Protein AF-A0A0F9TA13-F1 (afdb_monomer_lite)

Structure (mmCIF, N/CA/C/O backbone):
data_AF-A0A0F9TA13-F1
#
_entry.id   AF-A0A0F9TA13-F1
#
loop_
_atom_site.group_PDB
_atom_site.id
_atom_site.type_symbol
_atom_site.label_atom_id
_atom_site.label_alt_id
_atom_site.label_comp_id
_atom_site.label_asym_id
_atom_site.label_entity_id
_atom_site.label_seq_id
_atom_site.pdbx_PDB_ins_code
_atom_site.Cartn_x
_atom_site.Cartn_y
_atom_site.Cartn_z
_atom_site.occupancy
_atom_site.B_iso_or_equiv
_atom_site.auth_seq_id
_atom_site.auth_comp_id
_atom_site.auth_asym_id
_atom_site.auth_atom_id
_atom_site.pdbx_PDB_model_num
ATOM 1 N N . MET A 1 1 ? 12.937 -21.326 61.844 1.00 35.56 1 MET A N 1
ATOM 2 C CA . MET A 1 1 ? 12.091 -21.502 60.640 1.00 35.56 1 MET A CA 1
ATOM 3 C C . MET A 1 1 ? 12.387 -20.356 59.679 1.00 35.56 1 MET A C 1
ATOM 5 O O . MET A 1 1 ? 12.631 -19.248 60.129 1.00 35.56 1 MET A O 1
ATOM 9 N N . ASN A 1 2 ? 12.500 -20.683 58.397 1.00 27.84 2 ASN A N 1
ATOM 10 C CA . ASN A 1 2 ? 13.215 -19.968 57.334 1.00 27.84 2 ASN A CA 1
ATOM 11 C C . ASN A 1 2 ? 12.408 -18.790 56.732 1.00 27.84 2 ASN A C 1
ATOM 13 O O . ASN A 1 2 ? 11.272 -19.032 56.329 1.00 27.84 2 ASN A O 1
ATOM 17 N N . PRO A 1 3 ? 12.978 -17.581 56.544 1.00 30.80 3 PRO A N 1
ATOM 18 C CA . PRO A 1 3 ? 12.531 -16.634 55.532 1.00 30.80 3 PRO A CA 1
ATOM 19 C C . PRO A 1 3 ? 13.522 -16.672 54.361 1.00 30.80 3 PRO A C 1
ATOM 21 O O . PRO A 1 3 ? 14.555 -16.007 54.359 1.00 30.80 3 PRO A O 1
ATOM 24 N N . LEU A 1 4 ? 13.214 -17.487 53.358 1.00 34.75 4 LEU A N 1
ATOM 25 C CA . LEU A 1 4 ? 13.948 -17.559 52.098 1.00 34.75 4 LEU A CA 1
ATOM 26 C C . LEU A 1 4 ? 12.934 -17.308 50.982 1.00 34.75 4 LEU A C 1
ATOM 28 O O . LEU A 1 4 ? 11.869 -17.918 50.999 1.00 34.75 4 LEU A O 1
ATOM 32 N N . LEU A 1 5 ? 13.311 -16.445 50.029 1.00 39.25 5 LEU A N 1
ATOM 33 C CA . LEU A 1 5 ? 12.600 -16.043 48.798 1.00 39.25 5 LEU A CA 1
ATOM 34 C C . LEU A 1 5 ? 11.870 -14.688 48.834 1.00 39.25 5 LEU A C 1
ATOM 36 O O . LEU A 1 5 ? 10.676 -14.592 48.581 1.00 39.25 5 LEU A O 1
ATOM 40 N N . LEU A 1 6 ? 12.644 -13.609 48.963 1.00 30.95 6 LEU A N 1
ATOM 41 C CA . LEU A 1 6 ? 12.427 -12.411 48.144 1.00 30.95 6 LEU A CA 1
ATOM 42 C C . LEU A 1 6 ? 13.760 -12.059 47.474 1.00 30.95 6 LEU A C 1
ATOM 44 O O . LEU A 1 6 ? 14.727 -11.657 48.114 1.00 30.95 6 LEU A O 1
ATOM 48 N N . GLY A 1 7 ? 13.826 -12.376 46.179 1.00 27.48 7 GLY A N 1
ATOM 49 C CA . GLY A 1 7 ? 15.048 -12.489 45.390 1.00 27.48 7 GLY A CA 1
ATOM 50 C C . GLY A 1 7 ? 15.785 -11.171 45.145 1.00 27.48 7 GLY A C 1
ATOM 51 O O . GLY A 1 7 ? 15.193 -10.128 44.870 1.00 27.48 7 GLY A O 1
ATOM 52 N N . GLY A 1 8 ? 17.117 -11.274 45.155 1.00 31.11 8 GLY A N 1
ATOM 53 C CA . GLY A 1 8 ? 18.114 -10.211 44.987 1.00 31.11 8 GLY A CA 1
ATOM 54 C C . GLY A 1 8 ? 18.139 -9.451 43.652 1.00 31.11 8 GLY A C 1
ATOM 55 O O . GLY A 1 8 ? 19.134 -8.797 43.356 1.00 31.11 8 GLY A O 1
ATOM 56 N N . ALA A 1 9 ? 17.068 -9.465 42.857 1.00 34.16 9 ALA A N 1
ATOM 57 C CA . ALA A 1 9 ? 16.970 -8.635 41.654 1.00 34.16 9 ALA A CA 1
ATOM 58 C C . ALA A 1 9 ? 16.663 -7.158 41.977 1.00 34.16 9 ALA A C 1
ATOM 60 O O . ALA A 1 9 ? 17.082 -6.266 41.241 1.00 34.16 9 ALA A O 1
ATOM 61 N N . PHE A 1 10 ? 15.982 -6.879 43.096 1.00 29.98 10 PHE A N 1
ATOM 62 C CA . PHE A 1 10 ? 15.597 -5.508 43.457 1.00 29.98 10 PHE A CA 1
ATOM 63 C C . PHE A 1 10 ? 16.761 -4.712 44.071 1.00 29.98 10 PHE A C 1
ATOM 65 O O . PHE A 1 10 ? 16.943 -3.535 43.767 1.00 29.98 10 PHE A O 1
ATOM 72 N N . VAL A 1 11 ? 17.622 -5.375 44.851 1.00 30.98 11 VAL A N 1
ATOM 73 C CA . VAL A 1 11 ? 18.817 -4.748 45.445 1.00 30.98 11 VAL A CA 1
ATOM 74 C C . VAL A 1 11 ? 19.888 -4.487 44.377 1.00 30.98 11 VAL A C 1
ATOM 76 O O . VAL A 1 11 ? 20.495 -3.421 44.374 1.00 30.98 11 VAL A O 1
ATOM 79 N N . ALA A 1 12 ? 20.051 -5.372 43.386 1.00 29.95 12 ALA A N 1
ATOM 80 C CA . ALA A 1 12 ? 20.989 -5.155 42.280 1.00 29.95 12 ALA A CA 1
ATOM 81 C C . ALA A 1 12 ? 20.586 -3.986 41.355 1.00 29.95 12 ALA A C 1
ATOM 83 O O . ALA A 1 12 ? 21.457 -3.287 40.831 1.00 29.95 12 ALA A O 1
ATOM 84 N N . ALA A 1 13 ? 19.283 -3.733 41.178 1.00 29.62 13 ALA A N 1
ATOM 85 C CA . ALA A 1 13 ? 18.782 -2.626 40.359 1.00 29.62 13 ALA A CA 1
ATOM 86 C C . ALA A 1 13 ? 18.942 -1.260 41.050 1.00 29.62 13 ALA A C 1
ATOM 88 O O . ALA A 1 13 ? 19.310 -0.285 40.394 1.00 29.62 13 ALA A O 1
ATOM 89 N N . VAL A 1 14 ? 18.745 -1.194 42.373 1.00 28.81 14 VAL A N 1
ATOM 90 C CA . VAL A 1 14 ? 18.982 0.033 43.152 1.00 28.81 14 VAL A CA 1
ATOM 91 C C . VAL A 1 14 ? 20.484 0.308 43.286 1.00 28.81 14 VAL A C 1
ATOM 93 O O . VAL A 1 14 ? 20.907 1.445 43.094 1.00 28.81 14 VAL A O 1
ATOM 96 N N . VAL A 1 15 ? 21.317 -0.722 43.472 1.00 27.41 15 VAL A N 1
ATOM 97 C CA . VAL A 1 15 ? 22.784 -0.567 43.495 1.00 27.41 15 VAL A CA 1
ATOM 98 C C . VAL A 1 15 ? 23.328 -0.170 42.112 1.00 27.41 15 VAL A C 1
ATOM 100 O O . VAL A 1 15 ? 24.152 0.731 42.025 1.00 27.41 15 VAL A O 1
ATOM 103 N N . SER A 1 16 ? 22.800 -0.704 41.005 1.00 31.11 16 SER A N 1
ATOM 104 C CA . SER A 1 16 ? 23.242 -0.302 39.653 1.00 31.11 16 SER A CA 1
ATOM 105 C C . SER A 1 16 ? 22.784 1.107 39.239 1.00 31.11 16 SER A C 1
ATOM 107 O O . SER A 1 16 ? 23.442 1.750 38.422 1.00 31.11 16 SER A O 1
ATOM 109 N N . TYR A 1 17 ? 21.674 1.613 39.791 1.00 27.62 17 TYR A N 1
ATOM 110 C CA . TYR A 1 17 ? 21.208 2.984 39.534 1.00 27.62 17 TYR A CA 1
ATOM 111 C C . TYR A 1 17 ? 21.927 4.023 40.412 1.00 27.62 17 TYR A C 1
ATOM 113 O O . TYR A 1 17 ? 22.114 5.164 39.988 1.00 27.62 17 TYR A O 1
ATOM 121 N N . VAL A 1 18 ? 22.381 3.625 41.606 1.00 27.25 18 VAL A N 1
ATOM 122 C CA . VAL A 1 18 ? 23.138 4.487 42.529 1.00 27.25 18 VAL A CA 1
ATOM 123 C C . VAL A 1 18 ? 24.630 4.571 42.157 1.00 27.25 18 VAL A C 1
ATOM 125 O O . VAL A 1 18 ? 25.215 5.641 42.300 1.00 27.25 18 VAL A O 1
ATOM 128 N N . MET A 1 19 ? 25.227 3.535 41.554 1.00 31.58 19 MET A N 1
ATOM 129 C CA . MET A 1 19 ? 26.654 3.539 41.162 1.00 31.58 19 MET A CA 1
ATOM 130 C C . MET A 1 19 ? 26.990 4.405 39.929 1.00 31.58 19 MET A C 1
ATOM 132 O O . MET A 1 19 ? 28.149 4.727 39.691 1.00 31.58 19 MET A O 1
ATOM 136 N N . LEU A 1 20 ? 25.996 4.869 39.161 1.00 40.44 20 LEU A N 1
ATOM 137 C CA . LEU A 1 20 ? 26.227 5.803 38.044 1.00 40.44 20 LEU A CA 1
ATOM 138 C C . LEU A 1 20 ? 26.488 7.253 38.485 1.00 40.44 20 LEU A C 1
ATOM 140 O O . LEU A 1 20 ? 26.792 8.094 37.634 1.00 40.44 20 LEU A O 1
ATOM 144 N N . LYS A 1 21 ? 26.337 7.581 39.777 1.00 40.66 21 LYS A N 1
ATOM 145 C CA . LYS A 1 21 ? 26.528 8.957 40.256 1.00 40.66 21 LYS A CA 1
ATOM 146 C C . LYS A 1 21 ? 27.988 9.354 40.469 1.00 40.66 21 LYS A C 1
ATOM 148 O O . LYS A 1 21 ? 28.242 10.556 40.405 1.00 40.66 21 LYS A O 1
ATOM 153 N N . ASP A 1 22 ? 28.916 8.412 40.650 1.00 45.69 22 ASP A N 1
ATOM 154 C CA . ASP A 1 22 ? 30.284 8.766 41.060 1.00 45.69 22 ASP A CA 1
ATOM 155 C C . ASP A 1 22 ? 31.398 8.385 40.076 1.00 45.69 22 ASP A C 1
ATOM 157 O O . ASP A 1 22 ? 32.318 9.178 39.914 1.00 45.69 22 ASP A O 1
ATOM 161 N N . GLU A 1 23 ? 31.308 7.296 39.307 1.00 49.09 23 GLU A N 1
ATOM 162 C CA . GLU A 1 23 ? 32.462 6.857 38.489 1.00 49.09 23 GLU A CA 1
ATOM 163 C C . GLU A 1 23 ? 32.744 7.685 37.219 1.00 49.09 23 GLU A C 1
ATOM 165 O O . GLU A 1 23 ? 33.771 7.484 36.577 1.00 49.09 23 GLU A O 1
ATOM 170 N N . LYS A 1 24 ? 31.860 8.606 36.804 1.00 58.12 24 LYS A N 1
ATOM 171 C CA . LYS A 1 24 ? 32.035 9.365 35.541 1.00 58.12 24 LYS A CA 1
ATOM 172 C C . LYS A 1 24 ? 31.733 10.857 35.628 1.00 58.12 24 LYS A C 1
ATOM 174 O O . LYS A 1 24 ? 31.448 11.474 34.601 1.00 58.12 24 LYS A O 1
ATOM 179 N N . LYS A 1 25 ? 31.790 11.463 36.820 1.00 58.28 25 LYS A N 1
ATOM 180 C CA . LYS A 1 25 ? 31.711 12.935 36.940 1.00 58.28 25 LYS A CA 1
ATOM 181 C C . LYS A 1 25 ? 32.805 13.626 36.113 1.00 58.28 25 LYS A C 1
ATOM 183 O O . LYS A 1 25 ? 32.534 14.661 35.515 1.00 58.28 25 LYS A O 1
ATOM 188 N N . ASP A 1 26 ? 33.957 12.978 35.959 1.00 69.75 26 ASP A N 1
ATOM 189 C CA . ASP A 1 26 ? 35.107 13.495 35.207 1.00 69.75 26 ASP A CA 1
ATOM 190 C C . ASP A 1 26 ? 34.941 13.473 33.680 1.00 69.75 26 ASP A C 1
ATOM 192 O O . ASP A 1 26 ? 35.743 14.067 32.962 1.00 69.75 26 ASP A O 1
ATOM 196 N N . CYS A 1 27 ? 33.883 12.837 33.166 1.00 78.56 27 CYS A N 1
ATOM 197 C CA . CYS A 1 27 ? 33.589 12.794 31.733 1.00 78.56 27 CYS A CA 1
ATOM 198 C C . CYS A 1 27 ? 32.769 13.983 31.227 1.00 78.56 27 CYS A C 1
ATOM 200 O O . CYS A 1 27 ? 32.523 14.068 30.023 1.00 78.56 27 CYS A O 1
ATOM 202 N N . PHE A 1 28 ? 32.287 14.853 32.115 1.00 85.31 28 PHE A N 1
ATOM 203 C CA . PHE A 1 28 ? 31.413 15.959 31.744 1.00 85.31 28 PHE A CA 1
ATOM 204 C C . PHE A 1 28 ? 32.121 17.287 31.984 1.00 85.31 28 PHE A C 1
ATOM 206 O O . PHE A 1 28 ? 32.594 17.575 33.082 1.00 85.31 28 PHE A O 1
ATOM 213 N N . ASP A 1 29 ? 32.195 18.089 30.931 1.00 84.56 29 ASP A N 1
ATOM 214 C CA . ASP A 1 29 ? 32.702 19.450 31.005 1.00 84.56 29 ASP A CA 1
ATOM 215 C C . ASP A 1 29 ? 31.663 20.352 31.712 1.00 84.56 29 ASP A C 1
ATOM 217 O O . ASP A 1 29 ? 30.452 20.130 31.620 1.00 84.56 29 ASP A O 1
ATOM 221 N N . ALA A 1 30 ? 32.131 21.331 32.493 1.00 79.75 30 ALA A N 1
ATOM 222 C CA . ALA A 1 30 ? 31.290 22.084 33.434 1.00 79.75 30 ALA A CA 1
ATOM 223 C C . ALA A 1 30 ? 30.252 23.002 32.757 1.00 79.75 30 ALA A C 1
ATOM 225 O O . ALA A 1 30 ? 29.269 23.391 33.382 1.00 79.75 30 ALA A O 1
ATOM 226 N N . ASP A 1 31 ? 30.465 23.336 31.486 1.00 84.44 31 ASP A N 1
ATOM 227 C CA . ASP A 1 31 ? 29.668 24.252 30.668 1.00 84.44 31 ASP A CA 1
ATOM 228 C C . ASP A 1 31 ? 28.636 23.536 29.773 1.00 84.44 31 ASP A C 1
ATOM 230 O O . ASP A 1 31 ? 28.027 24.146 28.892 1.00 84.44 31 ASP A O 1
ATOM 234 N N . MET A 1 32 ? 28.421 22.233 29.975 1.00 82.25 32 MET A N 1
ATOM 235 C CA . MET A 1 32 ? 27.413 21.472 29.236 1.00 82.25 32 MET A CA 1
ATOM 236 C C . MET A 1 32 ? 25.986 21.854 29.652 1.00 82.25 32 MET A C 1
ATOM 238 O O . MET A 1 32 ? 25.635 21.836 30.834 1.00 82.25 32 MET A O 1
ATOM 242 N N . SER A 1 33 ? 25.113 22.103 28.671 1.00 82.38 33 SER A N 1
ATOM 243 C CA . SER A 1 33 ? 23.681 22.294 28.920 1.00 82.38 33 SER A CA 1
ATOM 244 C C . SER A 1 33 ? 23.007 21.006 29.432 1.00 82.38 33 SER A C 1
ATOM 246 O O . SER A 1 33 ? 23.504 19.896 29.198 1.00 82.38 33 SER A O 1
ATOM 248 N N . PRO A 1 34 ? 21.828 21.099 30.081 1.00 81.19 34 PRO A N 1
ATOM 249 C CA . PRO A 1 34 ? 21.088 19.921 30.539 1.00 81.19 34 PRO A CA 1
ATOM 250 C C . PRO A 1 34 ? 20.777 18.903 29.428 1.00 81.19 34 PRO A C 1
ATOM 252 O O . PRO A 1 34 ? 20.804 17.694 29.673 1.00 81.19 34 PRO A O 1
ATOM 255 N N . GLU A 1 35 ? 20.521 19.369 28.201 1.00 75.88 35 GLU A N 1
ATOM 256 C CA . GLU A 1 35 ? 20.248 18.510 27.041 1.00 75.88 35 GLU A CA 1
ATOM 257 C C . GLU A 1 35 ? 21.508 17.775 26.559 1.00 75.88 35 GLU A C 1
ATOM 259 O O . GLU A 1 35 ? 21.477 16.556 26.348 1.00 75.88 35 GLU A O 1
ATOM 264 N N . GLU A 1 36 ? 22.636 18.485 26.452 1.00 80.75 36 GLU A N 1
ATOM 265 C CA . GLU A 1 36 ? 23.940 17.906 26.102 1.00 80.75 36 GLU A CA 1
ATOM 266 C C . GLU A 1 36 ? 24.371 16.869 27.148 1.00 80.75 36 GLU A C 1
ATOM 268 O O . GLU A 1 36 ? 24.821 15.772 26.801 1.00 80.75 36 GLU A O 1
ATOM 273 N N . LEU A 1 37 ? 24.149 17.164 28.432 1.00 81.94 37 LEU A N 1
ATOM 274 C CA . LEU A 1 37 ? 24.442 16.257 29.538 1.00 81.94 37 LEU A CA 1
ATOM 275 C C . LEU A 1 37 ? 23.575 14.989 29.485 1.00 81.94 37 LEU A C 1
ATOM 277 O O . LEU A 1 37 ? 24.076 13.882 29.701 1.00 81.94 37 LEU A O 1
ATOM 281 N N . ALA A 1 38 ? 22.281 15.116 29.173 1.00 77.38 38 ALA A N 1
ATOM 282 C CA . ALA A 1 38 ? 21.377 13.973 29.033 1.00 77.38 38 ALA A CA 1
ATOM 283 C C . ALA A 1 38 ? 21.780 13.061 27.860 1.00 77.38 38 ALA A C 1
ATOM 285 O O . ALA A 1 38 ? 21.792 11.830 27.997 1.00 77.38 38 ALA A O 1
ATOM 286 N N . MET A 1 39 ? 22.164 13.653 26.726 1.00 78.31 39 MET A N 1
ATOM 287 C CA . MET A 1 39 ? 22.656 12.921 25.560 1.00 78.31 39 MET A CA 1
ATOM 288 C C . MET A 1 39 ? 23.977 12.199 25.859 1.00 78.31 39 MET A C 1
ATOM 290 O O . MET A 1 39 ? 24.097 10.999 25.592 1.00 78.31 39 MET A O 1
ATOM 294 N N . ALA A 1 40 ? 24.942 12.892 26.468 1.00 79.25 40 ALA A N 1
ATOM 295 C CA . ALA A 1 40 ? 26.235 12.328 26.844 1.00 79.25 40 ALA A CA 1
ATOM 296 C C . ALA A 1 40 ? 26.086 11.158 27.831 1.00 79.25 40 ALA A C 1
ATOM 298 O O . ALA A 1 40 ? 26.635 10.075 27.607 1.00 79.25 40 ALA A O 1
ATOM 299 N N . LYS A 1 41 ? 25.243 11.318 28.861 1.00 84.19 41 LYS A N 1
ATOM 300 C CA . LYS A 1 41 ? 24.898 10.241 29.803 1.00 84.19 41 LYS A CA 1
ATOM 301 C C . LYS A 1 41 ? 24.250 9.052 29.107 1.00 84.19 41 LYS A C 1
ATOM 303 O O . LYS A 1 41 ? 24.547 7.916 29.459 1.00 84.19 41 LYS A O 1
ATOM 308 N N . SER A 1 42 ? 23.381 9.278 28.116 1.00 82.75 42 SER A N 1
ATOM 309 C CA . SER A 1 42 ? 22.766 8.192 27.342 1.00 82.75 42 SER A CA 1
ATOM 310 C C . SER A 1 42 ? 23.789 7.379 26.554 1.00 82.75 42 SER A C 1
ATOM 312 O O . SER A 1 42 ? 23.647 6.159 26.462 1.00 82.75 42 SER A O 1
ATOM 314 N N . LEU A 1 43 ? 24.802 8.029 25.981 1.00 77.94 43 LEU A N 1
ATOM 315 C CA . LEU A 1 43 ? 25.863 7.333 25.262 1.00 77.94 43 LEU A CA 1
ATOM 316 C C . LEU A 1 43 ? 26.733 6.538 26.236 1.00 77.94 43 LEU A C 1
ATOM 318 O O . LEU A 1 43 ? 26.937 5.350 26.007 1.00 77.94 43 LEU A O 1
ATOM 322 N N . LEU A 1 44 ? 27.147 7.128 27.358 1.00 81.56 44 LEU A N 1
ATOM 323 C CA . LEU A 1 44 ? 28.079 6.520 28.318 1.00 81.56 44 LEU A CA 1
ATOM 324 C C . LEU A 1 44 ? 27.477 5.459 29.259 1.00 81.56 44 LEU A C 1
ATOM 326 O O . LEU A 1 44 ? 28.219 4.917 30.080 1.00 81.56 44 LEU A O 1
ATOM 330 N N . ARG A 1 45 ? 26.178 5.126 29.149 1.00 81.06 45 ARG A N 1
ATOM 331 C CA . ARG A 1 45 ? 25.548 4.103 30.012 1.00 81.06 45 ARG A CA 1
ATOM 332 C C . ARG A 1 45 ? 26.308 2.763 29.975 1.00 81.06 45 ARG A C 1
ATOM 334 O O . ARG A 1 45 ? 26.846 2.393 28.927 1.00 81.06 45 ARG A O 1
ATOM 341 N N . PRO A 1 46 ? 26.329 1.988 31.064 1.00 70.62 46 PRO A N 1
ATOM 342 C CA . PRO A 1 46 ? 26.849 0.628 31.026 1.00 70.62 46 PRO A CA 1
ATOM 343 C C . PRO A 1 46 ? 26.062 -0.235 30.027 1.00 70.62 46 PRO A C 1
ATOM 345 O O . PRO A 1 46 ? 24.930 0.083 29.646 1.00 70.62 46 PRO A O 1
ATOM 348 N N . GLU A 1 47 ? 26.693 -1.305 29.548 1.00 65.31 47 GLU A N 1
ATOM 349 C CA . GLU A 1 47 ? 25.964 -2.350 28.832 1.00 65.31 47 GLU A CA 1
ATOM 350 C C . GLU A 1 47 ? 25.038 -3.062 29.819 1.00 65.31 47 GLU A C 1
ATOM 352 O O . GLU A 1 47 ? 25.390 -3.274 30.978 1.00 65.31 47 GLU A O 1
ATOM 357 N N . THR A 1 48 ? 23.860 -3.457 29.350 1.00 58.88 48 THR A N 1
ATOM 358 C CA . THR A 1 48 ? 23.028 -4.421 30.075 1.00 58.88 48 THR A CA 1
ATOM 359 C C . THR A 1 48 ? 23.203 -5.763 29.378 1.00 58.88 48 THR A C 1
ATOM 361 O O . THR A 1 48 ? 23.148 -5.829 28.147 1.00 58.88 48 THR A O 1
ATOM 364 N N . GLY A 1 49 ? 23.496 -6.823 30.138 1.00 48.28 49 GLY A N 1
ATOM 365 C CA . GLY A 1 49 ? 23.711 -8.160 29.583 1.00 48.28 49 GLY A CA 1
ATOM 366 C C . GLY A 1 49 ? 22.504 -8.584 28.745 1.00 48.28 49 GLY A C 1
ATOM 367 O O . GLY A 1 49 ? 21.433 -8.829 29.290 1.00 48.28 49 GLY A O 1
ATOM 368 N N . GLY A 1 50 ? 22.657 -8.608 27.417 1.00 56.38 50 GLY A N 1
ATOM 369 C CA . GLY A 1 50 ? 21.561 -8.857 26.472 1.00 56.38 50 GLY A CA 1
ATOM 370 C C . GLY A 1 50 ? 21.469 -7.880 25.293 1.00 56.38 50 GLY A C 1
ATOM 371 O O . GLY A 1 50 ? 20.607 -8.055 24.427 1.00 56.38 50 GLY A O 1
ATOM 372 N N . GLU A 1 51 ? 22.329 -6.860 25.211 1.00 68.19 51 GLU A N 1
ATOM 373 C CA . GLU A 1 51 ? 22.346 -5.954 24.057 1.00 68.19 51 GLU A CA 1
ATOM 374 C C . GLU A 1 51 ? 22.775 -6.696 22.767 1.00 68.19 51 GLU A C 1
ATOM 376 O O . GLU A 1 51 ? 23.808 -7.359 22.708 1.00 68.19 51 GLU A O 1
ATOM 381 N N . GLN A 1 52 ? 21.941 -6.630 21.720 1.00 77.44 52 GLN A N 1
ATOM 382 C CA . GLN A 1 52 ? 22.200 -7.303 20.438 1.00 77.44 52 GLN A CA 1
ATOM 383 C C . GLN A 1 52 ? 23.462 -6.739 19.761 1.00 77.44 52 GLN A C 1
ATOM 385 O O . GLN A 1 52 ? 23.657 -5.524 19.750 1.00 77.44 52 GLN A O 1
ATOM 390 N N . LEU A 1 53 ? 24.263 -7.597 19.114 1.00 77.38 53 LEU A N 1
ATOM 391 C CA . LEU A 1 53 ? 25.531 -7.227 18.458 1.00 77.38 53 LEU A CA 1
ATOM 392 C C . LEU A 1 53 ? 25.399 -6.014 17.513 1.00 77.38 53 LEU A C 1
ATOM 394 O O . LEU A 1 53 ? 26.229 -5.109 17.549 1.00 77.38 53 LEU A O 1
ATOM 398 N N . ASP A 1 54 ? 24.318 -5.938 16.732 1.00 78.06 54 ASP A N 1
ATOM 399 C CA . ASP A 1 54 ? 24.059 -4.814 15.819 1.00 78.06 54 ASP A CA 1
ATOM 400 C C . ASP A 1 54 ? 23.796 -3.487 16.554 1.00 78.06 54 ASP A C 1
ATOM 402 O O . ASP A 1 54 ? 24.153 -2.411 16.064 1.00 78.06 54 ASP A O 1
ATOM 406 N N . LYS A 1 55 ? 23.192 -3.543 17.750 1.00 81.94 55 LYS A N 1
ATOM 407 C CA . LYS A 1 55 ? 22.976 -2.361 18.599 1.00 81.94 55 LYS A CA 1
ATOM 408 C C . LYS A 1 55 ? 24.296 -1.862 19.175 1.00 81.94 55 LYS A C 1
ATOM 410 O O . LYS A 1 55 ? 24.534 -0.657 19.118 1.00 81.94 55 LYS A O 1
ATOM 415 N N . LEU A 1 56 ? 25.164 -2.774 19.621 1.00 81.25 56 LEU A N 1
ATOM 416 C CA . LEU A 1 56 ? 26.515 -2.443 20.081 1.00 81.25 56 LEU A CA 1
ATOM 417 C C . LEU A 1 56 ? 27.315 -1.761 18.966 1.00 81.25 56 LEU A C 1
ATOM 419 O O . LEU A 1 56 ? 27.799 -0.651 19.161 1.00 81.25 56 LEU A O 1
ATOM 423 N N . ILE A 1 57 ? 27.341 -2.335 17.756 1.00 81.88 57 ILE A N 1
ATOM 424 C CA . ILE A 1 57 ? 28.031 -1.748 16.590 1.00 81.88 57 ILE A CA 1
ATOM 425 C C . ILE A 1 57 ? 27.522 -0.331 16.288 1.00 81.88 57 ILE A C 1
ATOM 427 O O . ILE A 1 57 ? 28.308 0.603 16.098 1.00 81.88 57 ILE A O 1
ATOM 431 N N . LYS A 1 58 ? 26.197 -0.144 16.255 1.00 85.88 58 LYS A N 1
ATOM 432 C CA . LYS A 1 58 ? 25.591 1.166 15.986 1.00 85.88 58 LYS A CA 1
ATOM 433 C C . LYS A 1 58 ? 25.937 2.186 17.073 1.00 85.88 58 LYS A C 1
ATOM 435 O O . LYS A 1 58 ? 26.257 3.333 16.758 1.00 85.88 58 LYS A O 1
ATOM 440 N N . ARG A 1 59 ? 25.889 1.772 18.339 1.00 84.31 59 ARG A N 1
ATOM 441 C CA . ARG A 1 59 ? 26.191 2.610 19.499 1.00 84.31 59 ARG A CA 1
ATOM 442 C C . ARG A 1 59 ? 27.655 3.045 19.517 1.00 84.31 59 ARG A C 1
ATOM 444 O O . ARG A 1 59 ? 27.913 4.239 19.648 1.00 84.31 59 ARG A O 1
ATOM 451 N N . THR A 1 60 ? 28.584 2.124 19.272 1.00 88.12 60 THR A N 1
ATOM 452 C CA . THR A 1 60 ? 30.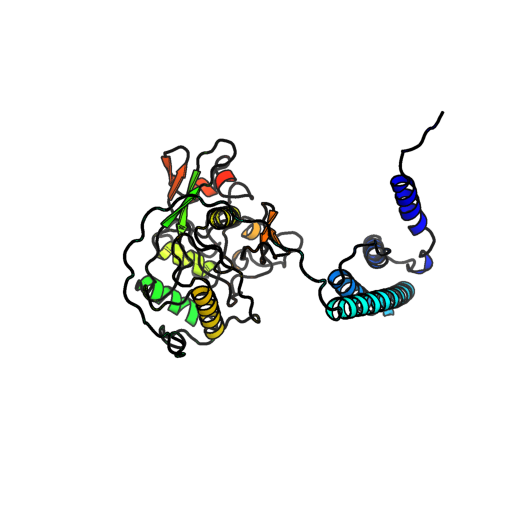014 2.417 19.101 1.00 88.12 60 THR A CA 1
ATOM 453 C C . THR A 1 60 ? 30.243 3.454 18.002 1.00 88.12 60 THR A C 1
ATOM 455 O O . THR A 1 60 ? 30.955 4.437 18.209 1.00 88.12 60 THR A O 1
ATOM 458 N N . ARG A 1 61 ? 29.583 3.310 16.842 1.00 89.38 61 ARG A N 1
ATOM 459 C CA . ARG A 1 61 ? 29.688 4.293 15.750 1.00 89.38 61 ARG A CA 1
ATOM 460 C C . ARG A 1 61 ? 29.189 5.676 16.171 1.00 89.38 61 ARG A C 1
ATOM 462 O O . ARG A 1 61 ? 29.830 6.676 15.857 1.00 89.38 61 ARG A O 1
ATOM 469 N N . HIS A 1 62 ? 28.060 5.744 16.874 1.00 85.50 62 HIS A N 1
ATOM 470 C CA . HIS A 1 62 ? 27.531 7.011 17.379 1.00 85.50 62 HIS A CA 1
ATOM 471 C C . HIS A 1 62 ? 28.475 7.663 18.398 1.00 85.50 62 HIS A C 1
ATOM 473 O O . HIS A 1 62 ? 28.667 8.873 18.329 1.00 85.50 62 HIS A O 1
ATOM 479 N N . MET A 1 63 ? 29.114 6.885 19.280 1.00 86.94 63 MET A N 1
ATOM 480 C CA . MET A 1 63 ? 30.122 7.400 20.217 1.00 86.94 63 MET A CA 1
ATOM 481 C C . MET A 1 63 ? 31.320 8.013 19.490 1.00 86.94 63 MET A C 1
ATOM 483 O O . MET A 1 63 ? 31.729 9.113 19.841 1.00 86.94 63 MET A O 1
ATOM 487 N N . ARG A 1 64 ? 31.839 7.367 18.436 1.00 91.12 64 ARG A N 1
ATOM 488 C CA . ARG A 1 64 ? 32.954 7.906 17.630 1.00 91.12 64 ARG A CA 1
ATOM 489 C C . ARG A 1 64 ? 32.596 9.229 16.950 1.00 91.12 64 ARG A C 1
ATOM 491 O O . ARG A 1 64 ? 33.403 10.156 16.927 1.00 91.12 64 ARG A O 1
ATOM 498 N N . VAL A 1 65 ? 31.381 9.330 16.406 1.00 86.00 65 VAL A N 1
ATOM 499 C CA . VAL A 1 65 ? 30.888 10.574 15.790 1.00 86.00 65 VAL A CA 1
ATOM 500 C C . VAL A 1 65 ? 30.721 11.667 16.845 1.00 86.00 65 VAL A C 1
ATOM 502 O O . VAL A 1 65 ? 31.203 12.779 16.644 1.00 86.00 65 VAL A O 1
ATOM 505 N N . ALA A 1 66 ? 30.100 11.345 17.982 1.00 83.00 66 ALA A N 1
ATOM 506 C CA . ALA A 1 66 ? 29.918 12.278 19.087 1.00 83.00 66 ALA A CA 1
ATOM 507 C C . ALA A 1 66 ? 31.261 12.759 19.656 1.00 83.00 66 ALA A C 1
ATOM 509 O O . ALA A 1 66 ? 31.420 13.953 19.878 1.00 83.00 66 ALA A O 1
ATOM 510 N N . ALA A 1 67 ? 32.255 11.877 19.791 1.00 87.56 67 ALA A N 1
ATOM 511 C CA . ALA A 1 67 ? 33.599 12.244 20.227 1.00 87.56 67 ALA A CA 1
ATOM 512 C C . ALA A 1 67 ? 34.268 13.223 19.251 1.00 87.56 67 ALA A C 1
ATOM 514 O O . ALA A 1 67 ? 34.860 14.211 19.670 1.00 87.56 67 ALA A O 1
ATOM 515 N N . LYS A 1 68 ? 34.122 13.006 17.935 1.00 91.06 68 LYS A N 1
ATOM 516 C CA . LYS A 1 68 ? 34.665 13.921 16.918 1.00 91.06 68 LYS A CA 1
ATOM 517 C C . LYS A 1 68 ? 34.039 15.316 16.996 1.00 91.06 68 LYS A C 1
ATOM 519 O O . LYS A 1 68 ? 34.757 16.296 16.830 1.00 91.06 68 LYS A O 1
ATOM 524 N N . ILE A 1 69 ? 32.731 15.396 17.244 1.00 85.50 69 ILE A N 1
ATOM 525 C CA . ILE A 1 69 ? 32.010 16.669 17.412 1.00 85.50 69 ILE A CA 1
ATOM 526 C C . ILE A 1 69 ? 32.419 17.345 18.728 1.00 85.50 69 ILE A C 1
ATOM 528 O O . ILE A 1 69 ? 32.678 18.544 18.753 1.00 85.50 69 ILE A O 1
ATOM 532 N N . ALA A 1 70 ? 32.526 16.565 19.806 1.00 84.06 70 ALA A N 1
ATOM 533 C CA . ALA A 1 70 ? 32.895 17.039 21.134 1.00 84.06 70 ALA A CA 1
ATOM 534 C C . ALA A 1 70 ? 34.364 17.477 21.235 1.00 84.06 70 ALA A C 1
ATOM 536 O O . ALA A 1 70 ? 34.678 18.287 22.093 1.00 84.06 70 ALA A O 1
ATOM 537 N N . LYS A 1 71 ? 35.261 16.997 20.362 1.00 91.06 71 LYS A N 1
ATOM 538 C CA . LYS A 1 71 ? 36.722 17.166 20.481 1.00 91.06 71 LYS A CA 1
ATOM 539 C C . LYS A 1 71 ? 37.185 18.591 20.804 1.00 91.06 71 LYS A C 1
ATOM 541 O O . LYS A 1 71 ? 38.100 18.747 21.604 1.00 91.06 71 LYS A O 1
ATOM 546 N N . THR A 1 72 ? 36.589 19.599 20.170 1.00 85.19 72 THR A N 1
ATOM 547 C CA . THR A 1 72 ? 37.016 21.000 20.321 1.00 85.19 72 THR A CA 1
ATOM 548 C C . THR A 1 72 ? 36.360 21.692 21.515 1.00 85.19 72 THR A C 1
ATOM 550 O O . THR A 1 72 ? 37.015 22.478 22.186 1.00 85.19 72 THR A O 1
ATOM 553 N N . LYS A 1 73 ? 35.073 21.418 21.768 1.00 85.44 73 LYS A N 1
ATOM 554 C CA . LYS A 1 73 ? 34.270 22.118 22.787 1.00 85.44 73 LYS A CA 1
ATOM 555 C C . LYS A 1 73 ? 34.290 21.410 24.149 1.00 85.44 73 LYS A C 1
ATOM 557 O O . LYS A 1 73 ? 34.298 22.066 25.174 1.00 85.44 73 LYS A O 1
ATOM 562 N N . TYR A 1 74 ? 34.336 20.080 24.140 1.00 90.44 74 TYR A N 1
ATOM 563 C CA . TYR A 1 74 ? 34.186 19.191 25.296 1.00 90.44 74 TYR A CA 1
ATOM 564 C C . TYR A 1 74 ? 35.266 18.091 25.273 1.00 90.44 74 TYR A C 1
ATOM 566 O O . TYR A 1 74 ? 34.993 16.929 24.927 1.00 90.44 74 TYR A O 1
ATOM 574 N N . PRO A 1 75 ? 36.537 18.447 25.544 1.00 86.81 75 PRO A N 1
ATOM 575 C CA . PRO A 1 75 ? 37.664 17.531 25.399 1.00 86.81 75 PRO A CA 1
ATOM 576 C C . PRO A 1 75 ? 37.597 16.350 26.378 1.00 86.81 75 PRO A C 1
ATOM 578 O O . PRO A 1 75 ? 37.963 15.236 25.988 1.00 86.81 75 PRO A O 1
ATOM 581 N N . LYS A 1 76 ? 37.072 16.547 27.600 1.00 88.12 76 LYS A N 1
ATOM 582 C CA . LYS A 1 76 ? 36.898 15.463 28.582 1.00 88.12 76 LYS A CA 1
ATOM 583 C C . LYS A 1 76 ? 35.857 14.457 28.107 1.00 88.12 76 LYS A C 1
ATOM 585 O O . LYS A 1 76 ? 36.121 13.253 28.070 1.00 88.12 76 LYS A O 1
ATOM 590 N N . LEU A 1 77 ? 34.714 14.949 27.625 1.00 86.94 77 LEU A N 1
ATOM 591 C CA . LEU A 1 77 ? 33.681 14.092 27.047 1.00 86.94 77 LEU A CA 1
ATOM 592 C C . LEU A 1 77 ? 34.188 13.328 25.817 1.00 86.94 77 LEU A C 1
ATOM 594 O O . LEU A 1 77 ? 33.920 12.134 25.667 1.00 86.94 77 LEU A O 1
ATOM 598 N N . SER A 1 78 ? 34.938 13.995 24.937 1.00 88.38 78 SER A N 1
ATOM 599 C CA . SER A 1 78 ? 35.542 13.370 23.757 1.00 88.38 78 SER A CA 1
ATOM 600 C C . SER A 1 78 ? 36.483 12.215 24.126 1.00 88.38 78 SER A C 1
ATOM 602 O O . SER A 1 78 ? 36.453 11.170 23.467 1.00 88.38 78 SER A O 1
ATOM 604 N N . ALA A 1 79 ? 37.296 12.367 25.176 1.00 89.62 79 ALA A N 1
ATOM 605 C CA . ALA A 1 79 ? 38.170 11.303 25.667 1.00 89.62 79 ALA A CA 1
ATOM 606 C C . ALA A 1 79 ? 37.356 10.101 26.179 1.00 89.62 79 ALA A C 1
ATOM 608 O O . ALA A 1 79 ? 37.516 8.994 25.660 1.00 89.62 79 ALA A O 1
ATOM 609 N N . CYS A 1 80 ? 36.392 10.335 27.076 1.00 88.69 80 CYS A N 1
ATOM 610 C CA . CYS A 1 80 ? 35.549 9.273 27.633 1.00 88.69 80 CYS A CA 1
ATOM 611 C C . CYS A 1 80 ? 34.719 8.529 26.573 1.00 88.69 80 CYS A C 1
ATOM 613 O O . CYS A 1 80 ? 34.510 7.318 26.665 1.00 88.69 80 CYS A O 1
ATOM 615 N N . LEU A 1 81 ? 34.223 9.231 25.548 1.00 87.31 81 LEU A N 1
ATOM 616 C CA . LEU A 1 81 ? 33.481 8.604 24.451 1.00 87.31 81 LEU A CA 1
ATOM 617 C C . LEU A 1 81 ? 34.376 7.701 23.593 1.00 87.31 81 LEU A C 1
ATOM 619 O O . LEU A 1 81 ? 33.917 6.648 23.147 1.00 87.31 81 LEU A O 1
ATOM 623 N N . ASN A 1 82 ? 35.632 8.091 23.355 1.00 90.06 82 ASN A N 1
ATOM 624 C CA . ASN A 1 82 ? 36.582 7.271 22.601 1.00 90.06 82 ASN A CA 1
ATOM 625 C C . ASN A 1 82 ? 37.026 6.033 23.383 1.00 90.06 82 ASN A C 1
ATOM 627 O O . ASN A 1 82 ? 37.077 4.949 22.803 1.00 90.06 82 ASN A O 1
ATOM 631 N N . GLU A 1 83 ? 37.304 6.185 24.676 1.00 89.94 83 GLU A N 1
ATOM 632 C CA . GLU A 1 83 ? 37.639 5.075 25.569 1.00 89.94 83 GLU A CA 1
ATOM 633 C C . GLU A 1 83 ? 36.490 4.065 25.625 1.00 89.94 83 GLU A C 1
ATOM 635 O O . GLU A 1 83 ? 36.667 2.888 25.306 1.00 89.94 83 GLU A O 1
ATOM 640 N N . ARG A 1 84 ? 35.264 4.542 25.873 1.00 86.31 84 ARG A N 1
ATOM 641 C CA . ARG A 1 84 ? 34.089 3.668 25.910 1.00 86.31 84 ARG A CA 1
ATOM 642 C C . ARG A 1 84 ? 33.822 2.994 24.565 1.00 86.31 84 ARG A C 1
ATOM 644 O O . ARG A 1 84 ? 33.433 1.830 24.531 1.00 86.31 84 ARG A O 1
ATOM 651 N N . ALA A 1 85 ? 34.036 3.689 23.447 1.00 87.00 85 ALA A N 1
ATOM 652 C CA . ALA A 1 85 ? 33.923 3.075 22.128 1.00 87.00 85 ALA A CA 1
ATOM 653 C C . ALA A 1 85 ? 34.942 1.937 21.939 1.00 87.00 85 ALA A C 1
ATOM 655 O O . ALA A 1 85 ? 34.579 0.900 21.387 1.00 87.00 85 ALA A O 1
ATOM 656 N N . ALA A 1 86 ? 36.178 2.094 22.423 1.00 88.38 86 ALA A N 1
ATOM 657 C CA . ALA A 1 86 ? 37.203 1.053 22.355 1.00 88.38 86 ALA A CA 1
ATOM 658 C C . ALA A 1 86 ? 36.837 -0.183 23.199 1.00 88.38 86 ALA A C 1
ATOM 660 O O . ALA A 1 86 ? 36.984 -1.313 22.728 1.00 88.38 86 ALA A O 1
ATOM 661 N N . GLU A 1 87 ? 36.280 0.017 24.396 1.00 86.81 87 GLU A N 1
ATOM 662 C CA . GLU A 1 87 ? 35.755 -1.075 25.228 1.00 86.81 87 GLU A CA 1
ATOM 663 C C . GLU A 1 87 ? 34.651 -1.854 24.498 1.00 86.81 87 GLU A C 1
ATOM 665 O O . GLU A 1 87 ? 34.700 -3.084 24.413 1.00 86.81 87 GLU A O 1
ATOM 670 N N . LEU A 1 88 ? 33.686 -1.148 23.894 1.00 83.75 88 LEU A N 1
ATOM 671 C CA . LEU A 1 88 ? 32.614 -1.782 23.120 1.00 83.75 88 LEU A CA 1
ATOM 672 C C . LEU A 1 88 ? 33.160 -2.526 21.892 1.00 83.75 88 LEU A C 1
ATOM 674 O O . LEU A 1 88 ? 32.677 -3.605 21.557 1.00 83.75 88 LEU A O 1
ATOM 678 N N . GLU A 1 89 ? 34.175 -1.990 21.209 1.00 88.62 89 GLU A N 1
ATOM 679 C CA . GLU A 1 89 ? 34.833 -2.677 20.089 1.00 88.62 89 GLU A CA 1
ATOM 680 C C . GLU A 1 89 ? 35.475 -4.001 20.530 1.00 88.62 89 GLU A C 1
ATOM 682 O O . GLU A 1 89 ? 35.388 -4.991 19.796 1.00 88.62 89 GLU A O 1
ATOM 687 N N . ALA A 1 90 ? 36.063 -4.061 21.729 1.00 85.50 90 ALA A N 1
ATOM 688 C CA . ALA A 1 90 ? 36.597 -5.300 22.293 1.00 85.50 90 ALA A CA 1
ATOM 689 C C . ALA A 1 90 ? 35.484 -6.332 22.568 1.00 85.50 90 ALA A C 1
ATOM 691 O O . ALA A 1 90 ? 35.622 -7.503 22.195 1.00 85.50 90 ALA A O 1
ATOM 692 N N . VAL A 1 91 ? 34.348 -5.897 23.128 1.00 83.81 91 VAL A N 1
ATOM 693 C CA . VAL A 1 91 ? 33.163 -6.748 23.353 1.00 83.81 91 VAL A CA 1
ATOM 694 C C . VAL A 1 91 ? 32.586 -7.265 22.030 1.00 83.81 91 VAL A C 1
ATOM 696 O O . VAL A 1 91 ? 32.299 -8.460 21.898 1.00 83.81 91 VAL A O 1
ATOM 699 N N . ILE A 1 92 ? 32.476 -6.402 21.016 1.00 83.38 92 ILE A N 1
ATOM 700 C CA . ILE A 1 92 ? 32.002 -6.756 19.669 1.00 83.38 92 ILE A CA 1
ATOM 701 C C . ILE A 1 92 ? 32.916 -7.814 19.040 1.00 83.38 92 ILE A C 1
ATOM 703 O O . ILE A 1 92 ? 32.420 -8.814 18.517 1.00 83.38 92 ILE A O 1
ATOM 707 N N . ARG A 1 93 ? 34.244 -7.636 19.116 1.00 84.44 93 ARG A N 1
ATOM 708 C CA . ARG A 1 93 ? 35.221 -8.603 18.580 1.00 84.44 93 ARG A CA 1
ATOM 709 C C . ARG A 1 93 ? 35.103 -9.966 19.260 1.00 84.44 93 ARG A C 1
ATOM 711 O O . ARG A 1 93 ? 35.060 -10.979 18.562 1.00 84.44 93 ARG A O 1
ATOM 718 N N . LYS A 1 94 ? 34.996 -9.995 20.594 1.00 83.19 94 LYS A N 1
ATOM 719 C CA . LYS A 1 94 ? 34.806 -11.233 21.367 1.00 83.19 94 LYS A CA 1
ATOM 720 C C . LYS A 1 94 ? 33.511 -11.945 20.961 1.00 83.19 94 LYS A C 1
ATOM 722 O O . LYS A 1 94 ? 33.539 -13.112 20.576 1.00 83.19 94 LYS A O 1
ATOM 727 N N . THR A 1 95 ? 32.403 -11.206 20.921 1.00 79.19 95 THR A N 1
ATOM 728 C CA . THR A 1 95 ? 31.076 -11.734 20.564 1.00 79.19 95 THR A CA 1
ATOM 729 C C . THR A 1 95 ? 31.035 -12.272 19.128 1.00 79.19 95 THR A C 1
ATOM 731 O O . THR A 1 95 ? 30.491 -13.347 18.878 1.00 79.19 95 THR A O 1
ATOM 734 N N . ALA A 1 96 ? 31.650 -11.572 18.170 1.00 76.19 96 ALA A N 1
ATOM 735 C CA . ALA A 1 96 ? 31.745 -12.030 16.783 1.00 76.19 96 ALA A CA 1
ATOM 736 C C . ALA A 1 96 ? 32.608 -13.301 16.641 1.00 76.19 96 ALA A C 1
ATOM 738 O O . ALA A 1 96 ? 32.268 -14.195 15.857 1.00 76.19 96 ALA A O 1
ATOM 739 N N . GLY A 1 97 ? 33.690 -13.413 17.421 1.00 72.75 97 GLY A N 1
ATOM 740 C CA . GLY A 1 97 ? 34.526 -14.613 17.497 1.00 72.75 97 GLY A CA 1
ATOM 741 C C . GLY A 1 97 ? 33.765 -15.836 18.020 1.00 72.75 97 GLY A C 1
ATOM 742 O O . GLY A 1 97 ? 33.831 -16.910 17.414 1.00 72.75 97 GLY A O 1
ATOM 743 N N . ASP A 1 98 ? 32.974 -15.662 19.078 1.00 70.62 98 ASP A N 1
ATOM 744 C CA . ASP A 1 98 ? 32.163 -16.732 19.675 1.00 70.62 98 ASP A CA 1
ATOM 745 C C . ASP A 1 98 ? 31.049 -17.216 18.731 1.00 70.62 98 ASP A C 1
ATOM 747 O O . ASP A 1 98 ? 30.791 -18.419 18.620 1.00 70.62 98 ASP A O 1
ATOM 751 N N . VAL A 1 99 ? 30.432 -16.304 17.968 1.00 62.25 99 VAL A N 1
ATOM 752 C CA . VAL A 1 99 ? 29.450 -16.647 16.921 1.00 62.25 99 VAL A CA 1
ATOM 753 C C . VAL A 1 99 ? 30.093 -17.462 15.794 1.00 62.25 99 VAL A C 1
ATOM 755 O O . VAL A 1 99 ? 29.485 -18.414 15.296 1.00 62.25 99 VAL A O 1
ATOM 758 N N . LYS A 1 100 ? 31.330 -17.131 15.400 1.00 66.31 100 LYS A N 1
ATOM 759 C CA . LYS A 1 100 ? 32.069 -17.867 14.363 1.00 66.31 100 LYS A CA 1
ATOM 760 C C . LYS A 1 100 ? 32.461 -19.274 14.837 1.00 66.31 100 LYS A C 1
ATOM 762 O O . LYS A 1 100 ? 32.300 -20.220 14.070 1.00 66.31 100 LYS A O 1
ATOM 767 N N . LYS A 1 101 ? 32.871 -19.437 16.104 1.00 63.22 101 LYS A N 1
ATOM 768 C CA . LYS A 1 101 ? 33.150 -20.753 16.715 1.00 63.22 101 LYS A CA 1
ATOM 769 C C . LYS A 1 101 ? 31.895 -21.628 16.829 1.00 63.22 101 LYS A C 1
ATOM 771 O O . LYS A 1 101 ? 31.953 -22.802 16.481 1.00 63.22 101 LYS A O 1
ATOM 776 N N . LYS A 1 102 ? 30.743 -21.065 17.221 1.00 59.81 102 LYS A N 1
ATOM 777 C CA . LYS A 1 102 ? 29.466 -21.810 17.285 1.00 59.81 102 LYS A CA 1
ATOM 778 C C . LYS A 1 102 ? 28.968 -22.297 15.921 1.00 59.81 102 LYS A C 1
ATOM 780 O O . LYS A 1 102 ? 28.342 -23.347 15.857 1.00 59.81 102 LYS A O 1
ATOM 785 N N . LYS A 1 103 ? 29.249 -21.568 14.835 1.00 58.53 103 LYS A N 1
ATOM 786 C CA . LYS A 1 103 ? 28.916 -21.998 13.462 1.00 58.53 103 LYS A CA 1
ATOM 787 C C . LYS A 1 103 ? 29.855 -23.074 12.902 1.00 58.53 103 LYS A C 1
ATOM 789 O O . LYS A 1 103 ? 29.474 -23.738 11.946 1.00 58.53 103 LYS A O 1
ATOM 794 N N . ALA A 1 104 ? 31.055 -23.225 13.465 1.00 51.47 104 ALA A N 1
ATOM 795 C CA . ALA A 1 104 ? 32.045 -24.217 13.039 1.00 51.47 104 ALA A CA 1
ATOM 796 C C . ALA A 1 104 ? 31.933 -25.560 13.790 1.00 51.47 104 ALA A C 1
ATOM 798 O O . ALA A 1 104 ? 32.598 -26.521 13.413 1.00 51.47 104 ALA A O 1
ATOM 799 N N . ALA A 1 105 ? 31.110 -25.643 14.841 1.00 42.66 105 ALA A N 1
ATOM 800 C CA . ALA A 1 105 ? 30.874 -26.888 15.565 1.00 42.66 105 ALA A CA 1
ATOM 801 C C . ALA A 1 105 ? 29.923 -27.812 14.769 1.00 42.66 105 ALA A C 1
ATOM 803 O O . ALA A 1 105 ? 28.877 -27.342 14.311 1.00 42.66 105 ALA A O 1
ATOM 804 N N . PRO A 1 106 ? 30.245 -29.110 14.596 1.00 43.25 106 PRO A N 1
ATOM 805 C CA . PRO A 1 106 ? 29.370 -30.048 13.899 1.00 43.25 106 PRO A CA 1
ATOM 806 C C . PRO A 1 106 ? 28.048 -30.249 14.664 1.00 43.25 106 PRO A C 1
ATOM 808 O O . PRO A 1 106 ? 28.035 -30.204 15.898 1.00 43.25 106 PRO A O 1
ATOM 811 N N . PRO A 1 107 ? 26.922 -30.461 13.959 1.00 40.97 107 PRO A N 1
ATOM 812 C CA . PRO A 1 107 ? 25.615 -30.574 14.593 1.00 40.97 107 PRO A CA 1
ATOM 813 C C . PRO A 1 107 ? 25.506 -31.860 15.434 1.00 40.97 107 PRO A C 1
ATOM 815 O O . PRO A 1 107 ? 26.012 -32.908 15.022 1.00 40.97 107 PRO A O 1
ATOM 818 N N . PRO A 1 108 ? 24.818 -31.823 16.591 1.00 40.62 108 PRO A N 1
ATOM 819 C CA . PRO A 1 108 ? 24.556 -33.023 17.376 1.00 40.62 108 PRO A CA 1
ATOM 820 C C . PRO A 1 108 ? 23.615 -33.976 16.620 1.00 40.62 108 PRO A C 1
ATOM 822 O O . PRO A 1 108 ? 22.670 -33.547 15.954 1.00 40.62 108 PRO A O 1
ATOM 825 N N . LYS A 1 109 ? 23.894 -35.283 16.723 1.00 37.53 109 LYS A N 1
ATOM 826 C CA . LYS A 1 109 ? 23.142 -36.366 16.067 1.00 37.53 109 LYS A CA 1
ATOM 827 C C . LYS A 1 109 ? 21.659 -36.331 16.467 1.00 37.53 109 LYS A C 1
ATOM 829 O O . LYS A 1 109 ? 21.330 -36.252 17.647 1.00 37.53 109 LYS A O 1
ATOM 834 N N . ALA A 1 110 ? 20.776 -36.403 15.471 1.00 35.19 110 ALA A N 1
ATOM 835 C CA . ALA A 1 110 ? 19.327 -36.365 15.649 1.00 35.19 110 ALA A CA 1
ATOM 836 C C . ALA A 1 110 ? 18.778 -37.674 16.250 1.00 35.19 110 ALA A C 1
ATOM 838 O O . ALA A 1 110 ? 19.121 -38.765 15.798 1.00 35.19 110 ALA A O 1
ATOM 839 N N . ALA A 1 111 ? 17.889 -37.541 17.237 1.00 35.78 111 ALA A N 1
ATOM 840 C CA . ALA A 1 111 ? 17.102 -38.624 17.826 1.00 35.78 111 ALA A CA 1
ATOM 841 C C . ALA A 1 111 ? 15.881 -38.997 16.941 1.00 35.78 111 ALA A C 1
ATOM 843 O O . ALA A 1 111 ? 15.421 -38.160 16.155 1.00 35.78 111 ALA A O 1
ATOM 844 N N . PRO A 1 112 ? 15.347 -40.233 17.041 1.00 35.78 112 PRO A N 1
ATOM 845 C CA . PRO A 1 112 ? 14.380 -40.776 16.084 1.00 35.78 112 PRO A CA 1
ATOM 846 C C . PRO A 1 112 ? 12.964 -40.193 16.236 1.00 35.78 112 PRO A C 1
ATOM 848 O O . PRO A 1 112 ? 12.491 -39.906 17.336 1.00 35.78 112 PRO A O 1
ATOM 851 N N . LYS A 1 113 ? 12.273 -40.033 15.098 1.00 33.56 113 LYS A N 1
ATOM 852 C CA . LYS A 1 113 ? 10.908 -39.488 14.988 1.00 33.56 113 LYS A CA 1
ATOM 853 C C . LYS A 1 113 ? 9.840 -40.533 15.347 1.00 33.56 113 LYS A C 1
ATOM 855 O O . LYS A 1 113 ? 9.921 -41.672 14.900 1.00 33.56 113 LYS A O 1
ATOM 860 N N . LYS A 1 114 ? 8.805 -40.108 16.084 1.00 30.64 114 LYS A N 1
ATOM 861 C CA . LYS A 1 114 ? 7.556 -40.862 16.323 1.00 30.64 114 LYS A CA 1
ATOM 862 C C . LYS A 1 114 ? 6.568 -40.742 15.139 1.00 30.64 114 LYS A C 1
ATOM 864 O O . LYS A 1 114 ? 6.679 -39.778 14.378 1.00 30.64 114 LYS A O 1
ATOM 869 N N . PRO A 1 115 ? 5.622 -41.694 14.975 1.00 31.39 115 PRO A N 1
ATOM 870 C CA . PRO A 1 115 ? 4.832 -41.852 13.755 1.00 31.39 115 PRO A CA 1
ATOM 871 C C . PRO A 1 115 ? 3.617 -40.917 13.660 1.00 31.39 115 PRO A C 1
ATOM 873 O O . PRO A 1 115 ? 3.074 -40.453 14.661 1.00 31.39 115 PRO A O 1
ATOM 876 N N . ALA A 1 116 ? 3.219 -40.659 12.413 1.00 31.48 116 ALA A N 1
ATOM 877 C CA . ALA A 1 116 ? 2.148 -39.760 12.002 1.00 31.48 116 ALA A CA 1
ATOM 878 C C . ALA A 1 116 ? 0.745 -40.373 12.163 1.00 31.48 116 ALA A C 1
ATOM 880 O O . ALA A 1 116 ? 0.545 -41.563 11.932 1.00 31.48 116 ALA A O 1
ATOM 881 N N . VAL A 1 117 ? -0.235 -39.521 12.478 1.00 28.75 117 VAL A N 1
ATOM 882 C CA . VAL A 1 117 ? -1.670 -39.836 12.450 1.00 28.75 117 VAL A CA 1
ATOM 883 C C . VAL A 1 117 ? -2.255 -39.342 11.124 1.00 28.75 117 VAL A C 1
ATOM 885 O O . VAL A 1 117 ? -2.146 -38.162 10.794 1.00 28.75 117 VAL A O 1
ATOM 888 N N . GLN A 1 118 ? -2.866 -40.254 10.367 1.00 31.23 118 GLN A N 1
ATOM 889 C CA . GLN A 1 118 ? -3.629 -39.978 9.148 1.00 31.23 118 GLN A CA 1
ATOM 890 C C . GLN A 1 118 ? -5.032 -39.455 9.481 1.00 31.23 118 GLN A C 1
ATOM 892 O O . GLN A 1 118 ? -5.688 -40.015 10.356 1.00 31.23 118 GLN A O 1
ATOM 897 N N . LYS A 1 119 ? -5.539 -38.484 8.707 1.00 31.31 119 LYS A N 1
ATOM 898 C CA . LYS A 1 119 ? -6.980 -38.318 8.443 1.00 31.31 119 LYS A CA 1
ATOM 899 C C . LYS A 1 119 ? -7.231 -37.696 7.062 1.00 31.31 119 LYS A C 1
ATOM 901 O O . LYS A 1 119 ? -6.746 -36.606 6.788 1.00 31.31 119 LYS A O 1
ATOM 906 N N . GLY A 1 120 ? -8.070 -38.385 6.280 1.00 27.25 120 GLY A N 1
ATOM 907 C CA . GLY A 1 120 ? -9.112 -37.800 5.423 1.00 27.25 120 GLY A CA 1
ATOM 908 C C . GLY A 1 120 ? -8.739 -37.409 3.992 1.00 27.25 120 GLY A C 1
ATOM 909 O O . GLY A 1 120 ? -8.299 -36.292 3.755 1.00 27.25 120 GLY A O 1
ATOM 910 N N . ALA A 1 121 ? -9.019 -38.300 3.038 1.00 28.64 121 ALA A N 1
ATOM 911 C CA . ALA A 1 121 ? -9.039 -38.022 1.602 1.00 28.64 121 ALA A CA 1
ATOM 912 C C . ALA A 1 121 ? -10.390 -37.420 1.160 1.00 28.64 121 ALA A C 1
ATOM 914 O O . ALA A 1 121 ? -11.439 -37.891 1.592 1.00 28.64 121 ALA A O 1
ATOM 915 N N . VAL A 1 122 ? -10.347 -36.426 0.266 1.00 29.88 122 VAL A N 1
ATOM 916 C CA . VAL A 1 122 ? -11.460 -35.885 -0.549 1.00 29.88 122 VAL A CA 1
ATOM 917 C C . VAL A 1 122 ? -10.855 -35.526 -1.929 1.00 29.88 122 VAL A C 1
ATOM 919 O O . VAL A 1 122 ? -9.679 -35.155 -1.966 1.00 29.88 122 VAL A O 1
ATOM 922 N N . PRO A 1 123 ? -11.553 -35.740 -3.066 1.00 27.23 123 PRO A N 1
ATOM 923 C CA . PRO A 1 123 ? -10.927 -36.230 -4.296 1.00 27.23 123 PRO A CA 1
ATOM 924 C C . PRO A 1 123 ? -10.269 -35.158 -5.175 1.00 27.23 123 PRO A C 1
ATOM 926 O O . PRO A 1 123 ? -10.666 -33.995 -5.204 1.00 27.23 123 PRO A O 1
ATOM 929 N N . SER A 1 124 ? -9.272 -35.613 -5.936 1.00 25.44 124 SER A N 1
ATOM 930 C CA . SER A 1 124 ? -8.565 -34.877 -6.985 1.00 25.44 124 SER A CA 1
ATOM 931 C C . SER A 1 124 ? -9.491 -34.427 -8.122 1.00 25.44 124 SER A C 1
ATOM 933 O O . SER A 1 124 ? -10.234 -35.255 -8.648 1.00 25.44 124 SER A O 1
ATOM 935 N N . PRO A 1 125 ? -9.358 -33.191 -8.628 1.00 29.12 125 PRO A N 1
ATOM 936 C CA . PRO A 1 125 ? -9.597 -32.912 -10.031 1.00 29.12 125 PRO A CA 1
ATOM 937 C C . PRO A 1 125 ? -8.357 -33.298 -10.854 1.00 29.12 125 PRO A C 1
ATOM 939 O O . PRO A 1 125 ? -7.218 -33.013 -10.481 1.00 29.12 125 PRO A O 1
ATOM 942 N N . THR A 1 126 ? -8.613 -33.976 -11.967 1.00 28.78 126 THR A N 1
ATOM 943 C CA . THR A 1 126 ? -7.693 -34.428 -13.020 1.00 28.78 126 THR A CA 1
ATOM 944 C C . THR A 1 126 ? -6.620 -33.387 -13.386 1.00 28.78 126 THR A C 1
ATOM 946 O O . THR A 1 126 ? -6.930 -32.196 -13.471 1.00 28.78 126 THR A O 1
ATOM 949 N N . PRO A 1 127 ? -5.363 -33.802 -13.641 1.00 28.94 127 PRO A N 1
ATOM 950 C CA . PRO A 1 127 ? -4.290 -32.875 -13.966 1.00 28.94 127 PRO A CA 1
ATOM 951 C C . PRO A 1 127 ? -4.487 -32.284 -15.366 1.00 28.94 127 PRO A C 1
ATOM 953 O O . PRO A 1 127 ? -4.545 -33.010 -16.358 1.00 28.94 127 PRO A O 1
ATOM 956 N N . ALA A 1 128 ? -4.543 -30.954 -15.449 1.00 29.34 128 ALA A N 1
ATOM 957 C CA . ALA A 1 128 ? -4.253 -30.256 -16.694 1.00 29.34 128 ALA A CA 1
ATOM 958 C C . ALA A 1 128 ? -2.773 -30.479 -17.059 1.00 29.34 128 ALA A C 1
ATOM 960 O O . ALA A 1 128 ? -1.904 -30.515 -16.185 1.00 29.34 128 ALA A O 1
ATOM 961 N N . ALA A 1 129 ? -2.536 -30.681 -18.353 1.00 28.25 129 ALA A N 1
ATOM 962 C CA . ALA A 1 129 ? -1.321 -31.200 -18.971 1.00 28.25 129 ALA A CA 1
ATOM 963 C C . ALA A 1 129 ? 0.007 -30.537 -18.526 1.00 28.25 129 ALA A C 1
ATOM 965 O O . ALA A 1 129 ? 0.039 -29.355 -18.176 1.00 28.25 129 ALA A O 1
ATOM 966 N N . PRO A 1 130 ? 1.131 -31.281 -18.575 1.00 32.94 130 PRO A N 1
ATOM 967 C CA . PRO A 1 130 ? 2.441 -30.775 -18.197 1.00 32.94 130 PRO A CA 1
ATOM 968 C C . PRO A 1 130 ? 3.091 -29.972 -19.330 1.00 32.94 130 PRO A C 1
ATOM 970 O O . PRO A 1 130 ? 3.056 -30.370 -20.490 1.00 32.94 130 PRO A O 1
ATOM 973 N N . GLY A 1 131 ? 3.801 -28.907 -18.952 1.00 29.62 131 GLY A N 1
ATOM 974 C CA . GLY A 1 131 ? 4.926 -28.400 -19.737 1.00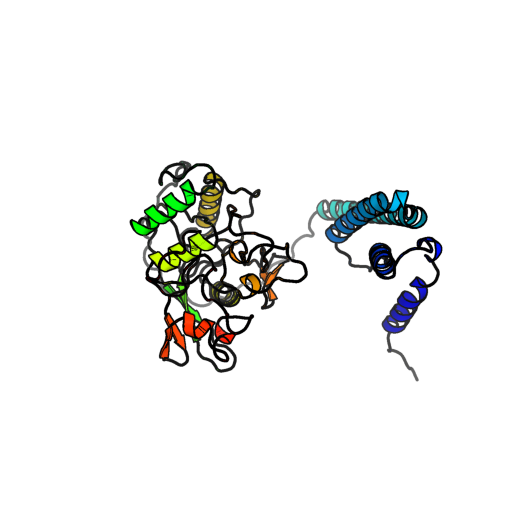 29.62 131 GLY A CA 1
ATOM 975 C C . GLY A 1 131 ? 4.704 -27.059 -20.426 1.00 29.62 131 GLY A C 1
ATOM 976 O O . GLY A 1 131 ? 4.552 -26.993 -21.637 1.00 29.62 131 GLY A O 1
ATOM 977 N N . ALA A 1 132 ? 4.853 -25.973 -19.669 1.00 28.38 132 ALA A N 1
ATOM 978 C CA . ALA A 1 132 ? 5.496 -24.781 -20.206 1.00 28.38 132 ALA A CA 1
ATOM 979 C C . ALA A 1 132 ? 6.842 -24.637 -19.492 1.00 28.38 132 ALA A C 1
ATOM 981 O O . ALA A 1 132 ? 6.930 -24.186 -18.348 1.00 28.38 132 ALA A O 1
ATOM 982 N N . THR A 1 133 ? 7.902 -25.082 -20.160 1.00 27.02 133 THR A N 1
ATOM 983 C CA . THR A 1 133 ? 9.269 -24.667 -19.857 1.00 27.02 133 THR A CA 1
ATOM 984 C C . THR A 1 133 ? 9.316 -23.144 -19.921 1.00 27.02 133 THR A C 1
ATOM 986 O O . THR A 1 133 ? 9.270 -22.561 -21.002 1.00 27.02 133 THR A O 1
ATOM 989 N N . MET A 1 134 ? 9.384 -22.492 -18.761 1.00 38.06 134 MET A N 1
ATOM 990 C CA . MET A 1 134 ? 9.758 -21.083 -18.667 1.00 38.06 134 MET A CA 1
ATOM 991 C C . MET A 1 134 ? 11.219 -20.986 -19.094 1.00 38.06 134 MET A C 1
ATOM 993 O O . MET A 1 134 ? 12.127 -21.186 -18.287 1.00 38.06 134 MET A O 1
ATOM 997 N N . GLY A 1 135 ? 11.428 -20.754 -20.389 1.00 29.09 135 GLY A N 1
ATOM 998 C CA . GLY A 1 135 ? 12.718 -20.356 -20.920 1.00 29.09 135 GLY A CA 1
ATOM 999 C C . GLY A 1 135 ? 13.226 -19.128 -20.169 1.00 29.09 135 GLY A C 1
ATOM 1000 O O . GLY A 1 135 ? 12.452 -18.267 -19.749 1.00 29.09 135 GLY A O 1
ATOM 1001 N N . ASP A 1 136 ? 14.542 -19.049 -20.019 1.00 32.81 136 ASP A N 1
ATOM 1002 C CA . ASP A 1 136 ? 15.289 -17.970 -19.361 1.00 32.81 136 ASP A CA 1
ATOM 1003 C C . ASP A 1 136 ? 15.213 -16.621 -20.119 1.00 32.81 136 ASP A C 1
ATOM 1005 O O . ASP A 1 136 ? 16.027 -15.715 -19.952 1.00 32.81 136 ASP A O 1
ATOM 1009 N N . THR A 1 137 ? 14.212 -16.453 -20.982 1.00 36.53 137 THR A N 1
ATOM 1010 C CA . THR A 1 137 ? 13.887 -15.190 -21.630 1.00 36.53 137 THR A CA 1
ATOM 1011 C C . THR A 1 137 ? 13.058 -14.370 -20.661 1.00 36.53 137 THR A C 1
ATOM 1013 O O . THR A 1 137 ? 11.858 -14.592 -20.536 1.00 36.53 137 THR A O 1
ATOM 1016 N N . THR A 1 138 ? 13.699 -13.433 -19.965 1.00 37.84 138 THR A N 1
ATOM 1017 C CA . THR A 1 138 ? 13.057 -12.359 -19.191 1.00 37.84 138 THR A CA 1
ATOM 1018 C C . THR A 1 138 ? 11.873 -11.775 -19.981 1.00 37.84 138 THR A C 1
ATOM 1020 O O . THR A 1 138 ? 12.105 -10.977 -20.891 1.00 37.84 138 THR A O 1
ATOM 1023 N N . PRO A 1 139 ? 10.602 -12.104 -19.679 1.00 39.69 139 PRO A N 1
ATOM 1024 C CA . PRO A 1 139 ? 9.486 -11.409 -20.292 1.00 39.69 139 PRO A CA 1
ATOM 1025 C C . PRO A 1 139 ? 9.372 -10.107 -19.508 1.00 39.69 139 PRO A C 1
ATOM 1027 O O . PRO A 1 139 ? 8.895 -10.111 -18.371 1.00 39.69 139 PRO A O 1
ATOM 1030 N N . GLY A 1 140 ? 9.900 -9.000 -20.036 1.00 44.91 140 GLY A N 1
ATOM 1031 C CA . GLY A 1 140 ? 9.660 -7.736 -19.355 1.00 44.91 140 GLY A CA 1
ATOM 1032 C C . GLY A 1 140 ? 10.521 -6.532 -19.684 1.00 44.91 140 GLY A C 1
ATOM 1033 O O . GLY A 1 140 ? 9.992 -5.427 -19.669 1.00 44.91 140 GLY A O 1
ATOM 1034 N N . LEU A 1 141 ? 11.807 -6.657 -20.019 1.00 47.25 141 LEU A N 1
ATOM 1035 C CA . LEU A 1 141 ? 12.545 -5.450 -20.410 1.00 47.25 141 LEU A CA 1
ATOM 1036 C C . LEU A 1 141 ? 12.084 -4.983 -21.796 1.00 47.25 141 LEU A C 1
ATOM 1038 O O . LEU A 1 141 ? 12.556 -5.471 -22.812 1.00 47.25 141 LEU A O 1
ATOM 1042 N N . GLY A 1 142 ? 11.122 -4.058 -21.826 1.00 55.81 142 GLY A N 1
ATOM 1043 C CA . GLY A 1 142 ? 10.623 -3.419 -23.046 1.00 55.81 142 GLY A CA 1
ATOM 1044 C C . GLY A 1 142 ? 9.179 -3.750 -23.431 1.00 55.81 142 GLY A C 1
ATOM 1045 O O . GLY A 1 142 ? 8.612 -3.016 -24.231 1.00 55.81 142 GLY A O 1
ATOM 1046 N N . THR A 1 143 ? 8.531 -4.756 -22.826 1.00 71.00 143 THR A N 1
ATOM 1047 C CA . THR A 1 143 ? 7.180 -5.216 -23.238 1.00 71.00 143 THR A CA 1
ATOM 1048 C C . THR A 1 143 ? 6.108 -4.125 -23.167 1.00 71.00 143 THR A C 1
ATOM 1050 O O . THR A 1 143 ? 5.181 -4.104 -23.969 1.00 71.00 143 THR A O 1
ATOM 1053 N N . PHE A 1 144 ? 6.253 -3.190 -22.229 1.00 86.19 144 PHE A N 1
ATOM 1054 C CA . PHE A 1 144 ? 5.327 -2.071 -22.039 1.00 86.19 144 PHE A CA 1
ATOM 1055 C C . PHE A 1 144 ? 5.923 -0.715 -22.458 1.00 86.19 144 PHE A C 1
ATOM 1057 O O . PHE A 1 144 ? 5.329 0.328 -22.192 1.00 86.19 144 PHE A O 1
ATOM 1064 N N . GLY A 1 145 ? 7.114 -0.707 -23.076 1.00 89.69 145 GLY A N 1
ATOM 1065 C CA . GLY A 1 145 ? 7.800 0.525 -23.489 1.00 89.69 145 GLY A CA 1
ATOM 1066 C C . GLY A 1 145 ? 8.116 1.482 -22.333 1.00 89.69 145 GLY A C 1
ATOM 1067 O O . GLY A 1 145 ? 8.124 2.695 -22.520 1.00 89.69 145 GLY A O 1
ATOM 1068 N N . LEU A 1 146 ? 8.317 0.958 -21.118 1.00 93.06 146 LEU A N 1
ATOM 1069 C CA . LEU A 1 146 ? 8.596 1.781 -19.940 1.00 93.06 146 LEU A CA 1
ATOM 1070 C C . LEU A 1 146 ? 10.033 2.327 -19.984 1.00 93.06 146 LEU A C 1
ATOM 1072 O O . LEU A 1 146 ? 10.962 1.540 -20.191 1.00 93.06 146 LEU A O 1
ATOM 1076 N N . PRO A 1 147 ? 10.253 3.627 -19.700 1.00 94.25 147 PRO A N 1
ATOM 1077 C CA . PRO A 1 147 ? 11.594 4.181 -19.535 1.00 94.25 147 PRO A CA 1
ATOM 1078 C C . PRO A 1 147 ? 12.433 3.386 -18.527 1.00 94.25 147 PRO A C 1
ATOM 1080 O O . PRO A 1 147 ? 11.921 2.920 -17.509 1.00 94.25 147 PRO A O 1
ATOM 1083 N N . ALA A 1 148 ? 13.738 3.239 -18.779 1.00 91.88 148 ALA A N 1
ATOM 1084 C CA . ALA A 1 148 ? 14.623 2.413 -17.947 1.00 91.88 148 ALA A CA 1
ATOM 1085 C C . ALA A 1 148 ? 14.776 2.939 -16.505 1.00 91.88 148 ALA A C 1
ATOM 1087 O O . ALA A 1 148 ? 14.884 2.160 -15.550 1.00 91.88 148 ALA A O 1
ATOM 1088 N N . LYS A 1 149 ? 14.780 4.265 -16.347 1.00 92.25 149 LYS A N 1
ATOM 1089 C CA . LYS A 1 149 ? 14.827 4.952 -15.053 1.00 92.25 149 LYS A CA 1
ATOM 1090 C C . LYS A 1 149 ? 13.419 5.364 -14.634 1.00 92.25 149 LYS A C 1
ATOM 1092 O O . LYS A 1 149 ? 12.573 5.668 -15.470 1.00 92.25 149 LYS A O 1
ATOM 1097 N N . HIS A 1 150 ? 13.190 5.391 -13.326 1.00 94.44 150 HIS A N 1
ATOM 1098 C CA . HIS A 1 150 ? 12.022 6.063 -12.771 1.00 94.44 150 HIS A CA 1
ATOM 1099 C C . HIS A 1 150 ? 12.084 7.569 -13.052 1.00 94.44 150 HIS A C 1
ATOM 1101 O O . HIS A 1 150 ? 13.164 8.160 -13.066 1.00 94.44 150 HIS A O 1
ATOM 1107 N N . GLY A 1 151 ? 10.920 8.164 -13.285 1.00 93.94 151 GLY A N 1
ATOM 1108 C CA . GLY A 1 151 ? 10.730 9.582 -13.556 1.00 93.94 151 GLY A CA 1
ATOM 1109 C C . GLY A 1 151 ? 9.317 9.838 -14.092 1.00 93.94 151 GLY A C 1
ATOM 1110 O O . GLY A 1 151 ? 8.584 8.870 -14.318 1.00 93.94 151 GLY A O 1
ATOM 1111 N N . PRO A 1 152 ? 8.943 11.108 -14.330 1.00 95.38 152 PRO A N 1
ATOM 1112 C CA . PRO A 1 152 ? 7.605 11.483 -14.800 1.00 95.38 152 PRO A CA 1
ATOM 1113 C C . PRO A 1 152 ? 7.150 10.693 -16.033 1.00 95.38 152 PRO A C 1
ATOM 1115 O O . PRO A 1 152 ? 6.107 10.057 -15.996 1.00 95.38 152 PRO A O 1
ATOM 1118 N N . ALA A 1 153 ? 8.013 10.559 -17.047 1.00 95.75 153 ALA A N 1
ATOM 1119 C CA . ALA A 1 153 ? 7.700 9.802 -18.262 1.00 95.75 153 ALA A CA 1
ATOM 1120 C C . ALA A 1 153 ? 7.309 8.332 -18.004 1.00 95.75 153 ALA A C 1
ATOM 1122 O O . ALA A 1 153 ? 6.531 7.753 -18.761 1.00 95.75 153 ALA A O 1
ATOM 1123 N N . ARG A 1 154 ? 7.839 7.700 -16.945 1.00 96.00 154 ARG A N 1
ATOM 1124 C CA . AR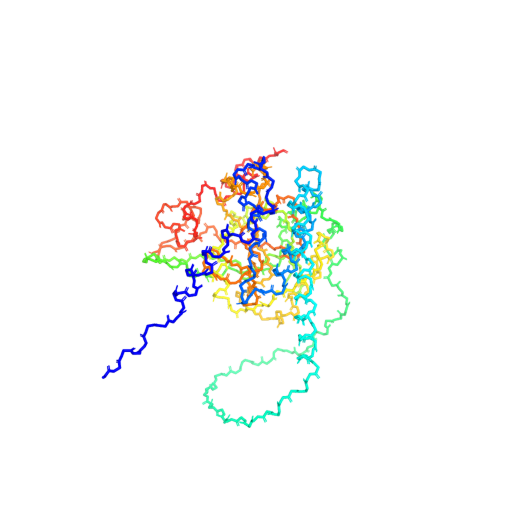G A 1 154 ? 7.444 6.333 -16.578 1.00 96.00 154 ARG A CA 1
ATOM 1125 C C . ARG A 1 154 ? 6.104 6.310 -15.848 1.00 96.00 154 ARG A C 1
ATOM 1127 O O . ARG A 1 154 ? 5.312 5.412 -16.109 1.00 96.00 154 ARG A O 1
ATOM 1134 N N . GLU A 1 155 ? 5.866 7.264 -14.950 1.00 96.69 155 GLU A N 1
ATOM 1135 C CA . GLU A 1 155 ? 4.583 7.419 -14.250 1.00 96.69 155 GLU A CA 1
ATOM 1136 C C . GLU A 1 155 ? 3.449 7.651 -15.260 1.00 96.69 155 GLU A C 1
ATOM 1138 O O . GLU A 1 155 ? 2.458 6.922 -15.242 1.00 96.69 155 GLU A O 1
ATOM 1143 N N . ASP A 1 156 ? 3.650 8.573 -16.205 1.00 96.62 156 ASP A N 1
ATOM 1144 C CA . ASP A 1 156 ? 2.684 8.907 -17.257 1.00 96.62 156 ASP A CA 1
ATOM 1145 C C . ASP A 1 156 ? 2.413 7.707 -18.168 1.00 96.62 156 ASP A C 1
ATOM 1147 O O . ASP A 1 156 ? 1.262 7.395 -18.472 1.00 96.62 156 ASP A O 1
ATOM 1151 N N . LYS A 1 157 ? 3.464 6.967 -18.553 1.00 96.94 157 LYS A N 1
ATOM 1152 C CA . LYS A 1 157 ? 3.301 5.758 -19.368 1.00 96.94 157 LYS A CA 1
ATOM 1153 C C . LYS A 1 157 ? 2.521 4.668 -18.631 1.00 96.94 157 LYS A C 1
ATOM 1155 O O . LYS A 1 157 ? 1.697 4.004 -19.252 1.00 96.94 157 LYS A O 1
ATOM 1160 N N . ILE A 1 158 ? 2.755 4.478 -17.331 1.00 97.19 158 ILE A N 1
ATOM 1161 C CA . ILE A 1 158 ? 1.991 3.515 -16.522 1.00 97.19 158 ILE A CA 1
ATOM 1162 C C . ILE A 1 158 ? 0.526 3.952 -16.416 1.00 97.19 158 ILE A C 1
ATOM 1164 O O . ILE A 1 158 ? -0.355 3.121 -16.618 1.00 97.19 158 ILE A O 1
ATOM 1168 N N . LEU A 1 159 ? 0.253 5.234 -16.154 1.00 97.56 159 LEU A N 1
ATOM 1169 C CA . LEU A 1 159 ? -1.113 5.768 -16.110 1.00 97.56 159 LEU A CA 1
ATOM 1170 C C . LEU A 1 159 ? -1.850 5.574 -17.441 1.00 97.56 159 LEU A C 1
ATOM 1172 O O . LEU A 1 159 ? -2.994 5.124 -17.433 1.00 97.56 159 LEU A O 1
ATOM 1176 N N . ALA A 1 160 ? -1.190 5.846 -18.570 1.00 96.50 160 ALA A N 1
ATOM 1177 C CA . ALA A 1 160 ? -1.757 5.626 -19.899 1.00 96.50 160 ALA A CA 1
ATOM 1178 C C . ALA A 1 160 ? -2.102 4.147 -20.129 1.00 96.50 160 ALA A C 1
ATOM 1180 O O . ALA A 1 160 ? -3.228 3.826 -20.490 1.00 96.50 160 ALA A O 1
ATOM 1181 N N . LEU A 1 161 ? -1.179 3.230 -19.821 1.00 96.12 161 LEU A N 1
ATOM 1182 C CA . LEU A 1 161 ? -1.420 1.788 -19.954 1.00 96.12 161 LEU A CA 1
ATOM 1183 C C . LEU A 1 161 ? -2.564 1.298 -19.051 1.00 96.12 161 LEU A C 1
ATOM 1185 O O . LEU A 1 161 ? -3.339 0.432 -19.450 1.00 96.12 161 LEU A O 1
ATOM 1189 N N . VAL A 1 162 ? -2.687 1.847 -17.841 1.00 96.38 162 VAL A N 1
ATOM 1190 C CA . VAL A 1 162 ? -3.820 1.570 -16.946 1.00 96.38 162 VAL A CA 1
ATOM 1191 C C . VAL A 1 162 ? -5.133 2.055 -17.564 1.00 96.38 162 VAL A C 1
ATOM 1193 O O . VAL A 1 162 ? -6.104 1.302 -17.565 1.00 96.38 162 VAL A O 1
ATOM 1196 N N . ALA A 1 163 ? -5.162 3.273 -18.111 1.00 94.38 163 ALA A N 1
ATOM 1197 C CA . ALA A 1 163 ? -6.341 3.841 -18.767 1.00 94.38 163 ALA A CA 1
ATOM 1198 C C . ALA A 1 163 ? -6.746 3.062 -20.033 1.00 94.38 163 ALA A C 1
ATOM 1200 O O . ALA A 1 163 ? -7.930 2.896 -20.304 1.00 94.38 163 ALA A O 1
ATOM 1201 N N . GLU A 1 164 ? -5.770 2.514 -20.759 1.00 94.44 164 GLU A N 1
ATOM 1202 C CA . GLU A 1 164 ? -5.964 1.601 -21.893 1.00 94.44 164 GLU A CA 1
ATOM 1203 C C . GLU A 1 164 ? -6.421 0.188 -21.469 1.00 94.44 164 GLU A C 1
ATOM 1205 O O . GLU A 1 164 ? -6.600 -0.688 -22.315 1.00 94.44 164 GLU A O 1
ATOM 1210 N N . GLY A 1 165 ? -6.565 -0.084 -20.167 1.00 94.12 165 GLY A N 1
ATOM 1211 C CA . GLY A 1 165 ? -6.972 -1.395 -19.662 1.00 94.12 165 GLY A CA 1
ATOM 1212 C C . GLY A 1 165 ? -5.896 -2.477 -19.789 1.00 94.12 165 GLY A C 1
ATOM 1213 O O . GLY A 1 165 ? -6.210 -3.663 -19.721 1.00 94.12 165 GLY A O 1
ATOM 1214 N N . ARG A 1 166 ? -4.614 -2.110 -19.934 1.00 95.69 166 ARG A N 1
ATOM 1215 C CA . ARG A 1 166 ? -3.471 -3.044 -20.056 1.00 95.69 166 ARG A CA 1
ATOM 1216 C C . ARG A 1 166 ? -3.057 -3.661 -18.716 1.00 95.69 166 ARG A C 1
ATOM 1218 O O . ARG A 1 166 ? -1.869 -3.829 -18.436 1.00 95.69 166 ARG A O 1
ATOM 1225 N N . LEU A 1 167 ? -4.037 -3.987 -17.882 1.00 96.00 167 LEU A N 1
ATOM 1226 C CA . LEU A 1 167 ? -3.856 -4.603 -16.578 1.00 96.00 167 LEU A CA 1
ATOM 1227 C C . LEU A 1 167 ? -4.103 -6.105 -16.651 1.00 96.00 167 LEU A C 1
ATOM 1229 O O . LEU A 1 167 ? -5.064 -6.564 -17.268 1.00 96.00 167 LEU A O 1
ATOM 1233 N N . ARG A 1 168 ? -3.292 -6.857 -15.904 1.00 96.06 168 ARG A N 1
ATOM 1234 C CA . ARG A 1 168 ? -3.602 -8.247 -15.587 1.00 96.06 168 ARG A CA 1
ATOM 1235 C C . ARG A 1 168 ? -4.994 -8.293 -14.939 1.00 96.06 168 ARG A C 1
ATOM 1237 O O . ARG A 1 168 ? -5.229 -7.520 -14.003 1.00 96.06 168 ARG A O 1
ATOM 1244 N N . PRO A 1 169 ? -5.874 -9.233 -15.331 1.00 95.81 169 PRO A N 1
ATOM 1245 C CA . PRO A 1 169 ? -7.146 -9.431 -14.649 1.00 95.81 169 PRO A CA 1
ATOM 1246 C C . PRO A 1 169 ? -6.954 -9.647 -13.142 1.00 95.81 169 PRO A C 1
ATOM 1248 O O . PRO A 1 169 ? -6.177 -10.507 -12.717 1.00 95.81 169 PRO A O 1
ATOM 1251 N N . PHE A 1 170 ? -7.676 -8.874 -12.336 1.00 96.69 170 PHE A N 1
ATOM 1252 C CA . PHE A 1 170 ? -7.645 -8.942 -10.876 1.00 96.69 170 PHE A CA 1
ATOM 1253 C C . PHE A 1 170 ? -9.032 -9.252 -10.317 1.00 96.69 170 PHE A C 1
ATOM 1255 O O . PHE A 1 170 ? -10.053 -9.037 -10.974 1.00 96.69 170 PHE A O 1
ATOM 1262 N N . LYS A 1 171 ? -9.075 -9.764 -9.087 1.00 97.94 171 LYS A N 1
ATOM 1263 C CA . LYS A 1 171 ? -10.324 -10.075 -8.380 1.00 97.94 171 LYS A CA 1
ATOM 1264 C C . LYS A 1 171 ? -10.393 -9.316 -7.065 1.00 97.94 171 LYS A C 1
ATOM 1266 O O . LYS A 1 171 ? -9.385 -9.104 -6.400 1.00 97.94 171 LYS A O 1
ATOM 1271 N N . TRP A 1 172 ? -11.606 -8.965 -6.664 1.00 98.56 172 TRP A N 1
ATOM 1272 C CA . TRP A 1 172 ? -11.884 -8.418 -5.342 1.00 98.56 172 TRP A CA 1
ATOM 1273 C C . TRP A 1 172 ? -12.062 -9.558 -4.335 1.00 98.56 172 TRP A C 1
ATOM 1275 O O . TRP A 1 172 ? -12.894 -10.444 -4.528 1.00 98.56 172 TRP A O 1
ATOM 1285 N N . LYS A 1 173 ? -11.275 -9.542 -3.262 1.00 98.75 173 LYS A N 1
ATOM 1286 C CA . LYS A 1 173 ? -11.319 -10.509 -2.163 1.00 98.75 173 LYS A CA 1
ATOM 1287 C C . LYS A 1 173 ? -11.852 -9.837 -0.912 1.00 98.75 173 LYS A C 1
ATOM 1289 O O . LYS A 1 173 ? -11.338 -8.795 -0.513 1.00 98.75 173 LYS A O 1
ATOM 1294 N N . ALA A 1 174 ? -12.888 -10.432 -0.330 1.00 98.69 174 ALA A N 1
ATOM 1295 C CA . ALA A 1 174 ? -13.433 -9.988 0.942 1.00 98.69 174 ALA A CA 1
ATOM 1296 C C . ALA A 1 174 ? -12.387 -10.177 2.049 1.00 98.69 174 ALA A C 1
ATOM 1298 O O . ALA A 1 174 ? -11.708 -11.202 2.096 1.00 98.69 174 ALA A O 1
ATOM 1299 N N . VAL A 1 175 ? -12.269 -9.177 2.911 1.00 98.81 175 VAL A N 1
ATOM 1300 C CA . VAL A 1 175 ? -11.444 -9.176 4.116 1.00 98.81 175 VAL A CA 1
ATOM 1301 C C . VAL A 1 175 ? -12.348 -8.753 5.259 1.00 98.81 175 VAL A C 1
ATOM 1303 O O . VAL A 1 175 ? -12.949 -7.676 5.214 1.00 98.81 175 VAL A O 1
ATOM 1306 N N . ASP A 1 176 ? -12.440 -9.606 6.274 1.00 98.75 176 ASP A N 1
ATOM 1307 C CA . ASP A 1 176 ? -13.151 -9.287 7.504 1.00 98.75 176 ASP A CA 1
ATOM 1308 C C . ASP A 1 176 ? -12.367 -8.220 8.280 1.00 98.75 176 ASP A C 1
ATOM 1310 O O . ASP A 1 176 ? -11.180 -8.371 8.581 1.00 98.75 176 ASP A O 1
ATOM 1314 N N . CYS A 1 177 ? -13.034 -7.114 8.574 1.00 98.44 177 CYS A N 1
ATOM 1315 C CA . CYS A 1 177 ? -12.514 -5.983 9.331 1.00 98.44 177 CYS A CA 1
ATOM 1316 C C . CYS A 1 177 ? -13.246 -5.791 10.659 1.00 98.44 177 CYS A C 1
ATOM 1318 O O . CYS A 1 177 ? -13.110 -4.741 11.292 1.00 98.44 177 CYS A O 1
ATOM 1320 N N . SER A 1 178 ? -14.030 -6.781 11.085 1.00 98.19 178 SER A N 1
ATOM 1321 C CA . SER A 1 178 ? -14.859 -6.680 12.276 1.00 98.19 178 SER A CA 1
ATOM 1322 C C . SER A 1 178 ? -14.032 -6.364 13.524 1.00 98.19 178 SER A C 1
ATOM 1324 O O . SER A 1 178 ? -12.952 -6.915 13.753 1.00 98.19 178 SER A O 1
ATOM 1326 N N . ARG A 1 179 ? -14.525 -5.430 14.339 1.00 96.44 179 ARG A N 1
ATOM 1327 C CA . ARG A 1 179 ? -13.847 -4.970 15.558 1.00 96.44 179 ARG A CA 1
ATOM 1328 C C . ARG A 1 179 ? -14.858 -4.408 16.542 1.00 96.44 179 ARG A C 1
ATOM 1330 O O . ARG A 1 179 ? -15.677 -3.581 16.159 1.00 96.44 179 ARG A O 1
ATOM 1337 N N . GLU A 1 180 ? -14.748 -4.803 17.811 1.00 94.19 180 GLU A N 1
ATOM 1338 C CA . GLU A 1 180 ? -15.495 -4.184 18.922 1.00 94.19 180 GLU A CA 1
ATOM 1339 C C . GLU A 1 180 ? -17.006 -4.059 18.634 1.00 94.19 180 GLU A C 1
ATOM 1341 O O . GLU A 1 180 ? -17.590 -2.985 18.747 1.00 94.19 180 GLU A O 1
ATOM 1346 N N . GLY A 1 181 ? -17.627 -5.158 18.192 1.00 94.81 181 GLY A N 1
ATOM 1347 C CA . GLY A 1 181 ? -19.062 -5.214 17.883 1.00 94.81 181 GLY A CA 1
ATOM 1348 C C . GLY A 1 181 ? -19.465 -4.668 16.507 1.00 94.81 181 GLY A C 1
ATOM 1349 O O . GLY A 1 181 ? -20.599 -4.883 16.089 1.00 94.81 181 GLY A O 1
ATOM 1350 N N . ILE A 1 182 ? -18.557 -4.028 15.766 1.00 97.38 182 ILE A N 1
ATOM 1351 C CA . ILE A 1 182 ? -18.796 -3.618 14.378 1.00 97.38 182 ILE A CA 1
ATOM 1352 C C . ILE A 1 182 ? -18.535 -4.820 13.475 1.00 97.38 182 ILE A C 1
ATOM 1354 O O . ILE A 1 182 ? -17.393 -5.273 13.390 1.00 97.38 182 ILE A O 1
ATOM 1358 N N . LYS A 1 183 ? -19.562 -5.314 12.774 1.00 98.31 183 LYS A N 1
ATOM 1359 C CA . LYS A 1 183 ? -19.374 -6.271 11.676 1.00 98.31 183 LYS A CA 1
ATOM 1360 C C . LYS A 1 183 ? -18.965 -5.491 10.438 1.00 98.31 183 LYS A C 1
ATOM 1362 O O . LYS A 1 183 ? -19.725 -4.630 10.005 1.00 98.31 183 LYS A O 1
ATOM 1367 N N . CYS A 1 184 ? -17.790 -5.756 9.883 1.00 98.69 184 CYS A N 1
ATOM 1368 C CA . CYS A 1 184 ? -17.267 -4.990 8.755 1.00 98.69 184 CYS A CA 1
ATOM 1369 C C . CYS A 1 184 ? -16.589 -5.912 7.748 1.00 98.69 184 CYS A C 1
ATOM 1371 O O . CYS A 1 184 ? -15.761 -6.729 8.123 1.00 98.69 184 CYS A O 1
ATOM 1373 N N . THR A 1 185 ? -16.879 -5.734 6.465 1.00 98.88 185 THR A N 1
ATOM 1374 C CA . THR A 1 185 ? -16.159 -6.368 5.360 1.00 98.88 185 THR A CA 1
ATOM 1375 C C . THR A 1 185 ? -15.720 -5.299 4.374 1.00 98.88 185 THR A C 1
ATOM 1377 O O . THR A 1 185 ? -16.502 -4.432 3.983 1.00 98.88 185 THR A O 1
ATOM 1380 N N . VAL A 1 186 ? -14.461 -5.364 3.955 1.00 98.88 186 VAL A N 1
ATOM 1381 C CA . VAL A 1 186 ? -13.945 -4.587 2.822 1.00 98.88 186 VAL A CA 1
ATOM 1382 C C . VAL A 1 186 ? -13.482 -5.541 1.734 1.00 98.88 186 VAL A C 1
ATOM 1384 O O . VAL A 1 186 ? -13.211 -6.710 1.997 1.00 98.88 186 VAL A O 1
ATOM 1387 N N . TRP A 1 187 ? -13.348 -5.047 0.508 1.00 98.88 187 TRP A N 1
ATOM 1388 C CA . TRP A 1 187 ? -12.794 -5.837 -0.585 1.00 98.88 187 TRP A CA 1
ATOM 1389 C C . TRP A 1 187 ? -11.454 -5.275 -1.025 1.00 98.88 187 TRP A C 1
ATOM 1391 O O . TRP A 1 187 ? -11.348 -4.096 -1.348 1.00 98.88 187 TRP A O 1
ATOM 1401 N N . VAL A 1 188 ? -10.434 -6.121 -1.077 1.00 98.88 188 VAL A N 1
ATOM 1402 C CA . VAL A 1 188 ? -9.081 -5.764 -1.524 1.00 98.88 188 VAL A CA 1
ATOM 1403 C C . VAL A 1 188 ? -8.742 -6.506 -2.809 1.00 98.88 188 VAL A C 1
ATOM 1405 O O . VAL A 1 188 ? -9.347 -7.533 -3.112 1.00 98.88 188 VAL A O 1
ATOM 1408 N N . LEU A 1 189 ? -7.767 -6.013 -3.567 1.00 98.62 189 LEU A N 1
ATOM 1409 C CA . LEU A 1 189 ? -7.238 -6.772 -4.702 1.00 98.62 189 LEU A CA 1
ATOM 1410 C C . LEU A 1 189 ? -6.646 -8.117 -4.241 1.00 98.62 189 LEU A C 1
ATOM 1412 O O . LEU A 1 189 ? -5.921 -8.170 -3.241 1.00 98.62 189 LEU A O 1
ATOM 1416 N N . ASP A 1 190 ? -6.920 -9.189 -4.985 1.00 98.31 190 ASP A N 1
ATOM 1417 C CA . ASP A 1 190 ? -6.380 -10.536 -4.758 1.00 98.31 190 ASP A CA 1
ATOM 1418 C C . ASP A 1 190 ? -4.844 -10.565 -4.788 1.00 98.31 190 ASP A C 1
ATOM 1420 O O . ASP A 1 190 ? -4.212 -11.285 -4.018 1.00 98.31 190 ASP A O 1
ATOM 1424 N N . ASP A 1 191 ? -4.241 -9.691 -5.585 1.00 98.31 191 ASP A N 1
ATOM 1425 C CA . ASP A 1 191 ? -2.802 -9.444 -5.681 1.00 98.31 191 ASP A CA 1
ATOM 1426 C C . ASP A 1 191 ? -2.521 -7.923 -5.712 1.00 98.31 191 ASP A C 1
ATOM 1428 O O . ASP A 1 191 ? -3.429 -7.115 -5.542 1.00 98.31 191 ASP A O 1
ATOM 1432 N N . ALA A 1 192 ? -1.278 -7.489 -5.906 1.00 98.12 192 ALA A N 1
ATOM 1433 C CA . ALA A 1 192 ? -1.009 -6.129 -6.366 1.00 98.12 192 ALA A CA 1
ATOM 1434 C C . ALA A 1 192 ? -1.388 -5.973 -7.847 1.00 98.12 192 ALA A C 1
ATOM 1436 O O . ALA A 1 192 ? -1.354 -6.942 -8.612 1.00 98.12 192 ALA A O 1
ATOM 1437 N N . LEU A 1 193 ? -1.684 -4.741 -8.272 1.00 98.25 193 LEU A N 1
ATOM 1438 C CA . LEU A 1 193 ? -1.870 -4.446 -9.689 1.00 98.25 193 LEU A CA 1
ATOM 1439 C C . LEU A 1 193 ? -0.614 -4.791 -10.490 1.00 98.25 193 LEU A C 1
ATOM 1441 O O . LEU A 1 193 ? 0.525 -4.604 -10.046 1.00 98.25 193 LEU A O 1
ATOM 1445 N N . ALA A 1 194 ? -0.851 -5.267 -11.705 1.00 97.81 194 ALA A N 1
ATOM 1446 C CA . ALA A 1 194 ? 0.187 -5.612 -12.649 1.00 97.81 194 ALA A CA 1
ATOM 1447 C C . ALA A 1 194 ? -0.230 -5.225 -14.066 1.00 97.81 194 ALA A C 1
ATOM 1449 O O . ALA A 1 194 ? -1.404 -5.327 -14.414 1.00 97.81 194 ALA A O 1
ATOM 1450 N N . LEU A 1 195 ? 0.737 -4.804 -14.878 1.00 97.25 195 LEU A N 1
ATOM 1451 C CA . LEU A 1 195 ? 0.550 -4.599 -16.312 1.00 97.25 195 LEU A CA 1
ATOM 1452 C C . LEU A 1 195 ? 0.693 -5.937 -17.032 1.00 97.25 195 LEU A C 1
ATOM 1454 O O . LEU A 1 195 ? 1.591 -6.703 -16.681 1.00 97.25 195 LEU A O 1
ATOM 1458 N N . GLY A 1 196 ? -0.135 -6.188 -18.044 1.00 94.31 196 GLY A N 1
ATOM 1459 C CA . GLY A 1 196 ? -0.073 -7.398 -18.867 1.00 94.31 196 GLY A CA 1
ATOM 1460 C C . GLY A 1 196 ? -1.354 -8.217 -18.854 1.00 94.31 196 GLY A C 1
ATOM 1461 O O . GLY A 1 196 ? -2.439 -7.666 -18.707 1.00 94.31 196 GLY A O 1
ATOM 1462 N N . ASP A 1 197 ? -1.218 -9.525 -19.033 1.00 89.75 197 ASP A N 1
ATOM 1463 C CA . ASP A 1 197 ? -2.327 -10.479 -19.063 1.00 89.75 197 ASP A CA 1
ATOM 1464 C C . ASP A 1 197 ? -2.206 -11.516 -17.928 1.00 89.75 197 ASP A C 1
ATOM 1466 O O . ASP A 1 197 ? -1.425 -11.353 -16.986 1.00 89.75 197 ASP A O 1
ATOM 1470 N N . ALA A 1 198 ? -3.035 -12.561 -17.959 1.00 88.44 198 ALA A N 1
ATOM 1471 C CA . ALA A 1 198 ? -3.052 -13.591 -16.922 1.00 88.44 198 ALA A CA 1
ATOM 1472 C C . ALA A 1 198 ? -1.748 -14.413 -16.841 1.00 88.44 198 ALA A C 1
ATOM 1474 O O . ALA A 1 198 ? -1.439 -14.936 -15.767 1.00 88.44 198 ALA A O 1
ATOM 1475 N N . GLU A 1 199 ? -0.995 -14.508 -17.938 1.00 85.25 199 GLU A N 1
ATOM 1476 C CA . GLU A 1 199 ? 0.208 -15.332 -18.086 1.00 85.25 199 GLU A CA 1
ATOM 1477 C C . GLU A 1 199 ? 1.491 -14.498 -18.019 1.00 85.25 199 GLU A C 1
ATOM 1479 O O . GLU A 1 199 ? 2.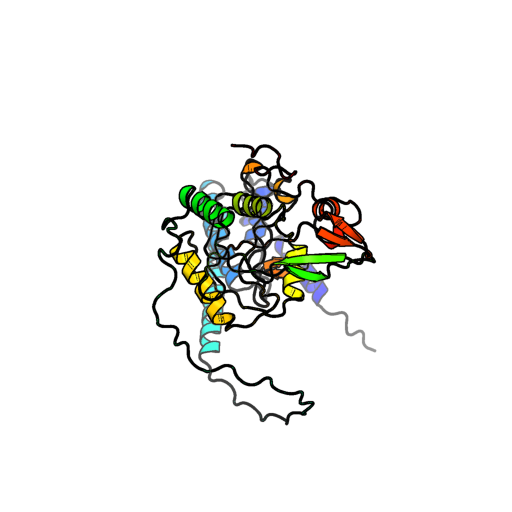473 -14.896 -17.390 1.00 85.25 199 GLU A O 1
ATOM 1484 N N . LYS A 1 200 ? 1.486 -13.325 -18.658 1.00 88.62 200 LYS A N 1
ATOM 1485 C CA . LYS A 1 200 ? 2.641 -12.447 -18.839 1.00 88.62 200 LYS A CA 1
ATOM 1486 C C . LYS A 1 200 ? 2.339 -11.083 -18.251 1.00 88.62 200 LYS A C 1
ATOM 1488 O O . LYS A 1 200 ? 1.706 -10.235 -18.880 1.00 88.62 200 LYS A O 1
ATOM 1493 N N . PHE A 1 201 ? 2.834 -10.855 -17.039 1.00 95.00 201 PHE A N 1
ATOM 1494 C CA . PHE A 1 201 ? 2.596 -9.605 -16.333 1.00 95.00 201 PHE A CA 1
ATOM 1495 C C . PHE A 1 201 ? 3.761 -9.154 -15.460 1.00 95.00 201 PHE A C 1
ATOM 1497 O O . PHE A 1 201 ? 4.623 -9.936 -15.054 1.00 95.00 201 PHE A O 1
ATOM 1504 N N . VAL A 1 202 ? 3.744 -7.867 -15.120 1.00 95.81 202 VAL A N 1
ATOM 1505 C CA . VAL A 1 202 ? 4.683 -7.248 -14.185 1.00 95.81 202 VAL A CA 1
ATOM 1506 C C . VAL A 1 202 ? 3.939 -6.413 -13.150 1.00 95.81 202 VAL A C 1
ATOM 1508 O O . VAL A 1 202 ? 3.185 -5.502 -13.493 1.00 95.81 202 VAL A O 1
ATOM 1511 N N . ARG A 1 203 ? 4.171 -6.697 -11.865 1.00 97.31 203 ARG A N 1
ATOM 1512 C CA . ARG A 1 203 ? 3.777 -5.793 -10.776 1.00 97.31 203 ARG A CA 1
ATOM 1513 C C . ARG A 1 203 ? 4.622 -4.537 -10.863 1.00 97.31 203 ARG A C 1
ATOM 1515 O O . ARG A 1 203 ? 5.848 -4.629 -10.919 1.00 97.31 203 ARG A O 1
ATOM 1522 N N . PHE A 1 204 ? 3.976 -3.382 -10.863 1.00 96.94 204 PHE A N 1
ATOM 1523 C CA . PHE A 1 204 ? 4.657 -2.118 -11.104 1.00 96.94 204 PHE A CA 1
ATOM 1524 C C . PHE A 1 204 ? 4.747 -1.242 -9.856 1.00 96.94 204 PHE A C 1
ATOM 1526 O O . PHE A 1 204 ? 3.925 -1.337 -8.941 1.00 96.94 204 PHE A O 1
ATOM 1533 N N . ASN A 1 205 ? 5.763 -0.377 -9.845 1.00 96.62 205 ASN A N 1
ATOM 1534 C CA . ASN A 1 205 ? 6.001 0.606 -8.801 1.00 96.62 205 ASN A CA 1
ATOM 1535 C C . ASN A 1 205 ? 5.833 2.033 -9.346 1.00 96.62 205 ASN A C 1
ATOM 1537 O O . ASN A 1 205 ? 6.372 2.401 -10.392 1.00 96.62 205 ASN A O 1
ATOM 1541 N N . VAL A 1 206 ? 5.077 2.838 -8.611 1.00 97.62 206 VAL A N 1
ATOM 1542 C CA . VAL A 1 206 ? 4.747 4.234 -8.933 1.00 97.62 206 VAL A CA 1
ATOM 1543 C C . VAL A 1 206 ? 4.858 5.088 -7.677 1.00 97.62 206 VAL A C 1
ATOM 1545 O O . VAL A 1 206 ? 4.991 4.547 -6.575 1.00 97.62 206 VAL A O 1
ATOM 1548 N N . GLN A 1 207 ? 4.805 6.408 -7.823 1.00 97.12 207 GLN A N 1
ATOM 1549 C CA . GLN A 1 207 ? 4.718 7.333 -6.692 1.00 97.12 207 GLN A CA 1
ATOM 1550 C C . GLN A 1 207 ? 3.390 7.171 -5.935 1.00 97.12 207 GLN A C 1
ATOM 1552 O O . GLN A 1 207 ? 2.430 6.583 -6.440 1.00 97.12 207 GLN A O 1
ATOM 1557 N N . HIS A 1 208 ? 3.336 7.675 -4.699 1.00 96.12 208 HIS A N 1
ATOM 1558 C CA . HIS A 1 208 ? 2.150 7.556 -3.838 1.00 96.12 208 HIS A CA 1
ATOM 1559 C C . HIS A 1 208 ? 0.907 8.195 -4.473 1.00 96.12 208 HIS A C 1
ATOM 1561 O O . HIS A 1 208 ? -0.136 7.553 -4.576 1.00 96.12 208 HIS A O 1
ATOM 1567 N N . ASP A 1 209 ? 1.040 9.424 -4.971 1.00 95.56 209 ASP A N 1
ATOM 1568 C CA . ASP A 1 209 ? -0.048 10.143 -5.633 1.00 95.56 209 ASP A CA 1
ATOM 1569 C C . ASP A 1 209 ? -0.462 9.482 -6.951 1.00 95.56 209 ASP A C 1
ATOM 1571 O O . ASP A 1 209 ? -1.651 9.424 -7.252 1.00 95.56 209 ASP A O 1
ATOM 1575 N N . THR A 1 210 ? 0.477 8.925 -7.716 1.00 97.69 210 THR A N 1
ATOM 1576 C CA . THR A 1 210 ? 0.152 8.124 -8.904 1.00 97.69 210 THR A CA 1
ATOM 1577 C C . THR A 1 210 ? -0.629 6.861 -8.555 1.00 97.69 210 THR A C 1
ATOM 1579 O O . THR A 1 210 ? -1.601 6.547 -9.239 1.00 97.69 210 THR A O 1
ATOM 1582 N N . ALA A 1 211 ? -0.263 6.144 -7.488 1.00 97.88 211 ALA A N 1
ATOM 1583 C CA . ALA A 1 211 ? -1.017 4.971 -7.044 1.00 97.88 211 ALA A CA 1
ATOM 1584 C C . ALA A 1 211 ? -2.472 5.334 -6.697 1.00 97.88 211 ALA A C 1
ATOM 1586 O O . ALA A 1 211 ? -3.400 4.595 -7.024 1.00 97.88 211 ALA A O 1
ATOM 1587 N N . ASP A 1 212 ? -2.677 6.500 -6.087 1.00 96.44 212 ASP A N 1
ATOM 1588 C CA . ASP A 1 212 ? -4.006 7.005 -5.751 1.00 96.44 212 ASP A CA 1
ATOM 1589 C C . ASP A 1 212 ? -4.789 7.467 -7.001 1.00 96.44 212 ASP A C 1
ATOM 1591 O O . ASP A 1 212 ? -5.962 7.122 -7.164 1.00 96.44 212 ASP A O 1
ATOM 1595 N N . LYS A 1 213 ? -4.126 8.132 -7.964 1.00 97.38 213 LYS A N 1
ATOM 1596 C CA . LYS A 1 213 ? -4.696 8.451 -9.293 1.00 97.38 213 LYS A CA 1
ATOM 1597 C C . LYS A 1 213 ? -5.137 7.197 -10.050 1.00 97.38 213 LYS A C 1
ATOM 1599 O O . LYS A 1 213 ? -6.191 7.215 -10.678 1.00 97.38 213 LYS A O 1
ATOM 1604 N N . ILE A 1 214 ? -4.379 6.101 -9.963 1.00 98.00 214 ILE A N 1
ATOM 1605 C CA . ILE A 1 214 ? -4.773 4.800 -10.527 1.00 98.00 214 ILE A CA 1
ATOM 1606 C C . ILE A 1 214 ? -6.065 4.299 -9.872 1.00 98.00 214 ILE A C 1
ATOM 1608 O O . ILE A 1 214 ? -6.964 3.837 -10.571 1.00 98.00 214 ILE A O 1
ATOM 1612 N N . GLY A 1 215 ? -6.203 4.440 -8.550 1.00 97.31 215 GLY A N 1
ATOM 1613 C CA . GLY A 1 215 ? -7.450 4.131 -7.848 1.00 97.31 215 GLY A CA 1
ATOM 1614 C C . GLY A 1 215 ? -8.642 4.932 -8.381 1.00 97.31 215 GLY A C 1
ATOM 1615 O O . GLY A 1 215 ? -9.703 4.359 -8.635 1.00 97.31 215 GLY A O 1
ATOM 1616 N N . VAL A 1 216 ? -8.460 6.237 -8.617 1.00 96.06 216 VAL A N 1
ATOM 1617 C CA . VAL A 1 216 ? -9.480 7.096 -9.247 1.00 96.06 216 VAL A CA 1
ATOM 1618 C C . VAL A 1 216 ? -9.822 6.606 -10.656 1.00 96.06 216 VAL A C 1
ATOM 1620 O O . VAL A 1 216 ? -10.998 6.380 -10.941 1.00 96.06 216 VAL A O 1
ATOM 1623 N N . ALA A 1 217 ? -8.814 6.385 -11.503 1.00 95.00 217 ALA A N 1
ATOM 1624 C CA . ALA A 1 217 ? -8.983 5.959 -12.894 1.00 95.00 217 ALA A CA 1
ATOM 1625 C C . ALA A 1 217 ? -9.707 4.608 -13.024 1.00 95.00 217 ALA A C 1
ATOM 1627 O O . ALA A 1 217 ? -10.490 4.413 -13.947 1.00 95.00 217 ALA A O 1
ATOM 1628 N N . LEU A 1 218 ? -9.512 3.700 -12.064 1.00 95.62 218 LEU A N 1
ATOM 1629 C CA . LEU A 1 218 ? -10.177 2.394 -12.023 1.00 95.62 218 LEU A CA 1
ATOM 1630 C C . LEU A 1 218 ? -11.576 2.431 -11.384 1.00 95.62 218 LEU A C 1
ATOM 1632 O O . LEU A 1 218 ? -12.097 1.399 -10.976 1.00 95.62 218 LEU A O 1
ATOM 1636 N N . GLY A 1 219 ? -12.203 3.606 -11.301 1.00 94.19 219 GLY A N 1
ATOM 1637 C CA . GLY A 1 219 ? -13.592 3.748 -10.865 1.00 94.19 219 GLY A CA 1
ATOM 1638 C C . GLY A 1 219 ? -13.770 4.244 -9.432 1.00 94.19 219 GLY A C 1
ATOM 1639 O O . GLY A 1 219 ? -14.847 4.043 -8.862 1.00 94.19 219 GLY A O 1
ATOM 1640 N N . GLY A 1 220 ? -12.758 4.906 -8.858 1.00 95.44 220 GLY A N 1
ATOM 1641 C CA . GLY A 1 220 ? -12.850 5.589 -7.562 1.00 95.44 220 GLY A CA 1
ATOM 1642 C C . GLY A 1 220 ? -12.414 4.755 -6.356 1.00 95.44 220 GLY A C 1
ATOM 1643 O O . GLY A 1 220 ? -12.920 4.964 -5.259 1.00 95.44 220 GLY A O 1
ATOM 1644 N N . HIS A 1 221 ? -11.493 3.812 -6.535 1.00 97.62 221 HIS A N 1
ATOM 1645 C CA . HIS A 1 221 ? -10.916 2.986 -5.470 1.00 97.62 221 HIS A CA 1
ATOM 1646 C C . HIS A 1 221 ? -9.881 3.745 -4.629 1.00 97.62 221 HIS A C 1
ATOM 1648 O O . HIS A 1 221 ? -9.433 4.829 -5.015 1.00 97.62 221 HIS A O 1
ATOM 1654 N N . TYR A 1 222 ? -9.521 3.187 -3.473 1.00 98.38 222 TYR A N 1
ATOM 1655 C CA . TYR A 1 222 ? -8.672 3.848 -2.476 1.00 98.38 222 TYR A CA 1
ATOM 1656 C C . TYR A 1 222 ? -7.407 3.043 -2.193 1.00 98.38 222 TYR A C 1
ATOM 1658 O O . TYR A 1 222 ? -7.405 1.814 -2.294 1.00 98.38 222 TYR A O 1
ATOM 1666 N N . LEU A 1 223 ? -6.340 3.732 -1.789 1.00 98.50 223 LEU A N 1
ATOM 1667 C CA . LEU A 1 223 ? -5.197 3.074 -1.163 1.00 98.50 223 LEU A CA 1
ATOM 1668 C C . LEU A 1 223 ? -5.613 2.478 0.195 1.00 98.50 223 LEU A C 1
ATOM 1670 O O . LEU A 1 223 ? -6.489 3.025 0.870 1.00 98.50 223 LEU A O 1
ATOM 1674 N N . PRO A 1 224 ? -5.009 1.357 0.621 1.00 98.50 224 PRO A N 1
ATOM 1675 C CA . PRO A 1 224 ? -5.343 0.741 1.898 1.00 98.50 224 PRO A CA 1
ATOM 1676 C C . PRO A 1 224 ? -4.820 1.563 3.082 1.00 98.50 224 PRO A C 1
ATOM 1678 O O . PRO A 1 224 ? -3.894 2.361 2.954 1.00 98.50 224 PRO A O 1
ATOM 1681 N N . THR A 1 225 ? -5.368 1.317 4.267 1.00 98.62 225 THR A N 1
ATOM 1682 C CA . THR A 1 225 ? -4.747 1.712 5.539 1.00 98.62 225 THR A CA 1
ATOM 1683 C C . THR A 1 225 ? -3.754 0.641 5.997 1.00 98.62 225 THR A C 1
ATOM 1685 O O . THR A 1 225 ? -3.720 -0.476 5.468 1.00 98.62 225 THR A O 1
ATOM 1688 N N . THR A 1 226 ? -2.970 0.937 7.034 1.00 98.12 226 THR A N 1
ATOM 1689 C CA . THR A 1 226 ? -2.124 -0.074 7.690 1.00 98.12 226 THR A CA 1
ATOM 1690 C C . THR A 1 226 ? -2.943 -1.245 8.234 1.00 98.12 226 THR A C 1
ATOM 1692 O O . THR A 1 226 ? -2.563 -2.396 8.034 1.00 98.12 226 THR A O 1
ATOM 1695 N N . ARG A 1 227 ? -4.105 -0.964 8.832 1.00 98.62 227 ARG A N 1
ATOM 1696 C CA . ARG A 1 227 ? -5.012 -1.976 9.380 1.00 98.62 227 ARG A CA 1
ATOM 1697 C C . ARG A 1 227 ? -5.579 -2.901 8.303 1.00 98.62 227 ARG A C 1
ATOM 1699 O O . ARG A 1 227 ? -5.559 -4.114 8.476 1.00 98.62 227 ARG A O 1
ATOM 1706 N N . ILE A 1 228 ? -6.041 -2.357 7.173 1.00 98.81 228 ILE A N 1
ATOM 1707 C CA . ILE A 1 228 ? -6.534 -3.182 6.056 1.00 98.81 228 ILE A CA 1
ATOM 1708 C C . ILE A 1 228 ? -5.405 -4.065 5.511 1.00 98.81 228 ILE A C 1
ATOM 1710 O O . ILE A 1 228 ? -5.628 -5.239 5.221 1.00 98.81 228 ILE A O 1
ATOM 1714 N N . MET A 1 229 ? -4.183 -3.534 5.407 1.00 98.62 229 MET A N 1
ATOM 1715 C CA . MET A 1 229 ? -3.020 -4.321 4.985 1.00 98.62 229 MET A CA 1
ATOM 1716 C C . MET A 1 229 ? -2.677 -5.449 5.967 1.00 98.62 229 MET A C 1
ATOM 1718 O O . MET A 1 229 ? -2.363 -6.554 5.527 1.00 98.62 229 MET A O 1
ATOM 1722 N N . ASP A 1 230 ? -2.745 -5.182 7.272 1.00 98.62 230 ASP A N 1
ATOM 1723 C CA . ASP A 1 230 ? -2.537 -6.175 8.329 1.00 98.62 230 ASP A CA 1
ATOM 1724 C C . ASP A 1 230 ? -3.570 -7.307 8.239 1.00 98.62 230 ASP A C 1
ATOM 1726 O O . ASP A 1 230 ? -3.199 -8.481 8.182 1.00 98.62 230 ASP A O 1
ATOM 1730 N N . LEU A 1 231 ? -4.854 -6.956 8.134 1.00 98.81 231 LEU A N 1
ATOM 1731 C CA . LEU A 1 231 ? -5.955 -7.916 8.039 1.00 98.81 231 LEU A CA 1
ATOM 1732 C C . LEU A 1 231 ? -5.895 -8.740 6.750 1.00 98.81 231 LEU A C 1
ATOM 1734 O O . LEU A 1 231 ? -6.064 -9.957 6.791 1.00 98.81 231 LEU A O 1
ATOM 1738 N N . ALA A 1 232 ? -5.579 -8.106 5.617 1.00 98.75 232 ALA A N 1
ATOM 1739 C CA . ALA A 1 232 ? -5.404 -8.804 4.348 1.00 98.75 232 ALA A CA 1
ATOM 1740 C C . ALA A 1 232 ? -4.241 -9.807 4.395 1.00 98.75 232 ALA A C 1
ATOM 1742 O O . ALA A 1 232 ? -4.305 -10.847 3.749 1.00 98.75 232 ALA A O 1
ATOM 1743 N N . TRP A 1 233 ? -3.170 -9.515 5.140 1.00 98.62 233 TRP A N 1
ATOM 1744 C CA . TRP A 1 233 ? -2.078 -10.468 5.334 1.00 98.62 233 TRP A CA 1
ATOM 1745 C C . TRP A 1 233 ? -2.475 -11.628 6.253 1.00 98.62 233 TRP A C 1
ATOM 1747 O O . TRP A 1 233 ? -2.163 -12.775 5.945 1.00 98.62 233 TRP A O 1
ATOM 1757 N N . GLN A 1 234 ? -3.187 -11.353 7.349 1.00 98.38 234 GLN A N 1
ATOM 1758 C CA . GLN A 1 234 ? -3.663 -12.387 8.276 1.00 98.38 234 GLN A CA 1
ATOM 1759 C C . GLN A 1 234 ? -4.677 -13.346 7.636 1.00 98.38 234 GLN A C 1
ATOM 1761 O O . GLN A 1 234 ? -4.719 -14.515 8.005 1.00 98.38 234 GLN A O 1
ATOM 1766 N N . GLN A 1 235 ? -5.469 -12.856 6.680 1.00 98.69 235 GLN A N 1
ATOM 1767 C CA . GLN A 1 235 ? -6.493 -13.620 5.956 1.00 98.69 235 GLN A CA 1
ATOM 1768 C C . GLN A 1 235 ? -6.017 -14.100 4.575 1.00 98.69 235 GLN A C 1
ATOM 1770 O O . GLN A 1 235 ? -6.826 -14.503 3.744 1.00 98.69 235 GLN A O 1
ATOM 1775 N N . ALA A 1 236 ? -4.715 -14.024 4.288 1.00 98.56 236 ALA A N 1
ATOM 1776 C CA . ALA A 1 236 ? -4.182 -14.405 2.988 1.00 98.56 236 ALA A CA 1
ATOM 1777 C C . ALA A 1 236 ? -4.253 -15.923 2.759 1.00 98.56 236 ALA A C 1
ATOM 1779 O O . ALA A 1 236 ? -3.734 -16.706 3.554 1.00 98.56 236 ALA A O 1
ATOM 1780 N N . ASP A 1 237 ? -4.791 -16.321 1.605 1.00 98.56 237 ASP A N 1
ATOM 1781 C CA . ASP A 1 237 ? -4.760 -17.706 1.117 1.00 98.56 237 ASP A CA 1
ATOM 1782 C C . ASP A 1 237 ? -3.316 -18.150 0.811 1.00 98.56 237 ASP A C 1
ATOM 1784 O O . ASP A 1 237 ? -2.937 -19.311 0.972 1.00 98.56 237 ASP A O 1
ATOM 1788 N N . VAL A 1 238 ? -2.489 -17.207 0.342 1.00 98.50 238 VAL A N 1
ATOM 1789 C CA . VAL A 1 238 ? -1.103 -17.454 -0.060 1.00 98.50 238 VAL A CA 1
ATOM 1790 C C . VAL A 1 238 ? -0.184 -16.469 0.645 1.00 98.50 238 VAL A C 1
ATOM 1792 O O . VAL A 1 238 ? -0.080 -15.304 0.255 1.00 98.50 238 VAL A O 1
ATOM 1795 N N . VAL A 1 239 ? 0.543 -16.971 1.644 1.00 98.12 239 VAL A N 1
ATOM 1796 C CA . VAL A 1 239 ? 1.571 -16.195 2.340 1.00 98.12 239 VAL A CA 1
ATOM 1797 C C . VAL A 1 239 ? 2.929 -16.375 1.662 1.00 98.12 239 VAL A C 1
ATOM 1799 O O . VAL A 1 239 ? 3.462 -17.487 1.592 1.00 98.12 239 VAL A O 1
ATOM 1802 N N . LEU A 1 240 ? 3.488 -15.280 1.147 1.00 97.94 240 LEU A N 1
ATOM 1803 C CA . LEU A 1 240 ? 4.808 -15.240 0.510 1.00 97.94 240 LEU A CA 1
ATOM 1804 C C . LEU A 1 240 ? 5.870 -14.681 1.461 1.00 97.94 240 LEU A C 1
ATOM 1806 O O . LEU A 1 240 ? 5.568 -13.971 2.422 1.00 97.94 240 LEU A O 1
ATOM 1810 N N . ARG A 1 241 ? 7.139 -15.000 1.212 1.00 96.75 241 ARG A N 1
ATOM 1811 C CA . ARG A 1 241 ? 8.256 -14.382 1.921 1.00 96.75 241 ARG A CA 1
ATOM 1812 C C . ARG A 1 241 ? 8.700 -13.135 1.160 1.00 96.75 241 ARG A C 1
ATOM 1814 O O . ARG A 1 241 ? 8.692 -13.092 -0.066 1.00 96.75 241 ARG A O 1
ATOM 1821 N N . PRO A 1 242 ? 9.168 -12.104 1.872 1.00 96.56 242 PRO A N 1
ATOM 1822 C CA . PRO A 1 242 ? 9.837 -10.994 1.222 1.00 96.56 242 PRO A CA 1
ATOM 1823 C C . PRO A 1 242 ? 11.051 -11.436 0.401 1.00 96.56 242 PRO A C 1
ATOM 1825 O O . PRO A 1 242 ? 11.834 -12.283 0.838 1.00 96.56 242 PRO A O 1
ATOM 1828 N N . HIS A 1 243 ? 11.256 -10.769 -0.735 1.00 95.31 243 HIS A N 1
ATOM 1829 C CA . HIS A 1 243 ? 12.432 -10.913 -1.593 1.00 95.31 243 HIS A CA 1
ATOM 1830 C C . HIS A 1 243 ? 13.256 -9.612 -1.621 1.00 95.31 243 HIS A C 1
ATOM 1832 O O . HIS A 1 243 ? 13.157 -8.849 -2.583 1.00 95.31 243 HIS A O 1
ATOM 1838 N N . PRO A 1 244 ? 14.052 -9.311 -0.574 1.00 92.94 244 PRO A N 1
ATOM 1839 C CA . PRO A 1 244 ? 14.911 -8.135 -0.563 1.00 92.94 244 PRO A CA 1
ATOM 1840 C C . PRO A 1 244 ? 15.953 -8.156 -1.683 1.00 92.94 244 PRO A C 1
ATOM 1842 O O . PRO A 1 244 ? 16.526 -9.191 -2.019 1.00 92.94 244 PRO A O 1
ATOM 1845 N N . ARG A 1 245 ? 16.228 -6.974 -2.225 1.00 92.06 245 ARG A N 1
ATOM 1846 C CA . ARG A 1 245 ? 17.224 -6.677 -3.255 1.00 92.06 245 ARG A CA 1
ATOM 1847 C C . ARG A 1 245 ? 17.935 -5.361 -2.900 1.00 92.06 245 ARG A C 1
ATOM 1849 O O . ARG A 1 245 ? 17.407 -4.588 -2.091 1.00 92.06 245 ARG A O 1
ATOM 1856 N N . PRO A 1 246 ? 19.104 -5.069 -3.498 1.00 92.75 246 PRO A N 1
ATOM 1857 C CA . PRO A 1 246 ? 19.686 -3.733 -3.429 1.00 92.75 246 PRO A CA 1
ATOM 1858 C C . PRO A 1 246 ? 18.661 -2.671 -3.844 1.00 92.75 246 PRO A C 1
ATOM 1860 O O . PRO A 1 246 ? 17.932 -2.864 -4.820 1.00 92.75 246 PRO A O 1
ATOM 1863 N N . ILE A 1 247 ? 18.587 -1.574 -3.085 1.00 90.88 247 ILE A N 1
ATOM 1864 C CA . ILE A 1 247 ? 17.623 -0.498 -3.337 1.00 90.88 247 ILE A CA 1
ATOM 1865 C C . ILE A 1 247 ? 17.876 0.083 -4.726 1.00 90.88 247 ILE A C 1
ATOM 1867 O O . ILE A 1 247 ? 18.990 0.473 -5.063 1.00 90.88 247 ILE A O 1
ATOM 1871 N N . THR A 1 248 ? 16.819 0.132 -5.527 1.00 93.50 248 THR A N 1
ATOM 1872 C CA . THR A 1 248 ? 16.831 0.687 -6.875 1.00 93.50 248 THR A CA 1
ATOM 1873 C C . THR A 1 248 ? 15.423 1.114 -7.257 1.00 93.50 248 THR A C 1
ATOM 1875 O O . THR A 1 248 ? 14.453 0.468 -6.857 1.00 93.50 248 THR A O 1
ATOM 1878 N N . SER A 1 249 ? 15.322 2.180 -8.044 1.00 94.00 249 SER A N 1
ATOM 1879 C CA . SER A 1 249 ? 14.083 2.647 -8.666 1.00 94.00 249 SER A CA 1
ATOM 1880 C C . SER A 1 249 ? 13.992 2.251 -10.145 1.00 94.00 249 SER A C 1
ATOM 1882 O O . SER A 1 249 ? 13.018 2.590 -10.816 1.00 94.00 249 SER A O 1
ATOM 1884 N N . THR A 1 250 ? 14.990 1.541 -10.686 1.00 94.81 250 THR A N 1
ATOM 1885 C CA . THR A 1 250 ? 15.017 1.196 -12.111 1.00 94.81 250 THR A CA 1
ATOM 1886 C C . THR A 1 250 ? 13.878 0.261 -12.486 1.00 94.81 250 THR A C 1
ATOM 1888 O O . THR A 1 250 ? 13.418 -0.567 -11.696 1.00 94.81 250 THR A O 1
ATOM 1891 N N . THR A 1 251 ? 13.452 0.374 -13.736 1.00 94.31 251 THR A N 1
ATOM 1892 C CA . THR A 1 251 ? 12.435 -0.492 -14.324 1.00 94.31 251 THR A CA 1
ATOM 1893 C C . THR A 1 251 ? 12.889 -1.952 -14.297 1.00 94.31 251 THR A C 1
ATOM 1895 O O . THR A 1 251 ? 12.129 -2.815 -13.881 1.00 94.31 251 THR A O 1
ATOM 1898 N N . GLU A 1 252 ? 14.165 -2.233 -14.571 1.00 93.56 252 GLU A N 1
ATOM 1899 C CA . GLU A 1 252 ? 14.730 -3.581 -14.396 1.00 93.56 252 GLU A CA 1
ATOM 1900 C C . GLU A 1 252 ? 14.624 -4.096 -12.947 1.00 93.56 252 GLU A C 1
ATOM 1902 O O . GLU A 1 252 ? 14.281 -5.250 -12.696 1.00 93.56 252 GLU A O 1
ATOM 1907 N N . GLY A 1 253 ? 14.855 -3.236 -11.951 1.00 94.31 253 GLY A N 1
ATOM 1908 C CA . GLY A 1 253 ? 14.661 -3.602 -10.548 1.00 94.31 253 GLY A CA 1
ATOM 1909 C C . GLY A 1 253 ? 13.230 -4.056 -10.247 1.00 94.31 253 GLY A C 1
ATOM 1910 O O . GLY A 1 253 ? 13.039 -5.072 -9.577 1.00 94.31 253 GLY A O 1
ATOM 1911 N N . MET A 1 254 ? 12.248 -3.335 -10.791 1.00 95.19 254 MET A N 1
ATOM 1912 C CA . MET A 1 254 ? 10.820 -3.653 -10.699 1.00 95.19 254 MET A CA 1
ATOM 1913 C C . MET A 1 254 ? 10.488 -5.003 -11.364 1.00 95.19 254 MET A C 1
ATOM 1915 O O . MET A 1 254 ? 9.864 -5.852 -10.726 1.00 95.19 254 MET A O 1
ATOM 1919 N N . TYR A 1 255 ? 10.977 -5.265 -12.585 1.00 94.75 255 TYR A N 1
ATOM 1920 C CA . TYR A 1 255 ? 10.785 -6.561 -13.259 1.00 94.75 255 TYR A CA 1
ATOM 1921 C C . TYR A 1 255 ? 11.376 -7.719 -12.459 1.00 94.75 255 TYR A C 1
ATOM 1923 O O . TYR A 1 255 ? 10.689 -8.706 -12.184 1.00 94.75 255 TYR A O 1
ATOM 1931 N N . ARG A 1 256 ? 12.628 -7.588 -12.007 1.00 95.00 256 ARG A N 1
ATOM 1932 C CA . ARG A 1 256 ? 13.291 -8.629 -11.208 1.00 95.00 256 ARG A CA 1
ATOM 1933 C C . ARG A 1 256 ? 12.558 -8.919 -9.900 1.00 95.00 256 ARG A C 1
ATOM 1935 O O . ARG A 1 256 ? 12.543 -10.072 -9.459 1.00 95.00 256 ARG A O 1
ATOM 1942 N N . HIS A 1 257 ? 11.963 -7.904 -9.273 1.00 96.50 257 HIS A N 1
ATOM 1943 C CA . HIS A 1 257 ? 11.131 -8.092 -8.084 1.00 96.50 257 HIS A CA 1
ATOM 1944 C C . HIS A 1 257 ? 9.867 -8.882 -8.417 1.00 96.50 257 HIS A C 1
ATOM 1946 O O . HIS A 1 257 ? 9.638 -9.929 -7.812 1.00 96.50 257 HIS A O 1
ATOM 1952 N N . SER A 1 258 ? 9.112 -8.456 -9.435 1.00 96.25 258 SER A N 1
ATOM 1953 C CA . SER A 1 258 ? 7.899 -9.155 -9.879 1.00 96.25 258 SER A CA 1
ATOM 1954 C C . SER A 1 258 ? 8.168 -10.626 -10.219 1.00 96.25 258 SER A C 1
ATOM 1956 O O . SER A 1 258 ? 7.416 -11.502 -9.796 1.00 96.25 258 SER A O 1
ATOM 1958 N N . LEU A 1 259 ? 9.280 -10.921 -10.901 1.00 95.19 259 LEU A N 1
ATOM 1959 C CA . LEU A 1 259 ? 9.691 -12.292 -11.218 1.00 95.19 259 LEU A CA 1
ATOM 1960 C C . LEU A 1 259 ? 10.024 -13.115 -9.970 1.00 95.19 259 LEU A C 1
ATOM 1962 O O . LEU A 1 259 ? 9.702 -14.298 -9.906 1.00 95.19 259 LEU A O 1
ATOM 1966 N N . SER A 1 260 ? 10.663 -12.508 -8.967 1.00 97.06 260 SER A N 1
ATOM 1967 C CA . SER A 1 260 ? 10.976 -13.193 -7.705 1.00 97.06 260 SER A CA 1
ATOM 1968 C C . SER A 1 260 ? 9.695 -13.588 -6.970 1.00 97.06 260 SER A C 1
ATOM 1970 O O . SER A 1 260 ? 9.579 -14.725 -6.515 1.00 97.06 260 SER A O 1
ATOM 1972 N N . VAL A 1 261 ? 8.715 -12.679 -6.946 1.00 97.44 261 VAL A N 1
ATOM 1973 C CA . VAL A 1 261 ? 7.390 -12.931 -6.375 1.00 97.44 261 VAL A CA 1
ATOM 1974 C C . VAL A 1 261 ? 6.669 -14.052 -7.125 1.00 97.44 261 VAL A C 1
ATOM 1976 O O . VAL A 1 261 ? 6.194 -14.983 -6.481 1.00 97.44 261 VAL A O 1
ATOM 1979 N N . GLU A 1 262 ? 6.631 -14.036 -8.462 1.00 96.31 262 GLU A N 1
ATOM 1980 C CA . GLU A 1 262 ? 5.968 -15.108 -9.228 1.00 96.31 262 GLU A CA 1
ATOM 1981 C C . GLU A 1 262 ? 6.638 -16.474 -9.049 1.00 96.31 262 GLU A C 1
ATOM 1983 O O . GLU A 1 262 ? 5.951 -17.486 -8.878 1.00 96.31 262 GLU A O 1
ATOM 1988 N N . ARG A 1 263 ? 7.976 -16.513 -9.008 1.00 96.75 263 ARG A N 1
ATOM 1989 C CA . ARG A 1 263 ? 8.733 -17.748 -8.748 1.00 96.75 263 ARG A CA 1
ATOM 1990 C C . ARG A 1 263 ? 8.416 -18.346 -7.383 1.00 96.75 263 ARG A C 1
ATOM 1992 O O . ARG A 1 263 ? 8.434 -19.567 -7.245 1.00 96.75 263 ARG A O 1
ATOM 1999 N N . GLU A 1 264 ? 8.144 -17.522 -6.372 1.00 97.31 264 GLU A N 1
ATOM 2000 C CA . GLU A 1 264 ? 7.683 -18.031 -5.082 1.00 97.31 264 GLU A CA 1
ATOM 2001 C C . GLU A 1 264 ? 6.196 -18.382 -5.107 1.00 97.31 264 GLU A C 1
ATOM 2003 O O . GLU A 1 264 ? 5.811 -19.415 -4.553 1.00 97.31 264 GLU A O 1
ATOM 2008 N N . ARG A 1 265 ? 5.355 -17.580 -5.770 1.00 97.06 265 ARG A N 1
ATOM 2009 C CA . ARG A 1 265 ? 3.912 -17.823 -5.880 1.00 97.06 265 ARG A CA 1
ATOM 2010 C C . ARG A 1 265 ? 3.620 -19.188 -6.498 1.00 97.06 265 ARG A C 1
ATOM 2012 O O . ARG A 1 265 ? 2.739 -19.877 -5.987 1.00 97.06 265 ARG A O 1
ATOM 2019 N N . LYS A 1 266 ? 4.391 -19.617 -7.507 1.00 96.06 266 LYS A N 1
ATOM 2020 C CA . LYS A 1 266 ? 4.282 -20.944 -8.156 1.00 96.06 266 LYS A CA 1
ATOM 2021 C C . LYS A 1 266 ? 2.845 -21.277 -8.576 1.00 96.06 266 LYS A C 1
ATOM 2023 O O . LYS A 1 266 ? 2.339 -22.353 -8.281 1.00 96.06 266 LYS A O 1
ATOM 2028 N N . GLY A 1 267 ? 2.157 -20.305 -9.174 1.00 94.31 267 GLY A N 1
ATOM 2029 C CA . GLY A 1 267 ? 0.776 -20.463 -9.639 1.00 94.31 267 GLY A CA 1
ATOM 2030 C C . GLY A 1 267 ? -0.298 -20.502 -8.545 1.00 94.31 267 GLY A C 1
ATOM 2031 O O . GLY A 1 267 ? -1.476 -20.517 -8.884 1.00 94.31 267 GLY A O 1
ATOM 2032 N N . ARG A 1 268 ? 0.056 -20.462 -7.250 1.00 97.25 268 ARG A N 1
ATOM 2033 C CA . ARG A 1 268 ? -0.929 -20.444 -6.156 1.00 97.25 268 ARG A CA 1
ATOM 2034 C C . ARG A 1 268 ? -1.846 -19.222 -6.264 1.00 97.25 268 ARG A C 1
ATOM 2036 O O . ARG A 1 268 ? -1.376 -18.095 -6.440 1.00 97.25 268 ARG A O 1
ATOM 2043 N N . THR A 1 269 ? -3.149 -19.448 -6.149 1.00 96.06 269 THR A N 1
ATOM 2044 C CA . THR A 1 269 ? -4.203 -18.438 -6.327 1.00 96.06 269 THR A CA 1
ATOM 2045 C C . THR A 1 269 ? -4.923 -18.130 -5.022 1.00 96.06 269 THR A C 1
ATOM 2047 O O . THR A 1 269 ? -4.929 -18.956 -4.118 1.00 96.06 269 THR A O 1
ATOM 2050 N N . GLY A 1 270 ? -5.596 -16.983 -4.964 1.00 97.38 270 GLY A N 1
ATOM 2051 C CA . GLY A 1 270 ? -6.304 -16.515 -3.774 1.00 97.38 270 GLY A CA 1
ATOM 2052 C C . GLY A 1 270 ? -5.862 -15.103 -3.416 1.00 97.38 270 GLY A C 1
ATOM 2053 O O . GLY A 1 270 ? -5.319 -14.404 -4.267 1.00 97.38 270 GLY A O 1
ATOM 2054 N N . LEU A 1 271 ? -6.097 -14.686 -2.178 1.00 98.62 271 LEU A N 1
ATOM 2055 C CA . LEU A 1 271 ? -5.510 -13.481 -1.613 1.00 98.62 271 LEU A CA 1
ATOM 2056 C C . LEU A 1 271 ? -4.019 -13.724 -1.332 1.00 98.62 271 LEU A C 1
ATOM 2058 O O . LEU A 1 271 ? -3.655 -14.486 -0.437 1.00 98.62 271 LEU A O 1
ATOM 2062 N N . VAL A 1 272 ? -3.151 -13.087 -2.115 1.00 98.56 272 VAL A N 1
ATOM 2063 C CA . VAL A 1 272 ? -1.696 -13.260 -2.050 1.00 98.56 272 VAL A CA 1
ATOM 2064 C C . VAL A 1 272 ? -1.075 -12.107 -1.278 1.00 98.56 272 VAL A C 1
ATOM 2066 O O . VAL A 1 272 ? -1.152 -10.951 -1.707 1.00 98.56 272 VAL A O 1
ATOM 2069 N N . ARG A 1 273 ? -0.423 -12.392 -0.146 1.00 98.06 273 ARG A N 1
ATOM 2070 C CA . ARG A 1 273 ? 0.265 -11.367 0.653 1.00 98.06 273 ARG A CA 1
ATOM 2071 C C . ARG A 1 273 ? 1.535 -11.881 1.340 1.00 98.06 273 ARG A C 1
ATOM 2073 O O . ARG A 1 273 ? 1.624 -13.047 1.691 1.00 98.06 273 ARG A O 1
ATOM 2080 N N . PRO A 1 274 ? 2.492 -10.993 1.638 1.00 97.25 274 PRO A N 1
ATOM 2081 C CA . PRO A 1 274 ? 2.730 -9.742 0.934 1.00 97.25 274 PRO A CA 1
ATOM 2082 C C . PRO A 1 274 ? 3.469 -10.008 -0.387 1.00 97.25 274 PRO A C 1
ATOM 2084 O O . PRO A 1 274 ? 4.382 -10.826 -0.438 1.00 97.25 274 PRO A O 1
ATOM 2087 N N . VAL A 1 275 ? 3.154 -9.251 -1.438 1.00 97.38 275 VAL A N 1
ATOM 2088 C CA . VAL A 1 275 ? 3.963 -9.227 -2.678 1.00 97.38 275 VAL A CA 1
ATOM 2089 C C . VAL A 1 275 ? 4.935 -8.037 -2.734 1.00 97.38 275 VAL A C 1
ATOM 2091 O O . VAL A 1 275 ? 5.808 -7.959 -3.595 1.00 97.38 275 VAL A O 1
ATOM 2094 N N . GLY A 1 276 ? 4.826 -7.119 -1.775 1.00 97.62 276 GLY A N 1
ATOM 2095 C CA . GLY A 1 276 ? 5.631 -5.907 -1.660 1.00 97.62 276 GLY A CA 1
ATOM 2096 C C . GLY A 1 276 ? 5.098 -4.987 -0.563 1.00 97.62 276 GLY A C 1
ATOM 2097 O O . GLY A 1 276 ? 4.173 -5.357 0.172 1.00 97.62 276 GLY A O 1
ATOM 2098 N N . LYS A 1 277 ? 5.685 -3.794 -0.463 1.00 96.75 277 LYS A N 1
ATOM 2099 C CA . LYS A 1 277 ? 5.231 -2.709 0.416 1.00 96.75 277 LYS A CA 1
ATOM 2100 C C . LYS A 1 277 ? 4.127 -1.902 -0.267 1.00 96.75 277 LYS A C 1
ATOM 2102 O O . LYS A 1 277 ? 4.172 -1.697 -1.477 1.00 96.75 277 LYS A O 1
ATOM 2107 N N . ALA A 1 278 ? 3.167 -1.437 0.517 1.00 96.62 278 ALA A N 1
ATOM 2108 C CA . ALA A 1 278 ? 2.042 -0.637 0.067 1.00 96.62 278 ALA A CA 1
ATOM 2109 C C . ALA A 1 278 ? 2.309 0.857 0.265 1.00 96.62 278 ALA A C 1
ATOM 2111 O O . ALA A 1 278 ? 2.821 1.274 1.307 1.00 96.62 278 ALA A O 1
ATOM 2112 N N . TRP A 1 279 ? 1.842 1.667 -0.678 1.00 96.81 279 TRP A N 1
ATOM 2113 C CA . TRP A 1 279 ? 1.425 3.023 -0.345 1.00 96.81 279 TRP A CA 1
ATOM 2114 C C . TRP A 1 279 ? 0.110 2.970 0.426 1.00 96.81 279 TRP A C 1
ATOM 2116 O O . TRP A 1 279 ? -0.803 2.251 0.023 1.00 96.81 279 TRP A O 1
ATOM 2126 N N . VAL A 1 280 ? 0.030 3.701 1.538 1.00 97.00 280 VAL A N 1
ATOM 2127 C CA . VAL A 1 280 ? -1.163 3.721 2.395 1.00 97.00 280 VAL A CA 1
ATOM 2128 C C . VAL A 1 280 ? -1.709 5.131 2.574 1.00 97.00 280 VAL A C 1
ATOM 2130 O O . VAL A 1 280 ? -0.949 6.107 2.572 1.00 97.00 280 VAL A O 1
ATOM 2133 N N . THR A 1 281 ? -3.022 5.236 2.760 1.00 95.81 281 THR A N 1
ATOM 2134 C CA . THR A 1 281 ? -3.663 6.465 3.246 1.00 95.81 281 THR A CA 1
ATOM 2135 C C . THR A 1 281 ? -3.490 6.548 4.762 1.00 95.81 281 THR A C 1
ATOM 2137 O O . THR A 1 281 ? -3.623 5.543 5.461 1.00 95.81 281 THR A O 1
ATOM 2140 N N . SER A 1 282 ? -3.144 7.734 5.272 1.00 95.00 282 SER A N 1
ATOM 2141 C CA . SER A 1 282 ? -2.835 7.934 6.690 1.00 95.00 282 SER A CA 1
ATOM 2142 C C . SER A 1 282 ? -2.946 9.397 7.135 1.00 95.00 282 SER A C 1
ATOM 2144 O O . SER A 1 282 ? -2.591 10.317 6.387 1.00 95.00 282 SER A O 1
ATOM 2146 N N . ASN A 1 283 ? -3.318 9.611 8.403 1.00 93.88 283 ASN A N 1
ATOM 2147 C CA . ASN A 1 283 ? -3.289 10.930 9.043 1.00 93.88 283 ASN A CA 1
ATOM 2148 C C . ASN A 1 283 ? -1.856 11.465 9.234 1.00 93.88 283 ASN A C 1
ATOM 2150 O O . ASN A 1 283 ? -1.676 12.679 9.356 1.00 93.88 283 ASN A O 1
ATOM 2154 N N . LEU A 1 284 ? -0.819 10.617 9.184 1.00 90.44 284 LEU A N 1
ATOM 2155 C CA . LEU A 1 284 ? 0.587 11.052 9.204 1.00 90.44 284 LEU A CA 1
ATOM 2156 C C . LEU A 1 284 ? 0.984 11.900 7.990 1.00 90.44 284 LEU A C 1
ATOM 2158 O O . LEU A 1 284 ? 1.958 12.649 8.058 1.00 90.44 284 LEU A O 1
ATOM 2162 N N . ILE A 1 285 ? 0.254 11.808 6.875 1.00 89.44 285 ILE A N 1
ATOM 2163 C CA . ILE A 1 285 ? 0.466 12.718 5.743 1.00 89.44 285 ILE A CA 1
ATOM 2164 C C . ILE A 1 285 ? 0.130 14.142 6.208 1.00 89.44 285 ILE A C 1
ATOM 2166 O O . ILE A 1 285 ? 0.941 15.059 6.074 1.00 89.44 285 ILE A O 1
ATOM 2170 N N . GLN A 1 286 ? -1.013 14.302 6.875 1.00 83.69 286 GLN A N 1
ATOM 2171 C CA . GLN A 1 286 ? -1.524 15.588 7.346 1.00 83.69 286 GLN A CA 1
ATOM 2172 C C . GLN A 1 286 ? -0.745 16.129 8.557 1.00 83.69 286 GLN A C 1
ATOM 2174 O O . GLN A 1 286 ? -0.344 17.294 8.585 1.00 83.69 286 GLN A O 1
ATOM 2179 N N . ARG A 1 287 ? -0.463 15.281 9.551 1.00 78.25 287 ARG A N 1
ATOM 2180 C CA . ARG A 1 287 ? 0.220 15.670 10.797 1.00 78.25 287 ARG A CA 1
ATOM 2181 C C . ARG A 1 287 ? 1.720 15.536 10.638 1.00 78.25 287 ARG A C 1
ATOM 2183 O O . ARG A 1 287 ? 2.194 14.447 10.357 1.00 78.25 287 ARG A O 1
ATOM 2190 N N . LYS A 1 288 ? 2.489 16.599 10.888 1.00 66.00 288 LYS A N 1
ATOM 2191 C CA . LYS A 1 288 ? 3.955 16.496 10.968 1.00 66.00 288 LYS A CA 1
ATOM 2192 C C . LYS A 1 288 ? 4.332 15.717 12.240 1.00 66.00 288 LYS A C 1
ATOM 2194 O O . LYS A 1 288 ? 4.108 16.243 13.330 1.00 66.00 288 LYS A O 1
ATOM 2199 N N . PRO A 1 289 ? 4.930 14.513 12.152 1.00 63.88 289 PRO A N 1
ATOM 2200 C CA . PRO A 1 289 ? 5.511 13.873 13.327 1.00 63.88 289 PRO A CA 1
ATOM 2201 C C . PRO A 1 289 ? 6.691 14.717 13.841 1.00 63.88 289 PRO A C 1
ATOM 2203 O O . PRO A 1 289 ? 7.473 15.191 13.012 1.00 63.88 289 PRO A O 1
ATOM 2206 N N . PRO A 1 290 ? 6.900 14.857 15.166 1.00 61.72 290 PRO A N 1
ATOM 2207 C CA . PRO A 1 290 ? 7.960 15.709 15.723 1.00 61.72 290 PRO A CA 1
ATOM 2208 C C . PRO A 1 290 ? 9.368 15.411 15.186 1.00 61.72 290 PRO A C 1
ATOM 2210 O O . PRO A 1 290 ? 10.196 16.307 15.078 1.00 61.72 290 PRO A O 1
ATOM 2213 N N . LYS A 1 291 ? 9.634 14.148 14.826 1.00 68.88 291 LYS A N 1
ATOM 2214 C CA . LYS A 1 291 ? 10.941 13.660 14.354 1.00 68.88 291 LYS A CA 1
ATOM 2215 C C . LYS A 1 291 ? 11.031 13.468 12.835 1.00 68.88 291 LYS A C 1
ATOM 2217 O O . LYS A 1 291 ? 12.061 13.004 12.354 1.00 68.88 291 LYS A O 1
ATOM 2222 N N . ALA A 1 292 ? 9.967 13.753 12.082 1.00 65.94 292 ALA A N 1
ATOM 2223 C CA . ALA A 1 292 ? 9.998 13.619 10.629 1.00 65.94 292 ALA A CA 1
ATOM 2224 C C . ALA A 1 292 ? 10.631 14.860 9.978 1.00 65.94 292 ALA A C 1
ATOM 2226 O O . ALA A 1 292 ? 10.463 15.972 10.494 1.00 65.94 292 ALA A O 1
ATOM 2227 N N . PRO A 1 293 ? 11.296 14.711 8.818 1.00 70.50 293 PRO A N 1
ATOM 2228 C CA . PRO A 1 293 ? 11.796 15.846 8.055 1.00 70.50 293 PRO A CA 1
ATOM 2229 C C . PRO A 1 293 ? 10.678 16.846 7.768 1.00 70.50 293 PRO A C 1
ATOM 2231 O O . PRO A 1 293 ? 9.565 16.464 7.397 1.00 70.50 293 PRO A O 1
ATOM 2234 N N . SER A 1 294 ? 10.975 18.136 7.924 1.00 77.62 294 SER A N 1
ATOM 2235 C CA . SER A 1 294 ? 10.033 19.188 7.551 1.00 77.62 294 SER A CA 1
ATOM 2236 C C . SER A 1 294 ? 9.843 19.161 6.033 1.00 77.62 294 SER A C 1
ATOM 2238 O O . SER A 1 294 ? 10.792 19.408 5.295 1.00 77.62 294 SER A O 1
ATOM 2240 N N . ARG A 1 295 ? 8.638 18.818 5.566 1.00 81.31 295 ARG A N 1
ATOM 2241 C CA . ARG A 1 295 ? 8.269 18.838 4.142 1.00 81.31 295 ARG A CA 1
ATOM 2242 C C . ARG A 1 295 ? 6.865 19.404 3.948 1.00 81.31 295 ARG A C 1
ATOM 2244 O O . ARG A 1 295 ? 6.022 19.190 4.841 1.00 81.31 295 ARG A O 1
ATOM 2251 N N . PRO A 1 296 ? 6.597 20.060 2.802 1.00 84.31 296 PRO A N 1
ATOM 2252 C CA . PRO A 1 296 ? 5.247 20.432 2.403 1.00 84.31 296 PRO A CA 1
ATOM 2253 C C . PRO A 1 296 ? 4.315 19.225 2.454 1.00 84.31 296 PRO A C 1
ATOM 2255 O O . PRO A 1 296 ? 4.722 18.100 2.166 1.00 84.31 296 PRO A O 1
ATOM 2258 N N . LEU A 1 297 ? 3.057 19.464 2.820 1.00 81.62 297 LEU A N 1
ATOM 2259 C CA . LEU A 1 297 ? 2.036 18.423 2.921 1.00 81.62 297 LEU A CA 1
ATOM 2260 C C . LEU A 1 297 ? 1.938 17.592 1.629 1.00 81.62 297 LEU A C 1
ATOM 2262 O O . LEU A 1 297 ? 1.905 16.367 1.685 1.00 81.62 297 LEU A O 1
ATOM 2266 N N . LYS A 1 298 ? 1.991 18.271 0.477 1.00 84.19 298 LYS A N 1
ATOM 2267 C CA . LYS A 1 298 ? 1.948 17.662 -0.856 1.00 84.19 298 LYS A CA 1
ATOM 2268 C C . LYS A 1 298 ? 3.123 16.734 -1.173 1.00 84.19 298 LYS A C 1
ATOM 2270 O O . LYS A 1 298 ? 3.041 16.022 -2.160 1.00 84.19 298 LYS A O 1
ATOM 2275 N N . ASP A 1 299 ? 4.198 16.735 -0.389 1.00 88.81 299 ASP A N 1
ATOM 2276 C CA . ASP A 1 299 ? 5.397 15.928 -0.656 1.00 88.81 299 ASP A CA 1
ATOM 2277 C C . ASP A 1 299 ? 5.550 14.754 0.316 1.00 88.81 299 ASP A C 1
ATOM 2279 O O . ASP A 1 299 ? 6.554 14.036 0.272 1.00 88.81 299 ASP A O 1
ATOM 2283 N N . ARG A 1 300 ? 4.583 14.550 1.215 1.00 90.69 300 ARG A N 1
ATOM 2284 C CA . ARG A 1 300 ? 4.611 13.482 2.218 1.00 90.69 300 ARG A CA 1
ATOM 2285 C C . ARG A 1 300 ? 3.889 12.249 1.701 1.00 90.69 300 ARG A C 1
ATOM 2287 O O . ARG A 1 300 ? 2.756 12.335 1.258 1.00 90.69 300 ARG A O 1
ATOM 2294 N N . ALA A 1 301 ? 4.516 11.094 1.861 1.00 93.00 301 ALA A N 1
ATOM 2295 C CA . ALA A 1 301 ? 3.919 9.806 1.551 1.00 93.00 301 ALA A CA 1
ATOM 2296 C C . ALA A 1 301 ? 4.133 8.844 2.720 1.00 93.00 301 ALA A C 1
ATOM 2298 O O . ALA A 1 301 ? 5.077 9.006 3.495 1.00 93.00 301 ALA A O 1
ATOM 2299 N N . VAL A 1 302 ? 3.270 7.836 2.843 1.00 93.75 302 VAL A N 1
ATOM 2300 C CA . VAL A 1 302 ? 3.432 6.771 3.839 1.00 93.75 302 VAL A CA 1
ATOM 2301 C C . VAL A 1 302 ? 3.552 5.439 3.124 1.00 93.75 302 VAL A C 1
ATOM 2303 O O . VAL A 1 302 ? 2.626 4.993 2.449 1.00 93.75 302 VAL A O 1
ATOM 2306 N N . ASN A 1 303 ? 4.718 4.820 3.282 1.00 93.44 303 ASN A N 1
ATOM 2307 C CA . ASN A 1 303 ? 4.999 3.469 2.818 1.00 93.44 303 ASN A CA 1
ATOM 2308 C C . ASN A 1 303 ? 4.900 2.500 4.003 1.00 93.44 303 ASN A C 1
ATOM 2310 O O . ASN A 1 303 ? 5.372 2.819 5.099 1.00 93.44 303 ASN A O 1
ATOM 2314 N N . PHE A 1 304 ? 4.304 1.329 3.797 1.00 96.44 304 PHE A N 1
ATOM 2315 C CA . PHE A 1 304 ? 4.010 0.385 4.869 1.00 96.44 304 PHE A CA 1
ATOM 2316 C C . PHE A 1 304 ? 3.988 -1.079 4.404 1.00 96.44 304 PHE A C 1
ATOM 2318 O O . PHE A 1 304 ? 3.611 -1.397 3.278 1.00 96.44 304 PHE A O 1
ATOM 2325 N N . GLY A 1 305 ? 4.325 -1.993 5.313 1.00 96.38 305 GLY A N 1
ATOM 2326 C CA . GLY A 1 305 ? 4.021 -3.416 5.199 1.00 96.38 305 GLY A CA 1
ATOM 2327 C C . GLY A 1 305 ? 5.220 -4.269 4.804 1.00 96.38 305 GLY A C 1
ATOM 2328 O O . GLY A 1 305 ? 6.317 -4.126 5.351 1.00 96.38 305 GLY A O 1
ATOM 2329 N N . TRP A 1 306 ? 4.989 -5.198 3.873 1.00 96.69 306 TRP A N 1
ATOM 2330 C CA . TRP A 1 306 ? 5.905 -6.301 3.562 1.00 96.69 306 TRP A CA 1
ATOM 2331 C C . TRP A 1 306 ? 6.135 -7.195 4.788 1.00 96.69 306 TRP A C 1
ATOM 2333 O O . TRP A 1 306 ? 7.245 -7.351 5.304 1.00 96.69 306 TRP A O 1
ATOM 2343 N N . HIS A 1 307 ? 5.012 -7.718 5.286 1.00 97.88 307 HIS A N 1
ATOM 2344 C CA . HIS A 1 307 ? 4.901 -8.600 6.442 1.00 97.88 307 HIS A CA 1
ATOM 2345 C C . HIS A 1 307 ? 5.814 -9.819 6.359 1.00 97.88 307 HIS A C 1
ATOM 2347 O O . HIS A 1 307 ? 6.004 -10.442 5.317 1.00 97.88 307 HIS A O 1
ATOM 2353 N N . SER A 1 308 ? 6.392 -10.188 7.490 1.00 96.06 308 SER A N 1
ATOM 2354 C CA . SER A 1 308 ? 7.189 -11.403 7.594 1.00 96.06 308 SER A CA 1
ATOM 2355 C C . SER A 1 308 ? 7.383 -11.740 9.048 1.00 96.06 308 SER A C 1
ATOM 2357 O O . SER A 1 308 ? 7.802 -10.883 9.815 1.00 96.06 308 SER A O 1
ATOM 2359 N N . ALA A 1 309 ? 7.206 -13.006 9.415 1.00 91.56 309 ALA A N 1
ATOM 2360 C CA . ALA A 1 309 ? 7.490 -13.478 10.769 1.00 91.56 309 ALA A CA 1
ATOM 2361 C C . ALA A 1 309 ? 8.928 -13.163 11.239 1.00 91.56 309 ALA A C 1
ATOM 2363 O O . ALA A 1 309 ? 9.184 -13.102 12.437 1.00 91.56 309 ALA A O 1
ATOM 2364 N N . LYS A 1 310 ? 9.867 -12.946 10.305 1.00 92.94 310 LYS A N 1
ATOM 2365 C CA . LYS A 1 310 ? 11.274 -12.618 10.591 1.00 92.94 310 LYS A CA 1
ATOM 2366 C C . LYS A 1 310 ? 11.573 -11.117 10.602 1.00 92.94 310 LYS A C 1
ATOM 2368 O O . LYS A 1 310 ? 12.726 -10.739 10.797 1.00 92.94 310 LYS A O 1
ATOM 2373 N N . ALA A 1 311 ? 10.590 -10.264 10.332 1.00 94.31 311 ALA A N 1
ATOM 2374 C CA . ALA A 1 311 ? 10.811 -8.830 10.312 1.00 94.31 311 ALA A CA 1
ATOM 2375 C C . ALA A 1 311 ? 10.982 -8.270 11.731 1.00 94.31 311 ALA A C 1
ATOM 2377 O O . ALA A 1 311 ? 10.283 -8.665 12.665 1.00 94.31 311 ALA A O 1
ATOM 2378 N N . SER A 1 312 ? 11.916 -7.331 11.879 1.00 94.12 312 SER A N 1
ATOM 2379 C CA . SER A 1 312 ? 12.177 -6.634 13.142 1.00 94.12 312 SER A CA 1
ATOM 2380 C C . SER A 1 312 ? 11.246 -5.442 13.371 1.00 94.12 312 SER A C 1
ATOM 2382 O O . SER A 1 312 ? 11.005 -5.072 14.519 1.00 94.12 312 SER A O 1
ATOM 2384 N N . GLY A 1 313 ? 10.723 -4.846 12.296 1.00 95.38 313 GLY A N 1
ATOM 2385 C CA . GLY A 1 313 ? 9.725 -3.787 12.366 1.00 95.38 313 GLY A CA 1
ATOM 2386 C C . GLY A 1 313 ? 8.356 -4.316 12.782 1.00 95.38 313 GLY A C 1
ATOM 2387 O O . GLY A 1 313 ? 8.069 -5.515 12.722 1.00 95.38 313 GLY A O 1
ATOM 2388 N N . LYS A 1 314 ? 7.509 -3.394 13.233 1.00 97.06 314 LYS A N 1
ATOM 2389 C CA . LYS A 1 314 ? 6.158 -3.678 13.721 1.00 97.06 314 LYS A CA 1
ATOM 2390 C C . LYS A 1 314 ? 5.136 -2.753 13.070 1.00 97.06 314 LYS A C 1
ATOM 2392 O O . LYS A 1 314 ? 5.443 -1.587 12.799 1.00 97.06 314 LYS A O 1
ATOM 2397 N N . SER A 1 315 ? 3.959 -3.294 12.776 1.00 96.81 315 SER A N 1
ATOM 2398 C CA . SER A 1 315 ? 2.773 -2.516 12.438 1.00 96.81 315 SER A CA 1
ATOM 2399 C C . SER A 1 315 ? 2.184 -1.873 13.698 1.00 96.81 315 SER A C 1
ATOM 2401 O O . SER A 1 315 ? 2.569 -2.264 14.805 1.00 96.81 315 SER A O 1
ATOM 2403 N N . PRO A 1 316 ? 1.254 -0.908 13.570 1.00 95.38 316 PRO A N 1
ATOM 2404 C CA . PRO A 1 316 ? 0.514 -0.384 14.719 1.00 95.38 316 PRO A CA 1
ATOM 2405 C C . PRO A 1 316 ? -0.167 -1.482 15.554 1.00 95.38 316 PRO A C 1
ATOM 2407 O O . PRO A 1 316 ? -0.153 -1.409 16.778 1.00 95.38 316 PRO A O 1
ATOM 2410 N N . ALA A 1 317 ? -0.657 -2.546 14.909 1.00 94.12 317 ALA A N 1
ATOM 2411 C CA . ALA A 1 317 ? -1.238 -3.716 15.568 1.00 94.12 317 ALA A CA 1
ATOM 2412 C C . ALA A 1 317 ? -0.199 -4.731 16.103 1.00 94.12 317 ALA A C 1
ATOM 2414 O O . ALA A 1 317 ? -0.562 -5.802 16.583 1.00 94.12 317 ALA A O 1
ATOM 2415 N N . GLY A 1 318 ? 1.104 -4.439 16.011 1.00 96.00 318 GLY A N 1
ATOM 2416 C CA . GLY A 1 318 ? 2.178 -5.304 16.514 1.00 96.00 318 GLY A CA 1
ATOM 2417 C C . GLY A 1 318 ? 2.576 -6.460 15.586 1.00 96.00 318 GLY A C 1
ATOM 2418 O O . GLY A 1 318 ? 3.412 -7.294 15.963 1.00 96.00 318 GLY A O 1
ATOM 2419 N N . LEU A 1 319 ? 2.049 -6.510 14.359 1.00 97.12 319 LEU A N 1
ATOM 2420 C CA . LEU A 1 319 ? 2.421 -7.533 13.381 1.00 97.12 319 LEU A CA 1
ATOM 2421 C C . LEU A 1 319 ? 3.822 -7.269 12.820 1.00 97.12 319 LEU A C 1
ATOM 2423 O O . LEU A 1 319 ? 4.213 -6.113 12.648 1.00 97.12 319 LEU A O 1
ATOM 2427 N N . PRO A 1 320 ? 4.621 -8.313 12.547 1.00 97.62 320 PRO A N 1
ATOM 2428 C CA . PRO A 1 320 ? 5.985 -8.127 12.086 1.00 97.62 320 PRO A CA 1
ATOM 2429 C C . PRO A 1 320 ? 6.012 -7.699 10.608 1.00 97.62 320 PRO A C 1
ATOM 2431 O O . PRO A 1 320 ? 5.549 -8.419 9.721 1.00 97.62 320 PRO A O 1
ATOM 2434 N N . VAL A 1 321 ? 6.583 -6.523 10.344 1.00 97.75 321 VAL A N 1
ATOM 2435 C CA . VAL A 1 321 ? 6.668 -5.892 9.013 1.00 97.75 321 VAL A CA 1
ATOM 2436 C C . VAL A 1 321 ? 8.074 -5.380 8.749 1.00 97.75 321 VAL A C 1
ATOM 2438 O O . V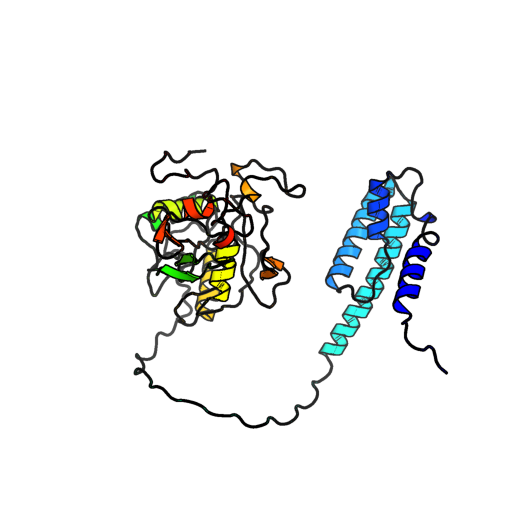AL A 1 321 ? 8.740 -4.878 9.653 1.00 97.75 321 VAL A O 1
ATOM 2441 N N . ILE A 1 322 ? 8.550 -5.497 7.508 1.00 96.25 322 ILE A N 1
ATOM 2442 C CA . ILE A 1 322 ? 9.856 -4.935 7.133 1.00 96.25 322 ILE A CA 1
ATOM 2443 C C . ILE A 1 322 ? 9.778 -3.407 7.083 1.00 96.25 322 ILE A C 1
ATOM 2445 O O . ILE A 1 322 ? 10.701 -2.732 7.536 1.00 96.25 322 ILE A O 1
ATOM 2449 N N . GLN A 1 323 ? 8.675 -2.859 6.568 1.00 95.50 323 GLN A N 1
ATOM 2450 C CA . GLN A 1 323 ? 8.444 -1.423 6.493 1.00 95.50 323 GLN A CA 1
ATOM 2451 C C . GLN A 1 323 ? 7.398 -0.999 7.526 1.00 95.50 323 GLN A C 1
ATOM 2453 O O . GLN A 1 323 ? 6.195 -1.023 7.266 1.00 95.50 323 GLN A O 1
ATOM 2458 N N . SER A 1 324 ? 7.861 -0.572 8.701 1.00 95.00 324 SER A N 1
ATOM 2459 C CA . SER A 1 324 ? 6.997 0.137 9.648 1.00 95.00 324 SER A CA 1
ATOM 2460 C C . SER A 1 324 ? 6.489 1.445 9.038 1.00 95.00 324 SER A C 1
ATOM 2462 O O . SER A 1 324 ? 7.148 2.066 8.197 1.00 95.00 324 SER A O 1
ATOM 2464 N N . MET A 1 325 ? 5.310 1.856 9.492 1.00 91.56 325 MET A N 1
ATOM 2465 C CA . MET A 1 325 ? 4.611 3.048 9.028 1.00 91.56 325 MET A CA 1
ATOM 2466 C C . MET A 1 325 ? 5.449 4.313 9.260 1.00 91.56 325 MET A C 1
ATOM 2468 O O . MET A 1 325 ? 5.847 4.606 10.389 1.00 91.56 325 MET A O 1
ATOM 2472 N N . SER A 1 326 ? 5.753 5.059 8.194 1.00 85.56 326 SER A N 1
ATOM 2473 C CA . SER A 1 326 ? 6.601 6.248 8.293 1.00 85.56 326 SER A CA 1
ATOM 2474 C C . SER A 1 326 ? 6.461 7.207 7.109 1.00 85.56 326 SER A C 1
ATOM 2476 O O . SER A 1 326 ? 6.253 6.775 5.979 1.00 85.56 326 SER A O 1
ATOM 2478 N N . THR A 1 327 ? 6.680 8.501 7.375 1.00 85.31 327 THR A N 1
ATOM 2479 C CA . THR A 1 327 ? 6.810 9.591 6.390 1.00 85.31 327 THR A CA 1
ATOM 2480 C C . THR A 1 327 ? 8.265 9.939 6.046 1.00 85.31 327 THR A C 1
ATOM 2482 O O . THR A 1 327 ? 8.557 11.012 5.510 1.00 85.31 327 THR A O 1
ATOM 2485 N N . TRP A 1 328 ? 9.227 9.058 6.359 1.00 83.75 328 TRP A N 1
ATOM 2486 C CA . TRP A 1 328 ? 10.633 9.271 5.988 1.00 83.75 328 TRP A CA 1
ATOM 2487 C C . TRP A 1 328 ? 10.822 9.420 4.478 1.00 83.75 328 TRP A C 1
ATOM 2489 O O . TRP A 1 328 ? 11.651 10.224 4.051 1.00 83.75 328 TRP A O 1
ATOM 2499 N N . HIS A 1 329 ? 10.015 8.717 3.689 1.00 83.19 329 HIS A N 1
ATOM 2500 C CA . HIS A 1 329 ? 9.994 8.819 2.237 1.00 83.19 329 HIS A CA 1
ATOM 2501 C C . HIS A 1 329 ? 9.017 9.907 1.772 1.00 83.19 329 HIS A C 1
ATOM 2503 O O . HIS A 1 329 ? 7.941 10.082 2.342 1.00 83.19 329 HIS A O 1
ATOM 2509 N N . SER A 1 330 ? 9.419 10.663 0.753 1.00 84.94 330 SER A N 1
ATOM 2510 C CA . SER A 1 330 ? 8.569 11.645 0.077 1.00 84.94 330 SER A CA 1
ATOM 2511 C C . SER A 1 330 ? 7.853 11.018 -1.119 1.00 84.94 330 SER A C 1
ATOM 2513 O O . SER A 1 330 ? 8.195 9.915 -1.536 1.00 84.94 330 SER A O 1
ATOM 2515 N N . VAL A 1 331 ? 6.885 11.732 -1.694 1.00 87.75 331 VAL A N 1
ATOM 2516 C CA . VAL A 1 331 ? 6.132 11.288 -2.883 1.00 87.75 331 VAL A CA 1
ATOM 2517 C C . VAL A 1 331 ? 7.029 10.793 -4.036 1.00 87.75 331 VAL A C 1
ATOM 2519 O O . VAL A 1 331 ? 6.751 9.709 -4.540 1.00 87.75 331 VAL A O 1
ATOM 2522 N N . PRO A 1 332 ? 8.149 11.461 -4.398 1.00 88.38 332 PRO A N 1
ATOM 2523 C CA . PRO A 1 332 ? 9.027 10.989 -5.476 1.00 88.38 332 PRO A CA 1
ATOM 2524 C C . PRO A 1 332 ? 9.783 9.690 -5.178 1.00 88.38 332 PRO A C 1
ATOM 2526 O O . PRO A 1 332 ? 10.415 9.132 -6.073 1.00 88.38 332 PRO A O 1
ATOM 2529 N N . HIS A 1 333 ? 9.799 9.228 -3.926 1.00 89.94 333 HIS A N 1
ATOM 2530 C CA . HIS A 1 333 ? 10.536 8.030 -3.559 1.00 89.94 333 HIS A CA 1
ATOM 2531 C C . HIS A 1 333 ? 9.855 6.788 -4.127 1.00 89.94 333 HIS A C 1
ATOM 2533 O O . HIS A 1 333 ? 8.762 6.432 -3.696 1.00 89.94 333 HIS A O 1
ATOM 2539 N N . VAL A 1 334 ? 10.551 6.097 -5.028 1.00 91.94 334 VAL A N 1
ATOM 2540 C CA . VAL A 1 334 ? 10.145 4.790 -5.541 1.00 91.94 334 VAL A CA 1
ATOM 2541 C C . VAL A 1 334 ? 11.289 3.786 -5.387 1.00 91.94 334 VAL A C 1
ATOM 2543 O O . VAL A 1 334 ? 12.441 4.099 -5.685 1.00 91.94 334 VAL A O 1
ATOM 2546 N N . ASP A 1 335 ? 10.984 2.563 -4.960 1.00 92.62 335 ASP A N 1
ATOM 2547 C CA . ASP A 1 335 ? 11.897 1.425 -4.951 1.00 92.62 335 ASP A CA 1
ATOM 2548 C C . ASP A 1 335 ? 11.250 0.148 -5.500 1.00 92.62 335 ASP A C 1
ATOM 2550 O O . ASP A 1 335 ? 10.028 0.032 -5.607 1.00 92.62 335 ASP A O 1
ATOM 2554 N N . TYR A 1 336 ? 12.088 -0.821 -5.871 1.00 94.44 336 TYR A N 1
ATOM 2555 C CA . TYR A 1 336 ? 11.713 -2.080 -6.529 1.00 94.44 336 TYR A CA 1
ATOM 2556 C C . TYR A 1 336 ? 10.603 -2.885 -5.838 1.00 94.44 336 TYR A C 1
ATOM 2558 O O . TYR A 1 336 ? 9.967 -3.705 -6.491 1.00 94.44 336 TYR A O 1
ATOM 2566 N N . SER A 1 337 ? 10.409 -2.702 -4.530 1.00 94.00 337 SER A N 1
ATOM 2567 C CA . SER A 1 337 ? 9.505 -3.513 -3.708 1.00 94.00 337 SER A CA 1
ATOM 2568 C C . SER A 1 337 ? 8.189 -2.818 -3.375 1.00 94.00 337 SER A C 1
ATOM 2570 O O . SER A 1 337 ? 7.343 -3.418 -2.712 1.00 94.00 337 SER A O 1
ATOM 2572 N N . GLN A 1 338 ? 8.007 -1.565 -3.793 1.00 95.88 338 GLN A N 1
ATOM 2573 C CA . GLN A 1 338 ? 6.726 -0.875 -3.673 1.00 95.88 338 GLN A CA 1
ATOM 2574 C C . GLN A 1 338 ? 5.771 -1.347 -4.759 1.00 95.88 338 GLN A C 1
ATOM 2576 O O . GLN A 1 338 ? 6.142 -1.445 -5.922 1.00 95.88 338 GLN A O 1
ATOM 2581 N N . VAL A 1 339 ? 4.540 -1.649 -4.373 1.00 97.44 339 VAL A N 1
ATOM 2582 C CA . VAL A 1 339 ? 3.512 -2.178 -5.269 1.00 97.44 339 VAL A CA 1
ATOM 2583 C C . VAL A 1 339 ? 2.200 -1.439 -5.042 1.00 97.44 339 VAL A C 1
ATOM 2585 O O . VAL A 1 339 ? 1.981 -0.848 -3.981 1.00 97.44 339 VAL A O 1
ATOM 2588 N N . VAL A 1 340 ? 1.312 -1.482 -6.032 1.00 98.44 340 VAL A N 1
ATOM 2589 C CA . VAL A 1 340 ? -0.005 -0.848 -5.933 1.00 98.44 340 VAL A CA 1
ATOM 2590 C C . VAL A 1 340 ? -1.036 -1.863 -5.460 1.00 98.44 340 VAL A C 1
ATOM 2592 O O . VAL A 1 340 ? -1.393 -2.788 -6.187 1.00 98.44 340 VAL A O 1
ATOM 2595 N N . TYR A 1 341 ? -1.534 -1.667 -4.242 1.00 98.56 341 TYR A N 1
ATOM 2596 C CA . TYR A 1 341 ? -2.757 -2.305 -3.764 1.00 98.56 341 TYR A CA 1
ATOM 2597 C C . TYR A 1 341 ? -3.888 -1.286 -3.755 1.00 98.56 341 TYR A C 1
ATOM 2599 O O . TYR A 1 341 ? -3.658 -0.109 -3.483 1.00 98.56 341 TYR A O 1
ATOM 2607 N N . LEU A 1 342 ? -5.106 -1.764 -3.985 1.00 98.69 342 LEU A N 1
ATOM 2608 C CA . LEU A 1 342 ? -6.321 -0.972 -3.874 1.00 98.69 342 LEU A CA 1
ATOM 2609 C C . LEU A 1 342 ? -7.340 -1.689 -2.992 1.00 98.69 342 LEU A C 1
ATOM 2611 O O . LEU A 1 342 ? -7.365 -2.922 -2.900 1.00 98.69 342 LEU A O 1
ATOM 2615 N N . VAL A 1 343 ? -8.196 -0.883 -2.380 1.00 98.88 343 VAL A N 1
ATOM 2616 C CA . VAL A 1 343 ? -9.406 -1.298 -1.680 1.00 98.88 343 VAL A CA 1
ATOM 2617 C C . VAL A 1 343 ? -10.599 -0.786 -2.475 1.00 98.88 343 VAL A C 1
ATOM 2619 O O . VAL A 1 343 ? -10.600 0.345 -2.976 1.00 98.88 343 VAL A O 1
ATOM 2622 N N . ASN A 1 344 ? -11.607 -1.638 -2.619 1.00 98.69 344 ASN A N 1
ATOM 2623 C CA . ASN A 1 344 ? -12.836 -1.313 -3.311 1.00 98.69 344 ASN A CA 1
ATOM 2624 C C . ASN A 1 344 ? -13.490 -0.079 -2.671 1.00 98.69 344 ASN A C 1
ATOM 2626 O O . ASN A 1 344 ? -13.382 0.155 -1.471 1.00 98.69 344 ASN A O 1
ATOM 2630 N N . LYS A 1 345 ? -14.191 0.717 -3.480 1.00 97.81 345 LYS A N 1
ATOM 2631 C CA . LYS A 1 345 ? -14.841 1.953 -3.027 1.00 97.81 345 LYS A CA 1
ATOM 2632 C C . LYS A 1 345 ? -16.047 1.711 -2.121 1.00 97.81 345 LYS A C 1
ATOM 2634 O O . LYS A 1 345 ? -16.566 2.658 -1.541 1.00 97.81 345 LYS A O 1
ATOM 2639 N N . THR A 1 346 ? -16.503 0.467 -2.029 1.00 98.06 346 THR A N 1
ATOM 2640 C CA . THR A 1 346 ? -17.619 0.037 -1.196 1.00 98.06 346 THR A CA 1
ATOM 2641 C C . THR A 1 346 ? -17.108 -0.887 -0.098 1.00 98.06 346 THR A C 1
ATOM 2643 O O . THR A 1 346 ? -16.296 -1.776 -0.349 1.00 98.06 346 THR A O 1
ATOM 2646 N N . ALA A 1 347 ? -17.614 -0.678 1.111 1.00 98.44 347 ALA A N 1
ATOM 2647 C CA . ALA A 1 347 ? -17.509 -1.578 2.248 1.00 98.44 347 ALA A CA 1
ATOM 2648 C C . ALA A 1 347 ? -18.911 -2.075 2.627 1.00 98.44 347 ALA A C 1
ATOM 2650 O O . ALA A 1 347 ? -19.919 -1.516 2.191 1.00 98.44 347 ALA A O 1
ATOM 2651 N N . GLU A 1 348 ? -18.984 -3.117 3.441 1.00 98.69 348 GLU A N 1
ATOM 2652 C CA . GLU A 1 348 ? -20.218 -3.550 4.088 1.00 98.69 348 GLU A CA 1
ATOM 2653 C C . GLU A 1 348 ? -20.039 -3.476 5.598 1.00 98.69 348 GLU A C 1
ATOM 2655 O O . GLU A 1 348 ? -19.096 -4.045 6.143 1.00 98.69 348 GLU A O 1
ATOM 2660 N N . VAL A 1 349 ? -20.942 -2.770 6.273 1.00 98.31 349 VAL A N 1
ATOM 2661 C CA . VAL A 1 349 ? -20.937 -2.610 7.725 1.00 98.31 349 VAL A CA 1
ATOM 2662 C C . VAL A 1 349 ? -22.308 -2.970 8.268 1.00 98.31 349 VAL A C 1
ATOM 2664 O O . VAL A 1 349 ? -23.326 -2.444 7.825 1.00 98.31 349 VAL A O 1
ATOM 2667 N N . ASN A 1 350 ? -22.339 -3.899 9.222 1.00 96.88 350 ASN A N 1
ATOM 2668 C CA . ASN A 1 350 ? -23.559 -4.420 9.841 1.00 96.88 350 ASN A CA 1
ATOM 2669 C C . ASN A 1 350 ? -24.618 -4.860 8.806 1.00 96.88 350 ASN A C 1
ATOM 2671 O O . ASN A 1 350 ? -25.805 -4.584 8.963 1.00 96.88 350 ASN A O 1
ATOM 2675 N N . GLY A 1 351 ? -24.172 -5.524 7.732 1.00 95.94 351 GLY A N 1
ATOM 2676 C CA . GLY A 1 351 ? -25.026 -6.024 6.648 1.00 95.94 351 GLY A CA 1
ATOM 2677 C C . GLY A 1 351 ? -25.498 -4.961 5.650 1.00 95.94 351 GLY A C 1
ATOM 2678 O O . GLY A 1 351 ? -26.309 -5.265 4.778 1.00 95.94 351 GLY A O 1
ATOM 2679 N N . LYS A 1 352 ? -25.022 -3.712 5.756 1.00 97.25 352 LYS A N 1
ATOM 2680 C CA . LYS A 1 352 ? -25.360 -2.622 4.832 1.00 97.25 352 LYS A CA 1
ATOM 2681 C C . LYS A 1 352 ? -24.132 -2.166 4.058 1.00 97.25 352 LYS A C 1
ATOM 2683 O O . LYS A 1 352 ? -23.077 -1.924 4.638 1.00 97.25 352 LYS A O 1
ATOM 2688 N N . LYS A 1 353 ? -24.278 -1.995 2.743 1.00 97.94 353 LYS A N 1
ATOM 2689 C CA . LYS A 1 353 ? -23.234 -1.388 1.910 1.00 97.94 353 LYS A CA 1
ATOM 2690 C C . LYS A 1 353 ? -23.081 0.092 2.255 1.00 97.94 353 LYS A C 1
ATOM 2692 O O . LYS A 1 353 ? -24.079 0.792 2.394 1.00 97.94 353 LYS A O 1
ATOM 2697 N N . MET A 1 354 ? -21.842 0.562 2.334 1.00 96.88 354 MET A N 1
ATOM 2698 C CA . MET A 1 354 ? -21.502 1.970 2.528 1.00 96.88 354 MET A CA 1
ATOM 2699 C C . MET A 1 354 ? -20.264 2.358 1.708 1.00 96.88 354 MET A C 1
ATOM 2701 O O . MET A 1 354 ? -19.413 1.500 1.442 1.00 96.88 354 MET A O 1
ATOM 2705 N N . PRO A 1 355 ? -20.117 3.627 1.296 1.00 98.12 355 PRO A N 1
ATOM 2706 C CA . PRO A 1 355 ? -18.877 4.109 0.702 1.00 98.12 355 PRO A CA 1
ATOM 2707 C C . PRO A 1 355 ? -17.693 3.937 1.662 1.00 98.12 355 PRO A C 1
ATOM 2709 O O . PRO A 1 355 ? -17.765 4.287 2.839 1.00 98.12 355 PRO A O 1
ATOM 2712 N N . LEU A 1 356 ? -16.570 3.422 1.157 1.00 98.31 356 LEU A N 1
ATOM 2713 C CA . LEU A 1 356 ? -15.368 3.220 1.966 1.00 98.31 356 LEU A CA 1
ATOM 2714 C C . LEU A 1 356 ? -14.823 4.551 2.498 1.00 98.31 356 LEU A C 1
ATOM 2716 O O . LEU A 1 356 ? -14.336 4.589 3.622 1.00 98.31 356 LEU A O 1
ATOM 2720 N N . ALA A 1 357 ? -14.926 5.640 1.730 1.00 97.25 357 ALA A N 1
ATOM 2721 C CA . ALA A 1 357 ? -14.531 6.965 2.204 1.00 97.25 357 ALA A CA 1
ATOM 2722 C C . ALA A 1 357 ? -15.305 7.382 3.460 1.00 97.25 357 ALA A C 1
ATOM 2724 O O . ALA A 1 357 ? -14.685 7.782 4.441 1.00 97.25 357 ALA A O 1
ATOM 2725 N N . GLU A 1 358 ? -16.630 7.208 3.470 1.00 97.56 358 GLU A N 1
ATOM 2726 C CA . GLU A 1 358 ? -17.450 7.495 4.651 1.00 97.56 358 GLU A CA 1
ATOM 2727 C C . GLU A 1 358 ? -17.017 6.636 5.839 1.00 97.56 358 GLU A C 1
ATOM 2729 O O . GLU A 1 358 ? -16.824 7.158 6.932 1.00 97.56 358 GLU A O 1
ATOM 2734 N N . LEU A 1 359 ? -16.766 5.339 5.626 1.00 98.31 359 LEU A N 1
ATOM 2735 C CA . LEU A 1 359 ? -16.281 4.444 6.679 1.00 98.31 359 LEU A CA 1
ATOM 2736 C C . LEU A 1 359 ? -14.923 4.889 7.241 1.00 98.31 359 LEU A C 1
ATOM 2738 O O . LEU A 1 359 ? -14.734 4.909 8.456 1.00 98.31 359 LEU A O 1
ATOM 2742 N N . LEU A 1 360 ? -13.983 5.259 6.370 1.00 98.31 360 LEU A N 1
ATOM 2743 C CA . LEU A 1 360 ? -12.645 5.712 6.754 1.00 98.31 360 LEU A CA 1
ATOM 2744 C C . LEU A 1 360 ? -12.677 7.010 7.570 1.00 98.31 360 LEU A C 1
ATOM 2746 O O . LEU A 1 360 ? -11.794 7.210 8.401 1.00 98.31 360 LEU A O 1
ATOM 2750 N N . GLN A 1 361 ? -13.666 7.878 7.350 1.00 97.19 361 GLN A N 1
ATOM 2751 C CA . GLN A 1 361 ? -13.806 9.163 8.046 1.00 97.19 361 GLN A CA 1
ATOM 2752 C C . GLN A 1 361 ? -14.791 9.117 9.223 1.00 97.19 361 GLN A C 1
ATOM 2754 O O . GLN A 1 361 ? -14.832 10.051 10.023 1.00 97.19 361 GLN A O 1
ATOM 2759 N N . HIS A 1 362 ? -15.571 8.043 9.363 1.00 98.06 362 HIS A N 1
ATOM 2760 C CA . HIS A 1 362 ? -16.596 7.945 10.396 1.00 98.06 362 HIS A CA 1
ATOM 2761 C C . HIS A 1 362 ? -15.973 7.915 11.805 1.00 98.06 362 HIS A C 1
ATOM 2763 O O . HIS A 1 362 ? -15.105 7.073 12.057 1.00 98.06 362 HIS A O 1
ATOM 2769 N N . PRO A 1 363 ? -16.447 8.734 12.766 1.00 96.50 363 PRO A N 1
ATOM 2770 C CA . PRO A 1 363 ? -15.858 8.821 14.107 1.00 96.50 363 PRO A CA 1
ATOM 2771 C C . PRO A 1 363 ? -15.818 7.470 14.833 1.00 96.50 363 PRO A C 1
ATOM 2773 O O . PRO A 1 363 ? -14.758 7.049 15.280 1.00 96.50 363 PRO A O 1
ATOM 2776 N N . GLU A 1 364 ? -16.940 6.745 14.844 1.00 95.81 364 GLU A N 1
ATOM 2777 C CA . GLU A 1 364 ? -17.037 5.447 15.532 1.00 95.81 364 GLU A CA 1
ATOM 2778 C C . GLU A 1 364 ? -16.650 4.229 14.679 1.00 95.81 364 GLU A C 1
ATOM 2780 O O . GLU A 1 364 ? -16.006 3.303 15.171 1.00 95.81 364 GLU A O 1
ATOM 2785 N N . LEU A 1 365 ? -17.043 4.191 13.400 1.00 97.75 365 LEU A N 1
ATOM 2786 C CA . LEU A 1 365 ? -16.892 2.995 12.565 1.00 97.75 365 LEU A CA 1
ATOM 2787 C C . LEU A 1 365 ? -15.481 2.831 11.985 1.00 97.75 365 LEU A C 1
ATOM 2789 O O . LEU A 1 365 ? -15.056 1.705 11.720 1.00 97.75 365 LEU A O 1
ATOM 2793 N N . SER A 1 366 ? -14.725 3.924 11.834 1.00 97.88 366 SER A N 1
ATOM 2794 C CA . SER A 1 366 ? -13.385 3.903 11.229 1.00 97.88 366 SER A CA 1
ATOM 2795 C C . SER A 1 366 ? -12.401 2.985 11.952 1.00 97.88 366 SER A C 1
ATOM 2797 O O . SER A 1 366 ? -11.505 2.443 11.309 1.00 97.88 366 SER A O 1
ATOM 2799 N N . LYS A 1 367 ? -12.591 2.713 13.251 1.00 97.00 367 LYS A N 1
ATOM 2800 C CA . LYS A 1 367 ? -11.754 1.777 14.025 1.00 97.00 367 LYS A CA 1
ATOM 2801 C C . LYS A 1 367 ? -11.726 0.353 13.460 1.00 97.00 367 LYS A C 1
ATOM 2803 O O . LYS A 1 367 ? -10.772 -0.388 13.713 1.00 97.00 367 LYS A O 1
ATOM 2808 N N . ALA A 1 368 ? -12.752 -0.033 12.694 1.00 98.06 368 ALA A N 1
ATOM 2809 C CA . ALA A 1 368 ? -12.795 -1.302 11.972 1.00 98.06 368 ALA A CA 1
ATOM 2810 C C . ALA A 1 368 ? -11.734 -1.362 10.860 1.00 98.06 368 ALA A C 1
ATOM 2812 O O . ALA A 1 368 ? -11.162 -2.420 10.607 1.00 98.06 368 ALA A O 1
ATOM 2813 N N . VAL A 1 369 ? -11.398 -0.222 10.249 1.00 98.44 369 VAL A N 1
ATOM 2814 C CA . VAL A 1 369 ? -10.536 -0.131 9.058 1.00 98.44 369 VAL A CA 1
ATOM 2815 C C . VAL A 1 369 ? -9.300 0.753 9.235 1.00 98.44 369 VAL A C 1
ATOM 2817 O O . VAL A 1 369 ? -8.471 0.805 8.336 1.00 98.44 369 VAL A O 1
ATOM 2820 N N . SER A 1 370 ? -9.113 1.419 10.372 1.00 97.75 370 SER A N 1
ATOM 2821 C CA . SER A 1 370 ? -7.972 2.290 10.663 1.00 97.75 370 SER A CA 1
ATOM 2822 C C . SER A 1 370 ? -7.569 2.184 12.135 1.00 97.75 370 SER A C 1
ATOM 2824 O O . SER A 1 370 ? -8.410 2.301 13.022 1.00 97.75 370 SER A O 1
ATOM 2826 N N . ASP A 1 371 ? -6.274 2.004 12.408 1.00 95.88 371 ASP A N 1
ATOM 2827 C CA . ASP A 1 371 ? -5.730 2.092 13.775 1.00 95.88 371 ASP A CA 1
ATOM 2828 C C . ASP A 1 371 ? -5.398 3.543 14.182 1.00 95.88 371 ASP A C 1
ATOM 2830 O O . ASP A 1 371 ? -4.999 3.796 15.315 1.00 95.88 371 ASP A O 1
ATOM 2834 N N . GLU A 1 372 ? -5.576 4.509 13.274 1.00 95.12 372 GLU A N 1
ATOM 2835 C CA . GLU A 1 372 ? -5.415 5.947 13.541 1.00 95.12 372 GLU A CA 1
ATOM 2836 C C . GLU A 1 372 ? -6.736 6.623 13.951 1.00 95.12 372 GLU A C 1
ATOM 2838 O O . GLU A 1 372 ? -6.760 7.835 14.174 1.00 95.12 372 GLU A O 1
ATOM 2843 N N . GLY A 1 373 ? -7.834 5.858 14.011 1.00 95.94 373 GLY A N 1
ATOM 2844 C CA . GLY A 1 373 ? -9.190 6.398 14.075 1.00 95.94 373 GLY A CA 1
ATOM 2845 C C . GLY A 1 373 ? -9.625 7.011 12.734 1.00 95.94 373 GLY A C 1
ATOM 2846 O O . GLY A 1 373 ? -9.100 6.607 11.684 1.00 95.94 373 GLY A O 1
ATOM 2847 N N . PRO A 1 374 ? -10.567 7.972 12.746 1.00 97.12 374 PRO A N 1
ATOM 2848 C CA . PRO A 1 374 ? -11.092 8.576 11.528 1.00 97.12 374 PRO A CA 1
ATOM 2849 C C . PRO A 1 374 ? -9.998 9.325 10.767 1.00 97.12 374 PRO A C 1
ATOM 2851 O O . PRO A 1 374 ? -9.216 10.100 11.329 1.00 97.12 374 PRO A O 1
ATOM 2854 N N . LEU A 1 375 ? -9.940 9.086 9.460 1.00 95.62 375 LEU A N 1
ATOM 2855 C CA . LEU A 1 375 ? -9.014 9.769 8.571 1.00 95.62 375 LEU A CA 1
ATOM 2856 C C . LEU A 1 375 ? -9.539 11.163 8.227 1.00 95.62 375 LEU A C 1
ATOM 2858 O O . LEU A 1 375 ? -10.717 11.347 7.945 1.00 95.62 375 LEU A O 1
ATOM 2862 N N . TRP A 1 376 ? -8.661 12.160 8.188 1.00 93.38 376 TRP A N 1
ATOM 2863 C CA . TRP A 1 376 ? -9.046 13.507 7.745 1.00 93.38 376 TRP A CA 1
ATOM 2864 C C . TRP A 1 376 ? -9.164 13.613 6.230 1.00 93.38 376 TRP A C 1
ATOM 2866 O O . TRP A 1 376 ? -9.931 14.419 5.716 1.00 93.38 376 TRP A O 1
ATOM 2876 N N . ARG A 1 377 ? -8.393 12.793 5.520 1.00 93.75 377 ARG A N 1
ATOM 2877 C CA . ARG A 1 377 ? -8.394 12.683 4.065 1.00 93.75 377 ARG A CA 1
ATOM 2878 C C . ARG A 1 377 ? -8.343 11.225 3.671 1.00 93.75 377 ARG A C 1
ATOM 2880 O O . ARG A 1 377 ? -7.626 10.445 4.299 1.00 93.75 377 ARG A O 1
ATOM 2887 N N . THR A 1 378 ? -9.081 10.874 2.628 1.00 94.62 378 THR A N 1
ATOM 2888 C CA . THR A 1 378 ? -9.100 9.502 2.105 1.00 94.62 378 THR A CA 1
ATOM 2889 C C . THR A 1 378 ? -8.120 9.320 0.952 1.00 94.62 378 THR A C 1
ATOM 2891 O O . THR A 1 378 ? -7.784 8.188 0.595 1.00 94.62 378 THR A O 1
ATOM 2894 N N . ARG A 1 379 ? -7.606 10.442 0.432 1.00 95.00 379 ARG A N 1
ATOM 2895 C CA . ARG A 1 379 ? -6.663 10.520 -0.678 1.00 95.00 379 ARG A CA 1
ATOM 2896 C C . ARG A 1 379 ? -5.449 11.382 -0.359 1.00 95.00 379 ARG A C 1
ATOM 2898 O O . ARG A 1 379 ? -5.415 12.164 0.597 1.00 95.00 379 ARG A O 1
ATOM 2905 N N . HIS A 1 380 ? -4.412 11.215 -1.164 1.00 94.12 380 HIS A N 1
ATOM 2906 C CA . HIS A 1 380 ? -3.227 12.048 -1.119 1.00 94.12 380 HIS A CA 1
ATOM 2907 C C . HIS A 1 380 ? -3.584 13.508 -1.471 1.00 94.12 380 HIS A C 1
ATOM 2909 O O . HIS A 1 380 ? -4.356 13.730 -2.397 1.00 94.12 380 HIS A O 1
ATOM 2915 N N . PRO A 1 381 ? -2.977 14.531 -0.835 1.00 91.75 381 PRO A N 1
ATOM 2916 C CA . PRO A 1 381 ? -3.268 15.950 -1.096 1.00 91.75 381 PRO A CA 1
ATOM 2917 C C . PRO A 1 381 ? -3.133 16.431 -2.551 1.00 91.75 381 PRO A C 1
ATOM 2919 O O . PRO A 1 381 ? -3.621 17.505 -2.880 1.00 91.75 381 P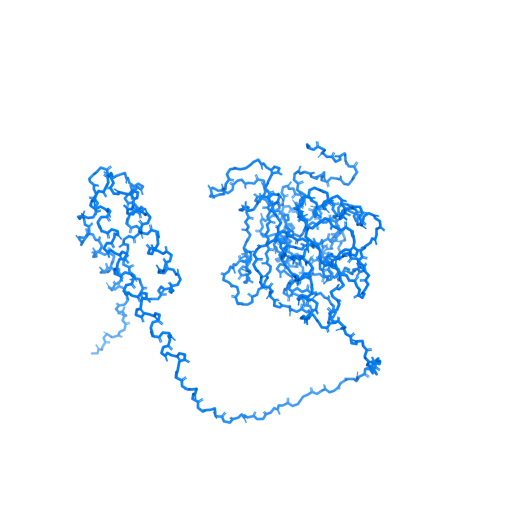RO A O 1
ATOM 2922 N N . ARG A 1 382 ? -2.440 15.672 -3.409 1.00 92.12 382 ARG A N 1
ATOM 2923 C CA . ARG A 1 382 ? -2.310 15.946 -4.855 1.00 92.12 382 ARG A CA 1
ATOM 2924 C C . ARG A 1 382 ? -3.424 15.312 -5.704 1.00 92.12 382 ARG A C 1
ATOM 2926 O O . ARG A 1 382 ? -3.371 15.395 -6.926 1.00 92.12 382 ARG A O 1
ATOM 2933 N N . VAL A 1 383 ? -4.387 14.634 -5.084 1.00 92.00 383 VAL A N 1
ATOM 2934 C CA . VAL A 1 383 ? -5.489 13.936 -5.754 1.00 92.00 383 VAL A CA 1
ATOM 2935 C C . VAL A 1 383 ? -6.816 14.442 -5.172 1.00 92.00 383 VAL A C 1
ATOM 2937 O O . VAL A 1 383 ? -6.943 14.514 -3.949 1.00 92.00 383 VAL A O 1
ATOM 2940 N N . PRO A 1 384 ? -7.805 14.823 -6.004 1.00 85.56 384 PRO A N 1
ATOM 2941 C CA . PRO A 1 384 ? -9.110 15.276 -5.519 1.00 85.56 384 PRO A CA 1
ATOM 2942 C C . PRO A 1 384 ? -9.832 14.190 -4.710 1.00 85.56 384 PRO A C 1
ATOM 2944 O O . PRO A 1 384 ? -9.836 13.034 -5.123 1.00 85.56 384 PRO A O 1
ATOM 2947 N N . GLU A 1 385 ? -10.479 14.551 -3.595 1.00 79.44 385 GLU A N 1
ATOM 2948 C CA . GLU A 1 385 ? -11.247 13.600 -2.760 1.00 79.44 385 GLU A CA 1
ATOM 2949 C C . GLU A 1 385 ? -12.448 13.009 -3.518 1.00 79.44 385 GLU A C 1
ATOM 2951 O O . GLU A 1 385 ? -12.750 11.820 -3.389 1.00 79.44 385 GLU A O 1
ATOM 2956 N N . THR A 1 386 ? -13.105 13.825 -4.346 1.00 70.25 386 THR A N 1
ATOM 2957 C CA . THR A 1 386 ? -14.303 13.447 -5.102 1.00 70.25 386 THR A CA 1
ATOM 2958 C C . THR A 1 386 ? -13.936 13.044 -6.536 1.00 70.25 386 THR A C 1
ATOM 2960 O O . THR A 1 386 ? -13.267 13.822 -7.228 1.00 70.25 386 THR A O 1
ATOM 2963 N N . PRO A 1 387 ? -14.373 11.868 -7.031 1.00 55.84 387 PRO A N 1
ATOM 2964 C CA . PRO A 1 387 ? -14.196 11.496 -8.435 1.00 55.84 387 PRO A CA 1
ATOM 2965 C C . PRO A 1 387 ? -14.847 12.539 -9.359 1.00 55.84 387 PRO A C 1
ATOM 2967 O O . PRO A 1 387 ? -16.023 12.847 -9.192 1.00 55.84 387 PRO A O 1
ATOM 2970 N N . GLY A 1 388 ? -14.088 13.088 -10.315 1.00 44.69 388 GLY A N 1
ATOM 2971 C CA . GLY A 1 388 ? -14.571 14.099 -11.271 1.00 44.69 388 GLY A CA 1
ATOM 2972 C C . GLY A 1 388 ? -14.269 15.561 -10.911 1.00 44.69 388 GLY A C 1
ATOM 2973 O O . GLY A 1 388 ? -14.535 16.442 -11.723 1.00 44.69 388 GLY A O 1
ATOM 2974 N N . GLY A 1 389 ? -13.674 15.842 -9.745 1.00 39.25 389 GLY A N 1
ATOM 2975 C CA . GLY A 1 389 ? -13.078 17.157 -9.485 1.00 39.25 389 GLY A CA 1
ATOM 2976 C C . GLY A 1 389 ? -11.852 17.396 -10.382 1.00 39.25 389 GLY A C 1
ATOM 2977 O O . GLY A 1 389 ? -11.172 16.425 -10.732 1.00 39.25 389 GLY A O 1
ATOM 2978 N N . PRO A 1 390 ? -11.535 18.649 -10.765 1.00 36.88 390 PRO A N 1
ATOM 2979 C CA . PRO A 1 390 ? -10.340 18.931 -11.554 1.00 36.88 390 PRO A CA 1
ATOM 2980 C C . PRO A 1 390 ? -9.109 18.374 -10.833 1.00 36.88 390 PRO A C 1
ATOM 2982 O O . PRO A 1 390 ? -8.905 18.635 -9.645 1.00 36.88 390 PRO A O 1
ATOM 2985 N N . LEU A 1 391 ? -8.297 17.579 -11.542 1.00 42.25 391 LEU A N 1
ATOM 2986 C CA . LEU A 1 391 ? -6.979 17.188 -11.051 1.00 42.25 391 LEU A CA 1
ATOM 2987 C C . LEU A 1 391 ? -6.229 18.481 -10.735 1.00 42.25 391 LEU A C 1
ATOM 2989 O O . LEU A 1 391 ? -6.039 19.310 -11.624 1.00 42.25 391 LEU A O 1
ATOM 2993 N N . ALA A 1 392 ? -5.838 18.666 -9.475 1.00 34.06 392 ALA A N 1
ATOM 2994 C CA . ALA A 1 392 ? -4.975 19.772 -9.098 1.00 34.06 392 ALA A CA 1
ATOM 2995 C C . ALA A 1 392 ? -3.629 19.564 -9.805 1.00 34.06 392 ALA A C 1
ATOM 2997 O O . ALA A 1 392 ? -2.783 18.795 -9.346 1.00 34.06 392 ALA A O 1
ATOM 2998 N N . LEU A 1 393 ? -3.477 20.188 -10.973 1.00 28.34 393 LEU A N 1
ATOM 2999 C CA . LEU A 1 393 ? -2.195 20.336 -11.641 1.00 28.34 393 LEU A CA 1
ATOM 3000 C C . LEU A 1 393 ? -1.348 21.212 -10.715 1.00 28.34 393 LEU A C 1
ATOM 3002 O O . LEU A 1 393 ? -1.712 22.352 -10.426 1.00 28.34 393 LEU A O 1
ATOM 3006 N N . ALA A 1 394 ? -0.307 20.605 -10.148 1.00 31.84 394 ALA A N 1
ATOM 3007 C CA . ALA A 1 394 ? 0.648 21.265 -9.269 1.00 31.84 394 ALA A CA 1
ATOM 3008 C C . ALA A 1 394 ? 1.742 21.958 -10.073 1.00 31.84 394 ALA A C 1
ATOM 3010 O O . ALA A 1 394 ? 2.133 21.392 -11.120 1.00 31.84 394 ALA A O 1
#

Foldseek 3Di:
DDDDDPDPPVVVVVVLVVVLPPPCPQLWDPPDDPVSVVVLCVLLRDDDPPDDLVNLVVSLVVLQVVLVVCVPPRVSNSVSSPVVSVVSVVVSVVVVVVVVVVVPDDDDDDDDDDDDDDDDDDDDDDDDDDDDPPPPPLLFPCPQPADQFDDPSNLVSVLVLLLVVQKEDWDWDWFFLDDDPKGKIWTKTLAFIWGHYPPRTFFDKAFLQSLQVSCLSVPNWFFAALSSLVRLQVPRPAEFADDDDPWGRTSVLQSVLRVVLCVRCVPPGGRYPDSFKTWHADCCLVDPDPPEPDDDSLFFTWIDFNFDPPAPDAEPVGGHGVGYTDRNHTRSDITNRYGRMTIDQWMAIPNRIDGVLCQQQPQPNVVSRYPNGRHPARHRPQQDRDNPDPRPPD

Organism: NCBI:txid412755

pLDDT: mean 80.76, std 23.36, range [25.44, 98.88]

Radius of gyration: 26.97 Å; chains: 1; bounding box: 64×66×84 Å

Sequence (394 aa):
MNPLLLGGAFVAAVVSYVMLKDEKKDCFDADMSPEELAMAKSLLRPETGGEQLDKLIKRTRHMRVAAKIAKTKYPKLSACLNERAAELEAVIRKTAGDVKKKKAAPPPKAAPKKPAVQKGAVPSPTPAAPGATMGDTTPGLGTFGLPAKHGPAREDKILALVAEGRLRPFKWKAVDCSREGIKCTVWVLDDALALGDAEKFVRFNVQHDTADKIGVALGGHYLPTTRIMDLAWQQADVVLRPHPRPITSTTEGMYRHSLSVERERKGRTGLVRPVGKAWVTSNLIQRKPPKAPSRPLKDRAVNFGWHSAKASGKSPAGLPVIQSMSTWHSVPHVDYSQVVYLVNKTAEVNGKKMPLAELLQHPELSKAVSDEGPLWRTRHPRVPETPGGPLALA

Secondary structure (DSSP, 8-state):
-----S-THHHHHHHHHHGGGTTTGGGS-TT--HHHHHHHHHHHPPPPTT--HHHHHHHHHHHHHHHHHHTTT-HHHHHHHHHHHHHHHHHHHHHHHHHHHHHHSPPPPPPPPPPPPP----PPP-PPPP-----S--S-SSTT---SS-SHHHHHHHHHHHHTT-BPP--EEEEE--BTTB-EEEEEESS--EEE-SSSEEE----HHHHHHHHHHTTS-BPPPHHHHHHHHHT-SEEPPP-------SHHHHHHHHHHHHHHHTT--SSEE-SSEEE---HHHHS--TTS----GGGB--EEEEE-TT-SEE-TT--EEEEEEESSSBTT---TTEE---EEEEEEETTEEEEHHHHHH-TTGGGGT-TT-S-S-SS-TTS-SSTTSPP---